Protein AF-0000000066314013 (afdb_homodimer)

Secondary structure (DSSP, 8-state):
---PPPEEEEE-GGGTT-HHHHHHHHHHHHTT--EEEEE--STTHHHHHHHHHHHHT-SEEEEEESHHHHHHHHHHHHT--SS-PPEEEEEE-SSS-HHHHHTT--SSHHHHHHHHHHSPEEEEEEEEETTTEEESSEEEEEE-----TTS-HHHHHHHTSHHHHHHHHH-GGG---EEEEEEETTEEEEEEESEEEEESSSEETTTEESSTT--TTSS-EEEEEE--S-HHHHHHHTTS--TT-TTEEEEEESEEEEEEEEEEEEEETTEEEEEEEEEEEEEEEEEEEE--TT-TT--/---PPPEEEEE-GGGTT-HHHHHHHHHHHHTT--EEEEE--STTHHHHHHHHHHHHT-SEEEEEESHHHHHHHHHHHHT--SS-PPEEEEEE-SSS-HHHHHTT--SSHHHHHHHHHHSPEEEEEEEEETTTEEESSEEEEEE-----TTS-HHHHHHHTSHHHHHHHHH-GGG---EEEEEEETTEEEEEEESEEEEESSS-BTTTB-SSTT--TTSS-EEEEEE--S-HHHHHHHTTS--TT-TTEEEEEESEEEEEEEEEEEEEETTEEEEEEEEEEEEEEEEEEEE--TT-TT--

Solvent-accessible surface area (backbone atoms only — not comparable to full-atom values): 30445 Å² total; per-residue (Å²): 122,89,79,52,64,35,30,34,35,46,30,38,34,91,52,56,84,43,62,71,58,54,52,42,52,53,54,42,38,74,73,63,38,46,72,45,80,46,44,35,85,54,93,63,40,48,45,52,50,51,54,49,35,48,74,72,62,29,54,20,39,24,27,31,19,25,43,48,42,41,30,45,38,53,47,39,54,57,70,59,83,78,90,73,69,47,27,38,12,56,35,78,66,41,87,56,26,24,56,47,54,60,36,54,56,54,82,51,65,61,58,15,49,48,34,28,66,67,37,55,67,41,62,23,36,33,37,33,38,66,88,74,48,55,28,58,30,33,36,37,28,40,32,31,73,56,62,54,91,75,56,53,72,62,55,57,63,35,47,65,44,62,66,17,47,50,46,48,57,63,44,44,89,52,59,43,63,25,62,36,37,40,37,38,59,96,41,78,49,72,47,46,26,42,37,34,33,40,11,34,27,32,38,45,66,58,64,43,47,65,23,76,82,26,30,35,55,74,51,42,33,25,37,29,34,33,49,55,92,61,49,65,61,42,62,61,37,50,70,47,82,58,90,77,42,89,46,52,48,75,50,62,21,45,36,39,39,37,40,33,92,54,66,28,39,31,32,36,34,71,44,78,48,73,42,37,70,43,43,37,34,51,37,63,57,50,39,41,32,30,46,51,95,78,29,74,30,55,130,121,90,79,52,65,35,31,32,35,45,29,39,33,92,54,57,82,42,59,72,58,53,52,43,52,52,54,43,40,74,72,62,37,46,72,45,80,45,44,36,85,55,94,63,39,49,43,52,51,50,53,49,36,50,75,72,62,28,52,20,40,25,26,30,18,26,44,48,43,42,31,47,39,53,47,37,55,58,68,57,80,78,89,74,68,49,26,38,11,54,34,77,67,41,84,55,25,25,56,48,54,59,35,54,55,56,83,51,65,60,58,15,47,48,34,26,66,68,38,56,67,40,62,23,35,32,36,32,39,66,88,75,49,57,29,58,28,33,36,38,29,42,32,32,72,55,62,53,90,76,58,54,71,61,55,57,63,38,46,64,44,61,66,16,47,51,46,49,56,63,43,45,89,52,60,44,64,24,61,34,37,41,37,39,59,96,40,76,49,71,46,45,26,44,37,33,33,39,12,33,27,32,38,44,66,58,64,43,48,64,24,75,81,26,31,34,54,72,51,42,32,24,37,28,34,34,48,56,94,61,50,65,60,42,62,62,37,50,70,47,83,59,90,77,43,89,47,52,48,74,50,62,21,46,34,39,39,38,40,32,93,54,66,27,39,32,32,36,34,71,43,78,48,73,42,37,69,43,43,38,33,50,36,62,57,50,40,40,33,29,47,51,94,80,29,72,30,54,130

Radius of gyration: 29.59 Å; Cα contacts (8 Å, |Δi|>4): 1430; chains: 2; bounding box: 57×92×62 Å

pLDDT: mean 85.07, std 19.83, range [36.19, 98.88]

InterPro domains:
  IPR001206 Diacylglycerol kinase, catalytic domain [PF00781] (8-129)
  IPR001206 Diacylglycerol kinase, catalytic domain [PS50146] (2-133)
  IPR001206 Diacylglycerol kinase, catalytic domain [SM00046] (6-132)
  IPR005218 Diacylglycerol/lipid kinase [TIGR00147] (1-293)
  IPR016064 NAD kinase/diacylglycerol kinase-like domain superfamily [SSF111331] (8-297)
  IPR017438 Inorganic polyphosphate/ATP-NAD kinase, N-terminal [G3DSA:3.40.50.10330] (5-128)
  IPR022433 Lipid kinase YegS [MF_01377] (6-299)
  IPR022433 Lipid kinase YegS [NF009602] (4-299)
  IPR022433 Lipid kinase YegS [TIGR03702] (7-298)
  IPR045540 YegS/DAGK, C-terminal domain [PF19279] (150-288)
  IPR050187 Lipid Phosphate Formation and Regulation [PTHR12358] (26-229)

Structure (mmCIF, N/CA/C/O backbone):
data_AF-0000000066314013-model_v1
#
loop_
_entity.id
_entity.type
_entity.pdbx_description
1 polymer 'Probable lipid kinase YegS'
#
loop_
_atom_site.group_PDB
_atom_site.id
_atom_site.type_symbol
_atom_site.label_atom_id
_atom_site.label_alt_id
_atom_site.label_comp_id
_atom_site.label_asym_id
_atom_site.label_entity_id
_atom_site.label_seq_id
_atom_site.pdbx_PDB_ins_code
_atom_site.Cartn_x
_atom_site.Cartn_y
_atom_site.Cartn_z
_atom_site.occupancy
_atom_site.B_iso_or_equiv
_atom_site.auth_seq_id
_atom_site.auth_comp_id
_atom_site.auth_asym_id
_atom_site.auth_atom_id
_atom_site.pdbx_PDB_model_num
ATOM 1 N N . MET A 1 1 ? -29.188 -11.508 8.43 1 39.12 1 MET A N 1
ATOM 2 C CA . MET A 1 1 ? -28.375 -11.031 7.312 1 39.12 1 MET A CA 1
ATOM 3 C C . MET A 1 1 ? -27.203 -11.969 7.047 1 39.12 1 MET A C 1
ATOM 5 O O . MET A 1 1 ? -26.641 -12.547 7.977 1 39.12 1 MET A O 1
ATOM 9 N N . ALA A 1 2 ? -27.234 -12.5 5.875 1 49.59 2 ALA A N 1
ATOM 10 C CA . ALA A 1 2 ? -26.234 -13.531 5.609 1 49.59 2 ALA A CA 1
ATOM 11 C C . ALA A 1 2 ? -24.844 -13.086 6.059 1 49.59 2 ALA A C 1
ATOM 13 O O . ALA A 1 2 ? -24.406 -11.984 5.727 1 49.59 2 ALA A O 1
ATOM 14 N N . GLU A 1 3 ? -24.391 -13.445 7.211 1 69 3 GLU A N 1
ATOM 15 C CA . GLU A 1 3 ? -23.094 -13.078 7.789 1 69 3 GLU A CA 1
ATOM 16 C C . GLU A 1 3 ? -21.938 -13.555 6.91 1 69 3 GLU A C 1
ATOM 18 O O . GLU A 1 3 ? -21.797 -14.75 6.656 1 69 3 GLU A O 1
ATOM 23 N N . PHE A 1 4 ? -21.438 -12.688 6.012 1 83.06 4 PHE A N 1
ATOM 24 C CA . PHE A 1 4 ? -20.297 -13.047 5.176 1 83.06 4 PHE A CA 1
ATOM 25 C C . PHE A 1 4 ? -19 -13.016 5.984 1 83.06 4 PHE A C 1
ATOM 27 O O . PHE A 1 4 ? -18.781 -12.102 6.773 1 83.06 4 PHE A O 1
ATOM 34 N N . PRO A 1 5 ? -18.328 -14.094 5.816 1 89.06 5 PRO A N 1
ATOM 35 C CA . PRO A 1 5 ? -17.047 -14.102 6.516 1 89.06 5 PRO A CA 1
ATOM 36 C C . PRO A 1 5 ? -16.109 -12.984 6.055 1 89.06 5 PRO A C 1
ATOM 38 O O . PRO A 1 5 ? -16.203 -12.531 4.91 1 89.06 5 PRO A O 1
ATOM 41 N N . ALA A 1 6 ? -15.273 -12.57 6.91 1 97 6 ALA A N 1
ATOM 42 C CA . ALA A 1 6 ? -14.352 -11.469 6.625 1 97 6 ALA A CA 1
ATOM 43 C C . ALA A 1 6 ? -13.258 -11.914 5.656 1 97 6 ALA A C 1
ATOM 45 O O . ALA A 1 6 ? -12.898 -13.094 5.613 1 97 6 ALA A O 1
ATOM 46 N N . SER A 1 7 ? -12.812 -11.023 4.84 1 98.56 7 SER A N 1
ATOM 47 C CA . SER A 1 7 ? -11.727 -11.273 3.895 1 98.56 7 SER A CA 1
ATOM 48 C C . SER A 1 7 ? -10.656 -10.195 3.982 1 98.56 7 SER A C 1
ATOM 50 O O . SER A 1 7 ? -10.922 -9.086 4.457 1 98.56 7 SER A O 1
ATOM 52 N N . LEU A 1 8 ? -9.469 -10.5 3.646 1 98.81 8 LEU A N 1
ATOM 53 C CA . LEU A 1 8 ? -8.375 -9.539 3.51 1 98.81 8 LEU A CA 1
ATOM 54 C C . LEU A 1 8 ? -7.805 -9.562 2.096 1 98.81 8 LEU A C 1
ATOM 56 O O . LEU A 1 8 ? -7.301 -10.594 1.643 1 98.81 8 LEU A O 1
ATOM 60 N N . LEU A 1 9 ? -7.973 -8.477 1.41 1 98.88 9 LEU A N 1
ATOM 61 C CA . LEU A 1 9 ? -7.422 -8.305 0.07 1 98.88 9 LEU A CA 1
ATOM 62 C C . LEU A 1 9 ? -5.984 -7.809 0.132 1 98.88 9 LEU A C 1
ATOM 64 O O . LEU A 1 9 ? -5.715 -6.734 0.67 1 98.88 9 LEU A O 1
ATOM 68 N N . ILE A 1 10 ? -5.039 -8.648 -0.315 1 98.88 10 ILE A N 1
ATOM 69 C CA . ILE A 1 10 ? -3.67 -8.203 -0.552 1 98.88 10 ILE A CA 1
ATOM 70 C C . ILE A 1 10 ? -3.543 -7.656 -1.972 1 98.88 10 ILE A C 1
ATOM 72 O O . ILE A 1 10 ? -3.51 -8.422 -2.938 1 98.88 10 ILE A O 1
ATOM 76 N N . LEU A 1 11 ? -3.469 -6.332 -2.09 1 98.69 11 LEU A N 1
ATOM 77 C CA . LEU A 1 11 ? -3.512 -5.609 -3.355 1 98.69 11 LEU A CA 1
ATOM 78 C C . LEU A 1 11 ? -2.107 -5.234 -3.814 1 98.69 11 LEU A C 1
ATOM 80 O O . LEU A 1 11 ? -1.339 -4.637 -3.057 1 98.69 11 LEU A O 1
ATOM 84 N N . ASN A 1 12 ? -1.789 -5.648 -5.109 1 97.5 12 ASN A N 1
ATOM 85 C CA . ASN A 1 12 ? -0.518 -5.223 -5.684 1 97.5 12 ASN A CA 1
ATOM 86 C C . ASN A 1 12 ? -0.409 -3.703 -5.746 1 97.5 12 ASN A C 1
ATOM 88 O O . ASN A 1 12 ? -1.358 -3.023 -6.141 1 97.5 12 ASN A O 1
ATOM 92 N N . GLY A 1 13 ? 0.74 -3.184 -5.344 1 96.44 13 GLY A N 1
ATOM 93 C CA . GLY A 1 13 ? 0.958 -1.748 -5.258 1 96.44 13 GLY A CA 1
ATOM 94 C C . GLY A 1 13 ? 0.66 -1.021 -6.559 1 96.44 13 GLY A C 1
ATOM 95 O O . GLY A 1 13 ? 0.284 0.152 -6.543 1 96.44 13 GLY A O 1
ATOM 96 N N . LYS A 1 14 ? 0.772 -1.67 -7.707 1 92.38 14 LYS A N 1
ATOM 97 C CA . LYS A 1 14 ? 0.541 -1.063 -9.016 1 92.38 14 LYS A CA 1
ATOM 98 C C . LYS A 1 14 ? -0.944 -0.791 -9.234 1 92.38 14 LYS A C 1
ATOM 100 O O . LYS A 1 14 ? -1.313 -0.04 -10.141 1 92.38 14 LYS A O 1
ATOM 105 N N . SER A 1 15 ? -1.725 -1.373 -8.352 1 94.12 15 SER A N 1
ATOM 106 C CA . SER A 1 15 ? -3.164 -1.257 -8.555 1 94.12 15 SER A CA 1
ATOM 107 C C . SER A 1 15 ? -3.803 -0.375 -7.488 1 94.12 15 SER A C 1
ATOM 109 O O . SER A 1 15 ? -5.023 -0.39 -7.312 1 94.12 15 SER A O 1
ATOM 111 N N . THR A 1 16 ? -3.041 0.392 -6.816 1 93.5 16 THR A N 1
ATOM 112 C CA . THR A 1 16 ? -3.51 1.156 -5.664 1 93.5 16 THR A CA 1
ATOM 113 C C . THR A 1 16 ? -4.539 2.197 -6.094 1 93.5 16 THR A C 1
ATOM 115 O O . THR A 1 16 ? -5.473 2.498 -5.344 1 93.5 16 THR A O 1
ATOM 118 N N . ASP A 1 17 ? -4.43 2.791 -7.273 1 90.31 17 ASP A N 1
ATOM 119 C CA . ASP A 1 17 ? -5.305 3.867 -7.727 1 90.31 17 ASP A CA 1
ATOM 120 C C . ASP A 1 17 ? -6.387 3.336 -8.664 1 90.31 17 ASP A C 1
ATOM 122 O O . ASP A 1 17 ? -6.891 4.07 -9.516 1 90.31 17 ASP A O 1
ATOM 126 N N . ASN A 1 18 ? -6.742 2.111 -8.531 1 94.5 18 ASN A N 1
ATOM 127 C CA . ASN A 1 18 ? -7.777 1.491 -9.352 1 94.5 18 ASN A CA 1
ATOM 128 C C . ASN A 1 18 ? -9.172 1.881 -8.875 1 94.5 18 ASN A C 1
ATOM 130 O O . ASN A 1 18 ? -9.727 1.249 -7.969 1 94.5 18 ASN A O 1
ATOM 134 N N . LEU A 1 19 ? -9.812 2.896 -9.539 1 94.69 19 LEU A N 1
ATOM 135 C CA . LEU A 1 19 ? -11.07 3.482 -9.094 1 94.69 19 LEU A CA 1
ATOM 136 C C . LEU A 1 19 ? -12.203 2.469 -9.18 1 94.69 19 LEU A C 1
ATOM 138 O O . LEU A 1 19 ? -12.977 2.307 -8.234 1 94.69 19 LEU A O 1
ATOM 142 N N . PRO A 1 20 ? -12.312 1.688 -10.289 1 96 20 PRO A N 1
ATOM 143 C CA . PRO A 1 20 ? -13.359 0.665 -10.344 1 96 20 PRO A CA 1
ATOM 144 C C . PRO A 1 20 ? -13.266 -0.343 -9.203 1 96 20 PRO A C 1
ATOM 146 O O . PRO A 1 20 ? -14.281 -0.765 -8.656 1 96 20 PRO A O 1
ATOM 149 N N . LEU A 1 21 ? -12.094 -0.715 -8.844 1 97.06 21 LEU A N 1
ATOM 150 C CA . LEU A 1 21 ? -11.914 -1.641 -7.727 1 97.06 21 LEU A CA 1
ATOM 151 C C . LEU A 1 21 ? -12.391 -1.021 -6.422 1 97.06 21 LEU A C 1
ATOM 153 O O . LEU A 1 21 ? -13.07 -1.679 -5.629 1 97.06 21 LEU A O 1
ATOM 157 N N . ARG A 1 22 ? -12 0.24 -6.176 1 96.81 22 ARG A N 1
ATOM 158 C CA . ARG A 1 22 ? -12.438 0.943 -4.973 1 96.81 22 ARG A CA 1
ATOM 159 C C . ARG A 1 22 ? -13.953 0.967 -4.867 1 96.81 22 ARG A C 1
ATOM 161 O O . ARG A 1 22 ? -14.516 0.707 -3.799 1 96.81 22 ARG A O 1
ATOM 168 N N . GLU A 1 23 ? -14.609 1.258 -5.988 1 96.12 23 GLU A N 1
ATOM 169 C CA . GLU A 1 23 ? -16.062 1.299 -6.027 1 96.12 23 GLU A CA 1
ATOM 170 C C . GLU A 1 23 ? -16.656 -0.075 -5.738 1 96.12 23 GLU A C 1
ATOM 172 O O . GLU A 1 23 ? -17.641 -0.188 -4.996 1 96.12 23 GLU A O 1
ATOM 177 N N . ALA A 1 24 ? -16.094 -1.091 -6.258 1 96.44 24 ALA A N 1
ATOM 178 C CA . ALA A 1 24 ? -16.578 -2.451 -6.047 1 96.44 24 ALA A CA 1
ATOM 179 C C . ALA A 1 24 ? -16.469 -2.855 -4.582 1 96.44 24 ALA A C 1
ATOM 181 O O . ALA A 1 24 ? -17.391 -3.457 -4.02 1 96.44 24 ALA A O 1
ATOM 182 N N . ILE A 1 25 ? -15.352 -2.529 -3.961 1 97.44 25 ILE A N 1
ATOM 183 C CA . ILE A 1 25 ? -15.125 -2.867 -2.559 1 97.44 25 ILE A CA 1
ATOM 184 C C . ILE A 1 25 ? -16.125 -2.115 -1.68 1 97.44 25 ILE A C 1
ATOM 186 O O . ILE A 1 25 ? -16.719 -2.699 -0.775 1 97.44 25 ILE A O 1
ATOM 190 N N . MET A 1 26 ? -16.297 -0.781 -1.98 1 96.5 26 MET A N 1
ATOM 191 C CA . MET A 1 26 ? -17.234 0.021 -1.188 1 96.5 26 MET A CA 1
ATOM 192 C C . MET A 1 26 ? -18.656 -0.514 -1.307 1 96.5 26 MET A C 1
ATOM 194 O O . MET A 1 26 ? -19.375 -0.576 -0.316 1 96.5 26 MET A O 1
ATOM 198 N N . LEU A 1 27 ? -19.047 -0.918 -2.494 1 94.44 27 LEU A N 1
ATOM 199 C CA . LEU A 1 27 ? -20.375 -1.477 -2.721 1 94.44 27 LEU A CA 1
ATOM 200 C C . LEU A 1 27 ? -20.578 -2.754 -1.912 1 94.44 27 LEU A C 1
ATOM 202 O O . LEU A 1 27 ? -21.609 -2.934 -1.272 1 94.44 27 LEU A O 1
ATOM 206 N N . LEU A 1 28 ? -19.609 -3.621 -1.859 1 95.19 28 LEU A N 1
ATOM 207 C CA . LEU A 1 28 ? -19.719 -4.875 -1.123 1 95.19 28 LEU A CA 1
ATOM 208 C C . LEU A 1 28 ? -19.719 -4.625 0.381 1 95.19 28 LEU A C 1
ATOM 210 O O . LEU A 1 28 ? -20.422 -5.312 1.126 1 95.19 28 LEU A O 1
ATOM 214 N N . ARG A 1 29 ? -18.922 -3.654 0.797 1 95.81 29 ARG A N 1
ATOM 215 C CA . ARG A 1 29 ? -18.938 -3.279 2.207 1 95.81 29 ARG A CA 1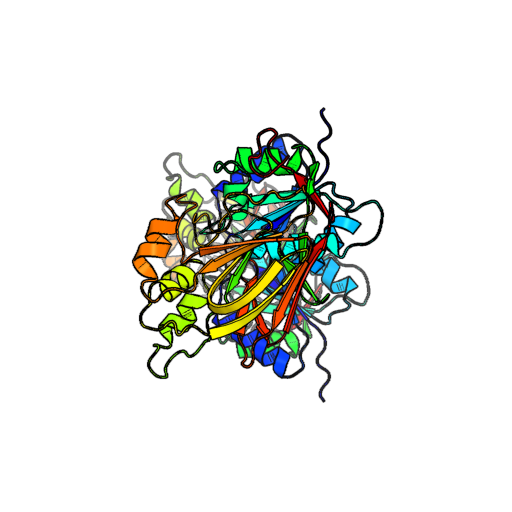
ATOM 216 C C . ARG A 1 29 ? -20.328 -2.764 2.609 1 95.81 29 ARG A C 1
ATOM 218 O O . ARG A 1 29 ? -20.812 -3.062 3.701 1 95.81 29 ARG A O 1
ATOM 225 N N . GLU A 1 30 ? -20.938 -2.002 1.727 1 94.62 30 GLU A N 1
ATOM 226 C CA . GLU A 1 30 ? -22.281 -1.506 1.982 1 94.62 30 GLU A CA 1
ATOM 227 C C . GLU A 1 30 ? -23.281 -2.656 2.098 1 94.62 30 GLU A C 1
ATOM 229 O O . GLU A 1 30 ? -24.281 -2.545 2.805 1 94.62 30 GLU A O 1
ATOM 234 N N . GLU A 1 31 ? -22.953 -3.768 1.45 1 92.06 31 GLU A N 1
ATOM 235 C CA . GLU A 1 31 ? -23.797 -4.953 1.502 1 92.06 31 GLU A CA 1
ATOM 236 C C . GLU A 1 31 ? -23.531 -5.777 2.756 1 92.06 31 GLU A C 1
ATOM 238 O O . GLU A 1 31 ? -24.125 -6.836 2.957 1 92.06 31 GLU A O 1
ATOM 243 N N . GLY A 1 32 ? -22.578 -5.301 3.59 1 92.56 32 GLY A N 1
ATOM 244 C CA . GLY A 1 32 ? -22.344 -5.93 4.883 1 92.56 32 GLY A CA 1
ATOM 245 C C . GLY A 1 32 ? -21.109 -6.801 4.914 1 92.56 32 GLY A C 1
ATOM 246 O O . GLY A 1 32 ? -20.828 -7.449 5.922 1 92.56 32 GLY A O 1
ATOM 247 N N . MET A 1 33 ? -20.312 -6.812 3.854 1 94.19 33 MET A N 1
ATOM 248 C CA . MET A 1 33 ? -19.109 -7.637 3.807 1 94.19 33 MET A CA 1
ATOM 249 C C . MET A 1 33 ? -17.922 -6.898 4.41 1 94.19 33 MET A C 1
ATOM 251 O O . MET A 1 33 ? -17.75 -5.699 4.195 1 94.19 33 MET A O 1
ATOM 255 N N . THR A 1 34 ? -17.203 -7.605 5.234 1 96.81 34 THR A N 1
ATOM 256 C CA . THR A 1 34 ? -15.969 -7.051 5.785 1 96.81 34 THR A CA 1
ATOM 257 C C . THR A 1 34 ? -14.773 -7.379 4.891 1 96.81 34 THR A C 1
ATOM 259 O O . THR A 1 34 ? -14.414 -8.547 4.734 1 96.81 34 THR A O 1
ATOM 262 N N . ILE A 1 35 ? -14.227 -6.371 4.316 1 97.94 35 ILE A N 1
ATOM 263 C CA . ILE A 1 35 ? -13.07 -6.527 3.439 1 97.94 35 ILE A CA 1
ATOM 264 C C . ILE A 1 35 ? -11.938 -5.613 3.912 1 97.94 35 ILE A C 1
ATOM 266 O O . ILE A 1 35 ? -12.023 -4.391 3.785 1 97.94 35 ILE A O 1
ATOM 270 N N . HIS A 1 36 ? -10.891 -6.18 4.457 1 98.5 36 HIS A N 1
ATOM 271 C CA . HIS A 1 36 ? -9.672 -5.438 4.75 1 98.5 36 HIS A CA 1
ATOM 272 C C . HIS A 1 36 ? -8.781 -5.336 3.516 1 98.5 36 HIS A C 1
ATOM 274 O O . HIS A 1 36 ? -8.711 -6.27 2.715 1 98.5 36 HIS A O 1
ATOM 280 N N . VAL A 1 37 ? -8.094 -4.207 3.35 1 98.69 37 VAL A N 1
ATOM 281 C CA . VAL A 1 37 ? -7.219 -4.039 2.195 1 98.69 37 VAL A CA 1
ATOM 282 C C . VAL A 1 37 ? -5.805 -3.705 2.664 1 98.69 37 VAL A C 1
ATOM 284 O O . VAL A 1 37 ? -5.613 -2.824 3.506 1 98.69 37 VAL A O 1
ATOM 287 N N . ARG A 1 38 ? -4.836 -4.469 2.227 1 98.75 38 ARG A N 1
ATOM 288 C CA . ARG A 1 38 ? -3.408 -4.227 2.41 1 98.75 38 ARG A CA 1
ATOM 289 C C . ARG A 1 38 ? -2.693 -4.121 1.068 1 98.75 38 ARG A C 1
ATOM 291 O O . ARG A 1 38 ? -2.957 -4.906 0.155 1 98.75 38 ARG A O 1
ATOM 298 N N . VAL A 1 39 ? -1.805 -3.154 0.931 1 98.62 39 VAL A N 1
ATOM 299 C CA . VAL A 1 39 ? -1.12 -2.893 -0.331 1 98.62 39 VAL A CA 1
ATOM 300 C C . VAL A 1 39 ? 0.344 -3.309 -0.221 1 98.62 39 VAL A C 1
ATOM 302 O O . VAL A 1 39 ? 1.028 -2.947 0.739 1 98.62 39 VAL A O 1
ATOM 305 N N . THR A 1 40 ? 0.797 -4.105 -1.192 1 98.25 40 THR A N 1
ATOM 306 C CA . THR A 1 40 ? 2.191 -4.531 -1.179 1 98.25 40 THR A CA 1
ATOM 307 C C . THR A 1 40 ? 3.092 -3.459 -1.781 1 98.25 40 THR A C 1
ATOM 309 O O . THR A 1 40 ? 2.652 -2.672 -2.623 1 98.25 40 THR A O 1
ATOM 312 N N . TRP A 1 41 ? 4.312 -3.395 -1.332 1 97.31 41 TRP A N 1
ATOM 313 C CA . TRP A 1 41 ? 5.316 -2.471 -1.854 1 97.31 41 TRP A CA 1
ATOM 314 C C . TRP A 1 41 ? 6.594 -3.213 -2.23 1 97.31 41 TRP A C 1
ATOM 316 O O . TRP A 1 41 ? 7.273 -2.846 -3.193 1 97.31 41 TRP A O 1
ATOM 326 N N . GLU A 1 42 ? 6.91 -4.32 -1.46 1 94.69 42 GLU A N 1
ATOM 327 C CA . GLU A 1 42 ? 8.148 -5.062 -1.679 1 94.69 42 GLU A CA 1
ATOM 328 C C . GLU A 1 42 ? 7.961 -6.547 -1.38 1 94.69 42 GLU A C 1
ATOM 330 O O . GLU A 1 42 ? 6.926 -6.953 -0.848 1 94.69 42 GLU A O 1
ATOM 335 N N . LYS A 1 43 ? 9.039 -7.328 -1.8 1 92.12 43 LYS A N 1
ATOM 336 C CA . LYS A 1 43 ? 9.031 -8.758 -1.502 1 92.12 43 LYS A CA 1
ATOM 337 C C . LYS A 1 43 ? 8.898 -9.008 -0.003 1 92.12 43 LYS A C 1
ATOM 339 O O . LYS A 1 43 ? 9.539 -8.328 0.803 1 92.12 43 LYS A O 1
ATOM 344 N N . GLY A 1 44 ? 8.07 -9.945 0.421 1 94.56 44 GLY A N 1
ATOM 345 C CA . GLY A 1 44 ? 7.863 -10.258 1.826 1 94.56 44 GLY A CA 1
ATOM 346 C C . GLY A 1 44 ? 6.555 -9.703 2.367 1 94.56 44 GLY A C 1
ATOM 347 O O . GLY A 1 44 ? 6.047 -10.188 3.381 1 94.56 44 GLY A O 1
ATOM 348 N N . ASP A 1 45 ? 6.016 -8.695 1.732 1 97.88 45 ASP A N 1
ATOM 349 C CA . ASP A 1 45 ? 4.773 -8.078 2.189 1 97.88 45 ASP A CA 1
ATOM 350 C C . ASP A 1 45 ? 3.629 -9.094 2.195 1 97.88 45 ASP A C 1
ATOM 352 O O . ASP A 1 45 ? 2.834 -9.125 3.137 1 97.88 45 ASP A O 1
ATOM 356 N N . ALA A 1 46 ? 3.58 -9.922 1.141 1 97.81 46 ALA A N 1
ATOM 357 C CA . ALA A 1 46 ? 2.496 -10.898 1.053 1 97.81 46 ALA A CA 1
ATOM 358 C C . ALA A 1 46 ? 2.49 -11.82 2.268 1 97.81 46 ALA A C 1
ATOM 360 O O . ALA A 1 46 ? 1.444 -12.039 2.885 1 97.81 46 ALA A O 1
ATOM 361 N N . ALA A 1 47 ? 3.65 -12.367 2.592 1 97.69 47 ALA A N 1
ATOM 362 C CA . ALA A 1 47 ? 3.756 -13.258 3.746 1 97.69 47 ALA A CA 1
ATOM 363 C C . ALA A 1 47 ? 3.338 -12.539 5.027 1 97.69 47 ALA A C 1
ATOM 365 O O . ALA A 1 47 ? 2.627 -13.109 5.859 1 97.69 47 ALA A O 1
ATOM 366 N N . ARG A 1 48 ? 3.762 -11.281 5.191 1 97.69 48 ARG A N 1
ATOM 367 C CA . ARG A 1 48 ? 3.414 -10.484 6.363 1 97.69 48 ARG A CA 1
ATOM 368 C C . ARG A 1 48 ? 1.905 -10.273 6.457 1 97.69 48 ARG A C 1
ATOM 370 O O . ARG A 1 48 ? 1.32 -10.414 7.535 1 97.69 48 ARG A O 1
ATOM 377 N N . TYR A 1 49 ? 1.267 -10.008 5.391 1 98.62 49 TYR A N 1
ATOM 378 C CA . TYR A 1 49 ? -0.165 -9.727 5.398 1 98.62 49 TYR A CA 1
ATOM 379 C C . TYR A 1 49 ? -0.974 -11.008 5.551 1 98.62 49 TYR A C 1
ATOM 381 O O . TYR A 1 49 ? -2.072 -10.992 6.109 1 98.62 49 TYR A O 1
ATOM 389 N N . VAL A 1 50 ? -0.45 -12.141 5.066 1 98.62 50 VAL A N 1
ATOM 390 C CA . VAL A 1 50 ? -1.095 -13.422 5.324 1 98.62 50 VAL A CA 1
ATOM 391 C C . VAL A 1 50 ? -1.087 -13.719 6.82 1 98.62 50 VAL A C 1
ATOM 393 O O . VAL A 1 50 ? -2.086 -14.18 7.375 1 98.62 50 VAL A O 1
ATOM 396 N N . GLU A 1 51 ? 0.054 -13.438 7.418 1 97.5 51 GLU A N 1
ATOM 397 C CA . GLU A 1 51 ? 0.117 -13.609 8.867 1 97.5 51 GLU A CA 1
ATOM 398 C C . GLU A 1 51 ? -0.886 -12.703 9.578 1 97.5 51 GLU A C 1
ATOM 400 O O . GLU A 1 51 ? -1.549 -13.133 10.523 1 97.5 51 GLU A O 1
ATOM 405 N N . GLU A 1 52 ? -0.993 -11.445 9.117 1 97.62 52 GLU A N 1
ATOM 406 C CA . GLU A 1 52 ? -1.997 -10.539 9.672 1 97.62 52 GLU A CA 1
ATOM 407 C C . GLU A 1 52 ? -3.406 -11.094 9.477 1 97.62 52 GLU A C 1
ATOM 409 O O . GLU A 1 52 ? -4.242 -11.008 10.375 1 97.62 52 GLU A O 1
ATOM 414 N N . ALA A 1 53 ? -3.654 -11.633 8.328 1 98.25 53 ALA A N 1
ATOM 415 C CA . ALA A 1 53 ? -4.957 -12.219 8.016 1 98.25 53 ALA A CA 1
ATOM 416 C C . ALA A 1 53 ? -5.301 -13.344 8.992 1 98.25 53 ALA A C 1
ATOM 418 O O . ALA A 1 53 ? -6.441 -13.445 9.453 1 98.25 53 ALA A O 1
ATOM 419 N N . ARG A 1 54 ? -4.359 -14.133 9.305 1 97.38 54 ARG A N 1
ATOM 420 C CA . ARG A 1 54 ? -4.562 -15.219 10.25 1 97.38 54 ARG A CA 1
ATOM 421 C C . ARG A 1 54 ? -4.914 -14.68 11.633 1 97.38 54 ARG A C 1
ATOM 423 O O . ARG A 1 54 ? -5.816 -15.203 12.297 1 97.38 54 ARG A O 1
ATOM 430 N N . LYS A 1 55 ? -4.191 -13.625 12.031 1 95.62 55 LYS A N 1
ATOM 431 C CA . LYS A 1 55 ? -4.449 -13.016 13.336 1 95.62 55 LYS A CA 1
ATOM 432 C C . LYS A 1 55 ? -5.844 -12.398 13.383 1 95.62 55 LYS A C 1
ATOM 434 O O . LYS A 1 55 ? -6.508 -12.43 14.422 1 95.62 55 LYS A O 1
ATOM 439 N N . LEU A 1 56 ? -6.289 -11.844 12.25 1 96.62 56 LEU A N 1
ATOM 440 C CA . LEU A 1 56 ? -7.609 -11.227 12.156 1 96.62 56 LEU A CA 1
ATOM 441 C C . LEU A 1 56 ? -8.703 -12.297 12.094 1 96.62 56 LEU A C 1
ATOM 443 O O . LEU A 1 56 ? -9.875 -12 12.305 1 96.62 56 LEU A O 1
ATOM 447 N N . GLY A 1 57 ? -8.289 -13.539 11.758 1 96.5 57 GLY A N 1
ATOM 448 C CA . GLY A 1 57 ? -9.242 -14.641 11.672 1 96.5 57 GLY A CA 1
ATOM 449 C C . GLY A 1 57 ? -10.125 -14.57 10.438 1 96.5 57 GLY A C 1
ATOM 450 O O . GLY A 1 57 ? -11.297 -14.93 10.492 1 96.5 57 GLY A O 1
ATOM 451 N N . VAL A 1 58 ? -9.602 -14.102 9.336 1 97.69 58 VAL A N 1
ATOM 452 C CA . VAL A 1 58 ? -10.43 -13.984 8.133 1 97.69 58 VAL A CA 1
ATOM 453 C C . VAL A 1 58 ? -10.594 -15.359 7.492 1 97.69 58 VAL A C 1
ATOM 455 O O . VAL A 1 58 ? -9.75 -16.234 7.66 1 97.69 58 VAL A O 1
ATOM 458 N N . ALA A 1 59 ? -11.641 -15.477 6.711 1 97.56 59 ALA A N 1
ATOM 459 C CA . ALA A 1 59 ? -11.93 -16.734 6.043 1 97.56 59 ALA A CA 1
ATOM 460 C C . ALA A 1 59 ? -11.164 -16.844 4.727 1 97.56 59 ALA A C 1
ATOM 462 O O . ALA A 1 59 ? -10.852 -17.953 4.273 1 97.56 59 ALA A O 1
ATOM 463 N N . THR A 1 60 ? -10.883 -15.664 4.172 1 98.44 60 THR A N 1
ATOM 464 C CA . THR A 1 60 ? -10.273 -15.672 2.844 1 98.44 60 THR A CA 1
ATOM 465 C C . THR A 1 60 ? -9.203 -14.586 2.732 1 98.44 60 THR A C 1
ATOM 467 O O . THR A 1 60 ? -9.398 -13.469 3.203 1 98.44 60 THR A O 1
ATOM 470 N N . VAL A 1 61 ? -8.055 -14.93 2.207 1 98.88 61 VAL A N 1
ATOM 471 C CA . VAL A 1 61 ? -7.078 -13.977 1.707 1 98.88 61 VAL A CA 1
ATOM 472 C C . VAL A 1 61 ? -7.188 -13.867 0.188 1 98.88 61 VAL A C 1
ATOM 474 O O . VAL A 1 61 ? -7.047 -14.867 -0.522 1 98.88 61 VAL A O 1
ATOM 477 N N . ILE A 1 62 ? -7.5 -12.672 -0.265 1 98.88 62 ILE A N 1
ATOM 478 C CA . ILE A 1 62 ? -7.695 -12.445 -1.693 1 98.88 62 ILE A CA 1
ATOM 479 C C . ILE A 1 62 ? -6.418 -11.875 -2.305 1 98.88 62 ILE A C 1
ATOM 481 O O . ILE A 1 62 ? -5.926 -10.836 -1.866 1 98.88 62 ILE A O 1
ATOM 485 N N . ALA A 1 63 ? -5.801 -12.609 -3.277 1 98.81 63 ALA A N 1
ATOM 486 C CA . ALA A 1 63 ? -4.68 -12.078 -4.043 1 98.81 63 ALA A CA 1
ATOM 487 C C . ALA A 1 63 ? -5.16 -11.148 -5.148 1 98.81 63 ALA A C 1
ATOM 489 O O . ALA A 1 63 ? -5.734 -11.594 -6.145 1 98.81 63 ALA A O 1
ATOM 490 N N . GLY A 1 64 ? -4.98 -9.891 -4.949 1 98.56 64 GLY A N 1
ATOM 491 C CA . GLY A 1 64 ? -5.348 -8.891 -5.945 1 98.56 64 GLY A CA 1
ATOM 492 C C . GLY A 1 64 ? -4.168 -8.422 -6.773 1 98.56 64 GLY A C 1
ATOM 493 O O . GLY A 1 64 ? -3.508 -7.438 -6.422 1 98.56 64 GLY A O 1
ATOM 494 N N . GLY A 1 65 ? -3.934 -8.969 -7.855 1 97.25 65 GLY A N 1
ATOM 495 C CA . GLY A 1 65 ? -2.801 -8.695 -8.727 1 97.25 65 GLY A CA 1
ATOM 496 C C . GLY A 1 65 ? -2.682 -9.68 -9.875 1 97.25 65 GLY A C 1
ATOM 497 O O . GLY A 1 65 ? -3.68 -10.258 -10.312 1 97.25 65 GLY A O 1
ATOM 498 N N . GLY A 1 66 ? -1.527 -9.75 -10.469 1 94.44 66 GLY A N 1
ATOM 499 C CA . GLY A 1 66 ? -1.271 -10.688 -11.555 1 94.44 66 GLY A CA 1
ATOM 500 C C . GLY A 1 66 ? -0.79 -12.039 -11.062 1 94.44 66 GLY A C 1
ATOM 501 O O . GLY A 1 66 ? -0.982 -12.391 -9.898 1 94.44 66 GLY A O 1
ATOM 502 N N . ASP A 1 67 ? -0.151 -12.766 -11.969 1 93.44 67 ASP A N 1
ATOM 503 C CA . ASP A 1 67 ? 0.307 -14.125 -11.688 1 93.44 67 ASP A CA 1
ATOM 504 C C . ASP A 1 67 ? 1.35 -14.133 -10.57 1 93.44 67 ASP A C 1
ATOM 506 O O . ASP A 1 67 ? 1.345 -15.023 -9.719 1 93.44 67 ASP A O 1
ATOM 510 N N . GLY A 1 68 ? 2.217 -13.164 -10.602 1 93.38 68 GLY A N 1
ATOM 511 C CA . GLY A 1 68 ? 3.221 -13.07 -9.555 1 93.38 68 GLY A CA 1
ATOM 512 C C . GLY A 1 68 ? 2.627 -12.875 -8.172 1 93.38 68 GLY A C 1
ATOM 513 O O . GLY A 1 68 ? 3.074 -13.484 -7.199 1 93.38 68 GLY A O 1
ATOM 514 N N . THR A 1 69 ? 1.609 -12.016 -8.078 1 96.25 69 THR A N 1
ATOM 515 C CA . THR A 1 69 ? 0.927 -11.766 -6.812 1 96.25 69 THR A CA 1
ATOM 516 C C . THR A 1 69 ? 0.223 -13.023 -6.312 1 96.25 69 THR A C 1
ATOM 518 O O . THR A 1 69 ? 0.331 -13.375 -5.141 1 96.25 69 THR A O 1
ATOM 521 N N . ILE A 1 70 ? -0.464 -13.688 -7.227 1 97.75 70 ILE A N 1
ATOM 522 C CA . ILE A 1 70 ? -1.159 -14.922 -6.875 1 97.75 70 ILE A CA 1
ATOM 523 C C . ILE A 1 70 ? -0.155 -15.945 -6.355 1 97.75 70 ILE A C 1
ATOM 525 O O . ILE A 1 70 ? -0.4 -16.609 -5.34 1 97.75 70 ILE A O 1
ATOM 529 N N . ASN A 1 71 ? 0.987 -16.016 -6.996 1 96 71 ASN A N 1
ATOM 530 C CA . ASN A 1 71 ? 2.027 -16.938 -6.57 1 96 71 ASN A CA 1
ATOM 531 C C . ASN A 1 71 ? 2.559 -16.594 -5.184 1 96 71 ASN A C 1
ATOM 533 O O . ASN A 1 71 ? 2.709 -17.469 -4.332 1 96 71 ASN A O 1
ATOM 537 N N . GLU A 1 72 ? 2.814 -15.336 -4.934 1 96.12 72 GLU A N 1
ATOM 538 C CA . GLU A 1 72 ? 3.357 -14.898 -3.648 1 96.12 72 GLU A CA 1
ATOM 539 C C . GLU A 1 72 ? 2.387 -15.203 -2.51 1 96.12 72 GLU A C 1
ATOM 541 O O . GLU A 1 72 ? 2.789 -15.719 -1.466 1 96.12 72 GLU A O 1
ATOM 546 N N . VAL A 1 73 ? 1.15 -14.938 -2.703 1 98.44 73 VAL A N 1
ATOM 547 C CA . VAL A 1 73 ? 0.144 -15.117 -1.662 1 98.44 73 VAL A CA 1
ATOM 548 C C . VAL A 1 73 ? -0.101 -16.609 -1.431 1 98.44 73 VAL A C 1
ATOM 550 O O . VAL A 1 73 ? -0.17 -17.062 -0.286 1 98.44 73 VAL A O 1
ATOM 553 N N . SER A 1 74 ? -0.226 -17.359 -2.51 1 98.06 74 SER A N 1
ATOM 554 C CA . SER A 1 74 ? -0.444 -18.797 -2.367 1 98.06 74 SER A CA 1
ATOM 555 C C . SER A 1 74 ? 0.729 -19.469 -1.659 1 98.06 74 SER A C 1
ATOM 557 O O . SER A 1 74 ? 0.532 -20.328 -0.798 1 98.06 74 SER A O 1
ATOM 559 N N . THR A 1 75 ? 1.952 -19.062 -2.021 1 96.56 75 THR A N 1
ATOM 560 C CA . THR A 1 75 ? 3.148 -19.625 -1.396 1 96.56 75 THR A CA 1
ATOM 561 C C . THR A 1 75 ? 3.174 -19.297 0.097 1 96.56 75 THR A C 1
ATOM 563 O O . THR A 1 75 ? 3.535 -20.156 0.913 1 96.56 75 THR A O 1
ATOM 566 N N . ALA A 1 76 ? 2.777 -18.109 0.445 1 97.44 76 ALA A N 1
ATOM 567 C CA . ALA A 1 76 ? 2.715 -17.734 1.855 1 97.44 76 ALA A CA 1
ATOM 568 C C . ALA A 1 76 ? 1.668 -18.562 2.598 1 97.44 76 ALA A C 1
ATOM 570 O O . ALA A 1 76 ? 1.895 -18.984 3.732 1 97.44 76 ALA A O 1
ATOM 571 N N . LEU A 1 77 ? 0.566 -18.828 2.004 1 98.12 77 LEU A N 1
ATOM 572 C CA . LEU A 1 77 ? -0.538 -19.547 2.639 1 98.12 77 LEU A CA 1
ATOM 573 C C . LEU A 1 77 ? -0.152 -20.984 2.938 1 98.12 77 LEU A C 1
ATOM 575 O O . LEU A 1 77 ? -0.474 -21.516 4.004 1 98.12 77 LEU A O 1
ATOM 579 N N . ILE A 1 78 ? 0.533 -21.625 2.049 1 96.19 78 ILE A N 1
ATOM 580 C CA . ILE A 1 78 ? 0.807 -23.047 2.23 1 96.19 78 ILE A CA 1
ATOM 581 C C . ILE A 1 78 ? 1.894 -23.234 3.287 1 96.19 78 ILE A C 1
ATOM 583 O O . ILE A 1 78 ? 2.123 -24.344 3.76 1 96.19 78 ILE A O 1
ATOM 587 N N . GLN A 1 79 ? 2.598 -22.141 3.6 1 95 79 GLN A N 1
ATOM 588 C CA . GLN A 1 79 ? 3.631 -22.219 4.629 1 95 79 GLN A CA 1
ATOM 589 C C . GLN A 1 79 ? 3.029 -22.078 6.023 1 95 79 GLN A C 1
ATOM 591 O O . GLN A 1 79 ? 3.707 -22.312 7.023 1 95 79 GLN A O 1
ATOM 596 N N . CYS A 1 80 ? 1.817 -21.688 6.051 1 94.81 80 CYS A N 1
ATOM 597 C CA . CYS A 1 80 ? 1.143 -21.547 7.336 1 94.81 80 CYS A CA 1
ATOM 598 C C . CYS A 1 80 ? 0.873 -22.906 7.973 1 94.81 80 CYS A C 1
ATOM 600 O O . CYS A 1 80 ? 0.643 -23.891 7.27 1 94.81 80 CYS A O 1
ATOM 602 N N . GLU A 1 81 ? 0.917 -22.859 9.273 1 92 81 GLU A N 1
ATOM 603 C CA . GLU A 1 81 ? 0.62 -24.078 10.039 1 92 81 GLU A CA 1
ATOM 604 C C . GLU A 1 81 ? -0.638 -23.891 10.883 1 92 81 GLU A C 1
ATOM 606 O O . GLU A 1 81 ? -1.002 -22.766 11.234 1 92 81 GLU A O 1
ATOM 611 N N . GLY A 1 82 ? -1.344 -24.984 11.07 1 90 82 GLY A N 1
ATOM 612 C CA . GLY A 1 82 ? -2.52 -24.953 11.922 1 90 82 GLY A CA 1
ATOM 613 C C . GLY A 1 82 ? -3.814 -25.188 11.172 1 90 82 GLY A C 1
ATOM 614 O O . GLY A 1 82 ? -3.797 -25.531 9.984 1 90 82 GLY A O 1
ATOM 615 N N . ASP A 1 83 ? -4.977 -25.078 11.867 1 86.06 83 ASP A N 1
ATOM 616 C CA . ASP A 1 83 ? -6.266 -25.469 11.305 1 86.06 83 ASP A CA 1
ATOM 617 C C . ASP A 1 83 ? -7.008 -24.25 10.742 1 86.06 83 ASP A C 1
ATOM 619 O O . ASP A 1 83 ? -7.922 -24.406 9.93 1 86.06 83 ASP A O 1
ATOM 623 N N . ASP A 1 84 ? -6.602 -23.109 11.031 1 90.25 84 ASP A N 1
ATOM 624 C CA . ASP A 1 84 ? -7.371 -21.922 10.648 1 90.25 84 ASP A CA 1
ATOM 625 C C . ASP A 1 84 ? -6.648 -21.125 9.562 1 90.25 84 ASP A C 1
ATOM 627 O O . ASP A 1 84 ? -6.504 -19.906 9.68 1 90.25 84 ASP A O 1
ATOM 631 N N . ILE A 1 85 ? -6.281 -21.906 8.477 1 96.12 85 ILE A N 1
ATOM 632 C CA . ILE A 1 85 ? -5.629 -21.234 7.359 1 96.12 85 ILE A CA 1
ATOM 633 C C . ILE A 1 85 ? -6.68 -20.703 6.395 1 96.12 85 ILE A C 1
ATOM 635 O O . ILE A 1 85 ? -7.543 -21.453 5.922 1 96.12 85 ILE A O 1
ATOM 639 N N . PRO A 1 86 ? -6.699 -19.438 6.121 1 98.19 86 PRO A N 1
ATOM 640 C CA . PRO A 1 86 ? -7.688 -18.875 5.203 1 98.19 86 PRO A CA 1
ATOM 641 C C . PRO A 1 86 ? -7.598 -19.469 3.797 1 98.19 86 PRO A C 1
ATOM 643 O O . PRO A 1 86 ? -6.523 -19.891 3.371 1 98.19 86 PRO A O 1
ATOM 646 N N . ALA A 1 87 ? -8.719 -19.484 3.141 1 98.44 87 ALA A N 1
ATOM 647 C CA . ALA A 1 87 ? -8.734 -19.859 1.732 1 98.44 87 ALA A CA 1
ATOM 648 C C . ALA A 1 87 ? -8.133 -18.766 0.86 1 98.44 87 ALA A C 1
ATOM 650 O O . ALA A 1 87 ? -8.047 -17.609 1.278 1 98.44 87 ALA A O 1
ATOM 651 N N . LEU A 1 88 ? -7.695 -19.203 -0.282 1 98.88 88 LEU A N 1
ATOM 652 C CA . LEU A 1 88 ? -7.223 -18.25 -1.287 1 98.88 88 LEU A CA 1
ATOM 653 C C . LEU A 1 88 ? -8.375 -17.781 -2.168 1 98.88 88 LEU A C 1
ATOM 655 O O . LEU A 1 88 ? -9.141 -18.594 -2.688 1 98.88 88 LEU A O 1
ATOM 659 N N . GLY A 1 89 ? -8.617 -16.484 -2.238 1 98.81 89 GLY A N 1
ATOM 660 C CA . GLY A 1 89 ? -9.391 -15.859 -3.295 1 98.81 89 GLY A CA 1
ATOM 661 C C . GLY A 1 89 ? -8.523 -15.156 -4.324 1 98.81 89 GLY A C 1
ATOM 662 O O . GLY A 1 89 ? -7.387 -14.773 -4.035 1 98.81 89 GLY A O 1
ATOM 663 N N . ILE A 1 90 ? -9.062 -15.031 -5.551 1 98.69 90 ILE A N 1
ATOM 664 C CA . ILE A 1 90 ? -8.273 -14.438 -6.625 1 98.69 90 ILE A CA 1
ATOM 665 C C . ILE A 1 90 ? -9.039 -13.266 -7.234 1 98.69 90 ILE A C 1
ATOM 667 O O . ILE A 1 90 ? -10.234 -13.367 -7.504 1 98.69 90 ILE A O 1
ATOM 671 N N . LEU A 1 91 ? -8.398 -12.172 -7.344 1 98.62 91 LEU A N 1
ATOM 672 C CA . LEU A 1 91 ? -8.852 -10.984 -8.062 1 98.62 91 LEU A CA 1
ATOM 673 C C . LEU A 1 91 ? -7.844 -10.586 -9.133 1 98.62 91 LEU A C 1
ATOM 675 O O . LEU A 1 91 ? -6.855 -9.906 -8.836 1 98.62 91 LEU A O 1
ATOM 679 N N . PRO A 1 92 ? -8.07 -11 -10.375 1 97.69 92 PRO A N 1
ATOM 680 C CA . PRO A 1 92 ? -7.086 -10.758 -11.438 1 97.69 92 PRO A CA 1
ATOM 681 C C . PRO A 1 92 ? -6.996 -9.289 -11.836 1 97.69 92 PRO A C 1
ATOM 683 O O . PRO A 1 92 ? -7.953 -8.734 -12.391 1 97.69 92 PRO A O 1
ATOM 686 N N . LEU A 1 93 ? -5.836 -8.711 -11.578 1 96.94 93 LEU A N 1
ATOM 687 C CA . LEU A 1 93 ? -5.609 -7.301 -11.883 1 96.94 93 LEU A CA 1
ATOM 688 C C . LEU A 1 93 ? -4.344 -7.121 -12.711 1 96.94 93 LEU A C 1
ATOM 690 O O . LEU A 1 93 ? -3.91 -5.988 -12.953 1 96.94 93 LEU A O 1
ATOM 694 N N . GLY A 1 94 ? -3.734 -8.281 -13.086 1 92.69 94 GLY A N 1
ATOM 695 C CA . GLY A 1 94 ? -2.484 -8.227 -13.828 1 92.69 94 GLY A CA 1
ATOM 696 C C . GLY A 1 94 ? -2.686 -8.164 -15.328 1 92.69 94 GLY A C 1
ATOM 697 O O . GLY A 1 94 ? -3.771 -7.824 -15.805 1 92.69 94 GLY A O 1
ATOM 698 N N . THR A 1 95 ? -1.632 -8.422 -16.016 1 86.75 95 THR A N 1
ATOM 699 C CA . THR A 1 95 ? -1.624 -8.32 -17.469 1 86.75 95 THR A CA 1
ATOM 700 C C . THR A 1 95 ? -2.027 -9.648 -18.109 1 86.75 95 THR A C 1
ATOM 702 O O . THR A 1 95 ? -3.008 -9.719 -18.844 1 86.75 95 THR A O 1
ATOM 705 N N . ALA A 1 96 ? -1.352 -10.719 -17.781 1 86.06 96 ALA A N 1
ATOM 706 C CA . ALA A 1 96 ? -1.61 -12.016 -18.391 1 86.06 96 ALA A CA 1
ATOM 707 C C . ALA A 1 96 ? -2.688 -12.781 -17.625 1 86.06 96 ALA A C 1
ATOM 709 O O . ALA A 1 96 ? -3.656 -13.258 -18.219 1 86.06 96 ALA A O 1
ATOM 710 N N . ASN A 1 97 ? -2.574 -12.828 -16.328 1 94.75 97 ASN A N 1
ATOM 711 C CA . ASN A 1 97 ? -3.539 -13.5 -15.461 1 94.75 97 ASN A CA 1
ATOM 712 C C . ASN A 1 97 ? -3.791 -14.938 -15.906 1 94.75 97 ASN A C 1
ATOM 714 O O . ASN A 1 97 ? -4.941 -15.367 -16 1 94.75 97 ASN A O 1
ATOM 718 N N . ASP A 1 98 ? -2.754 -15.648 -16.172 1 92.94 98 ASP A N 1
ATOM 719 C CA . ASP A 1 98 ? -2.838 -16.969 -16.781 1 92.94 98 ASP A CA 1
ATOM 720 C C . ASP A 1 98 ? -3.568 -17.953 -15.852 1 92.94 98 ASP A C 1
ATOM 722 O O . ASP A 1 98 ? -4.473 -18.672 -16.297 1 92.94 98 ASP A O 1
ATOM 726 N N . PHE A 1 99 ? -3.186 -18 -14.625 1 97.25 99 PHE A N 1
ATOM 727 C CA . PHE A 1 99 ? -3.83 -18.938 -13.711 1 97.25 99 PHE A CA 1
ATOM 728 C C . PHE A 1 99 ? -5.309 -18.609 -13.547 1 97.25 99 PHE A C 1
ATOM 730 O O . PHE A 1 99 ? -6.168 -19.484 -13.672 1 97.25 99 PHE A O 1
ATOM 737 N N . ALA A 1 100 ? -5.609 -17.328 -13.305 1 97.94 100 ALA A N 1
ATOM 738 C CA . ALA A 1 100 ? -6.98 -16.875 -13.086 1 97.94 100 ALA A CA 1
ATOM 739 C C . ALA A 1 100 ? -7.859 -17.203 -14.289 1 97.94 100 ALA A C 1
ATOM 741 O O . ALA A 1 100 ? -8.977 -17.719 -14.133 1 97.94 100 ALA A O 1
ATOM 742 N N . THR A 1 101 ? -7.297 -16.938 -15.461 1 96.31 101 THR A N 1
ATOM 743 C CA . THR A 1 101 ? -8.047 -17.203 -16.688 1 96.31 101 THR A CA 1
ATOM 744 C C . THR A 1 101 ? -8.281 -18.703 -16.859 1 96.31 101 THR A C 1
ATOM 746 O O . THR A 1 101 ? -9.398 -19.125 -17.188 1 96.31 101 THR A O 1
ATOM 749 N N . SER A 1 102 ? -7.312 -19.453 -16.609 1 96.75 102 SER A N 1
ATOM 750 C CA . SER A 1 102 ? -7.391 -20.891 -16.859 1 96.75 102 SER A CA 1
ATOM 751 C C . SER A 1 102 ? -8.383 -21.562 -15.906 1 96.75 102 SER A C 1
ATOM 753 O O . SER A 1 102 ? -9.023 -22.547 -16.266 1 96.75 102 SER A O 1
ATOM 755 N N . VAL A 1 103 ? -8.555 -21.016 -14.727 1 97.81 103 VAL A N 1
ATOM 756 C CA . VAL A 1 103 ? -9.453 -21.641 -13.766 1 97.81 103 VAL A CA 1
ATOM 757 C C . VAL A 1 103 ? -10.844 -21.016 -13.867 1 97.81 103 VAL A C 1
ATOM 759 O O . VAL A 1 103 ? -11.75 -21.391 -13.125 1 97.81 103 VAL A O 1
ATOM 762 N N . GLY A 1 104 ? -11.008 -20.016 -14.664 1 97.44 104 GLY A N 1
ATOM 763 C CA . GLY A 1 104 ? -12.328 -19.5 -15 1 97.44 104 GLY A CA 1
ATOM 764 C C . GLY A 1 104 ? -12.766 -18.359 -14.109 1 97.44 104 GLY A C 1
ATOM 765 O O . GLY A 1 104 ? -13.969 -18.125 -13.93 1 97.44 104 GLY A O 1
ATOM 766 N N . ILE A 1 105 ? -11.891 -17.609 -13.523 1 98.19 105 ILE A N 1
ATOM 767 C CA . ILE A 1 105 ? -12.258 -16.453 -12.727 1 98.19 105 ILE A CA 1
ATOM 768 C C . ILE A 1 105 ? -12.906 -15.398 -13.617 1 98.19 105 ILE A C 1
ATOM 770 O O . ILE A 1 105 ? -12.398 -15.094 -14.703 1 98.19 105 ILE A O 1
ATOM 774 N N . PRO A 1 106 ? -14 -14.828 -13.164 1 96.75 106 PRO A N 1
ATOM 775 C CA . PRO A 1 106 ? -14.656 -13.789 -13.961 1 96.75 106 PRO A CA 1
ATOM 776 C C . PRO A 1 106 ? -13.766 -12.57 -14.172 1 96.75 106 PRO A C 1
ATOM 778 O O . PRO A 1 106 ? -13.008 -12.188 -13.281 1 96.75 106 PRO A O 1
ATOM 781 N N . GLU A 1 107 ? -13.969 -11.914 -15.297 1 92.75 107 GLU A N 1
ATOM 782 C CA . GLU A 1 107 ? -13.219 -10.703 -15.609 1 92.75 107 GLU A CA 1
ATOM 783 C C . GLU A 1 107 ? -13.781 -9.492 -14.875 1 92.75 107 GLU A C 1
ATOM 785 O O . GLU A 1 107 ? -13.039 -8.586 -14.5 1 92.75 107 GLU A O 1
ATOM 790 N N . ALA A 1 108 ? -15.094 -9.539 -14.703 1 94.81 108 ALA A N 1
ATOM 791 C CA . ALA A 1 108 ? -15.734 -8.422 -14.016 1 94.81 108 ALA A CA 1
ATOM 792 C C . ALA A 1 108 ? -15.32 -8.375 -12.547 1 94.81 108 ALA A C 1
ATOM 794 O O . ALA A 1 108 ? -15.445 -9.367 -11.828 1 94.81 108 ALA A O 1
ATOM 795 N N . LEU A 1 109 ? -14.953 -7.242 -12.086 1 95.69 109 LEU A N 1
ATOM 796 C CA . LEU A 1 109 ? -14.359 -7.07 -10.766 1 95.69 109 LEU A CA 1
ATOM 797 C C . LEU A 1 109 ? -15.344 -7.461 -9.664 1 95.69 109 LEU A C 1
ATOM 799 O O . LEU A 1 109 ? -14.969 -8.141 -8.711 1 95.69 109 LEU A O 1
ATOM 803 N N . ASP A 1 110 ? -16.562 -7.012 -9.789 1 93.56 110 ASP A N 1
ATOM 804 C CA . ASP A 1 110 ? -17.547 -7.293 -8.75 1 93.56 110 ASP A CA 1
ATOM 805 C C . ASP A 1 110 ? -17.828 -8.789 -8.656 1 93.56 110 ASP A C 1
ATOM 807 O O . ASP A 1 110 ? -17.969 -9.336 -7.555 1 93.56 110 ASP A O 1
ATOM 811 N N . LYS A 1 111 ? -17.891 -9.484 -9.805 1 95.56 111 LYS A N 1
ATOM 812 C CA . LYS A 1 111 ? -18.141 -10.922 -9.828 1 95.56 111 LYS A CA 1
ATOM 813 C C . LYS A 1 111 ? -16.938 -11.695 -9.289 1 95.56 111 LYS A C 1
ATOM 815 O O . LYS A 1 111 ? -17.109 -12.656 -8.539 1 95.56 111 LYS A O 1
ATOM 820 N N . ALA A 1 112 ? -15.773 -11.258 -9.664 1 97.75 112 ALA A N 1
ATOM 821 C CA . ALA A 1 112 ? -14.555 -11.891 -9.172 1 97.75 112 ALA A CA 1
ATOM 822 C C . ALA A 1 112 ? -14.438 -11.75 -7.66 1 97.75 112 ALA A C 1
ATOM 824 O O . ALA A 1 112 ? -14.094 -12.711 -6.965 1 97.75 112 ALA A O 1
ATOM 825 N N . LEU A 1 113 ? -14.75 -10.555 -7.152 1 97.38 113 LEU A N 1
ATOM 826 C CA . LEU A 1 113 ? -14.68 -10.297 -5.715 1 97.38 113 LEU A CA 1
ATOM 827 C C . LEU A 1 113 ? -15.711 -11.141 -4.965 1 97.38 113 LEU A C 1
ATOM 829 O O . LEU A 1 113 ? -15.406 -11.719 -3.92 1 97.38 113 LEU A O 1
ATOM 833 N N . LYS A 1 114 ? -16.891 -11.211 -5.492 1 95.31 114 LYS A N 1
ATOM 834 C CA . LYS A 1 114 ? -17.922 -12.016 -4.844 1 95.31 114 LYS A CA 1
ATOM 835 C C . LYS A 1 114 ? -17.531 -13.484 -4.797 1 95.31 114 LYS A C 1
ATOM 837 O O . LYS A 1 114 ? -17.719 -14.148 -3.775 1 95.31 114 LYS A O 1
ATOM 842 N N . LEU A 1 115 ? -17.016 -13.977 -5.879 1 97 115 LEU A N 1
ATOM 843 C CA . LEU A 1 115 ? -16.531 -15.352 -5.91 1 97 115 LEU A CA 1
ATOM 844 C C . LEU A 1 115 ? -15.422 -15.562 -4.875 1 97 115 LEU A C 1
ATOM 846 O O . LEU A 1 115 ? -15.43 -16.562 -4.156 1 97 115 LEU A O 1
ATOM 850 N N . ALA A 1 116 ? -14.5 -14.625 -4.766 1 97.88 116 ALA A N 1
ATOM 851 C CA . ALA A 1 116 ? -13.383 -14.711 -3.832 1 97.88 116 ALA A CA 1
ATOM 852 C C . ALA A 1 116 ? -13.875 -14.742 -2.387 1 97.88 116 ALA A C 1
ATOM 854 O O . ALA A 1 116 ? -13.242 -15.359 -1.524 1 97.88 116 ALA A O 1
ATOM 855 N N . ILE A 1 117 ? -14.938 -14.102 -2.117 1 96.44 117 ILE A N 1
ATOM 856 C CA . ILE A 1 117 ? -15.43 -13.93 -0.752 1 96.44 117 ILE A CA 1
ATOM 857 C C . ILE A 1 117 ? -16.375 -15.078 -0.396 1 96.44 117 ILE A C 1
ATOM 859 O O . ILE A 1 117 ? -16.328 -15.609 0.716 1 96.44 117 ILE A O 1
ATOM 863 N N . ALA A 1 118 ? -17.141 -15.523 -1.388 1 93.38 118 ALA A N 1
ATOM 864 C CA . ALA A 1 118 ? -18.266 -16.375 -1.021 1 93.38 118 ALA A CA 1
ATOM 865 C C . ALA A 1 118 ? -18.234 -17.688 -1.801 1 93.38 118 ALA A C 1
ATOM 867 O O . ALA A 1 118 ? -19.031 -18.594 -1.532 1 93.38 118 ALA A O 1
ATOM 868 N N . GLY A 1 119 ? -17.391 -17.781 -2.762 1 94.56 119 GLY A N 1
ATOM 869 C CA . GLY A 1 119 ? -17.328 -19.016 -3.535 1 94.56 119 GLY A CA 1
ATOM 870 C C . GLY A 1 119 ? -16.906 -20.219 -2.713 1 94.56 119 GLY A C 1
ATOM 871 O O . GLY A 1 119 ? -16.406 -20.062 -1.593 1 94.56 119 GLY A O 1
ATOM 872 N N . ASN A 1 120 ? -17.094 -21.359 -3.283 1 95.5 120 ASN A N 1
ATOM 873 C CA . ASN A 1 120 ? -16.672 -22.594 -2.621 1 95.5 120 ASN A CA 1
ATOM 874 C C . ASN A 1 120 ? -15.156 -22.75 -2.619 1 95.5 120 ASN A C 1
ATOM 876 O O . ASN A 1 120 ? -14.508 -22.531 -3.641 1 95.5 120 ASN A O 1
ATOM 880 N N . ALA A 1 121 ? -14.656 -23.078 -1.398 1 97.56 121 ALA A N 1
ATOM 881 C CA . ALA A 1 121 ? -13.227 -23.359 -1.285 1 97.56 121 ALA A CA 1
ATOM 882 C C . ALA A 1 121 ? -12.914 -24.812 -1.616 1 97.56 121 ALA A C 1
ATOM 884 O O . ALA A 1 121 ? -13.461 -25.719 -0.997 1 97.56 121 ALA A O 1
ATOM 885 N N . ILE A 1 122 ? -12.094 -25 -2.57 1 97.88 122 ILE A N 1
ATOM 886 C CA . ILE A 1 122 ? -11.727 -26.328 -3.029 1 97.88 122 ILE A CA 1
ATOM 887 C C . ILE A 1 122 ? -10.234 -26.562 -2.805 1 97.88 122 ILE A C 1
ATOM 889 O O . ILE A 1 122 ? -9.414 -25.672 -3.057 1 97.88 122 ILE A O 1
ATOM 893 N N . ALA A 1 123 ? -9.891 -27.781 -2.271 1 98 123 ALA A N 1
ATOM 894 C CA . ALA A 1 123 ? -8.477 -28.125 -2.086 1 98 123 ALA A CA 1
ATOM 895 C C . ALA A 1 123 ? -7.777 -28.312 -3.43 1 98 123 ALA A C 1
ATOM 897 O O . ALA A 1 123 ? -8.258 -29.078 -4.277 1 98 123 ALA A O 1
ATOM 898 N N . ILE A 1 124 ? -6.688 -27.625 -3.619 1 98.56 124 ILE A N 1
ATOM 899 C CA . ILE A 1 124 ? -5.953 -27.75 -4.871 1 98.56 124 ILE A CA 1
ATOM 900 C C . ILE A 1 124 ? -4.484 -28.062 -4.582 1 98.56 124 ILE A C 1
ATOM 902 O O . ILE A 1 124 ? -4.023 -27.906 -3.451 1 98.56 124 ILE A O 1
ATOM 906 N N . ASP A 1 125 ? -3.838 -28.5 -5.629 1 98.75 125 ASP A N 1
ATOM 907 C CA . ASP A 1 125 ? -2.428 -28.875 -5.527 1 98.75 125 ASP A CA 1
ATOM 908 C C . ASP A 1 125 ? -1.532 -27.641 -5.723 1 98.75 125 ASP A C 1
ATOM 910 O O . ASP A 1 125 ? -1.931 -26.672 -6.363 1 98.75 125 ASP A O 1
ATOM 914 N N . MET A 1 126 ? -0.403 -27.703 -5.152 1 98.31 126 MET A N 1
ATOM 915 C CA . MET A 1 126 ? 0.705 -26.781 -5.391 1 98.31 126 MET A CA 1
ATOM 916 C C . MET A 1 126 ? 1.972 -27.531 -5.77 1 98.31 126 MET A C 1
ATOM 918 O O . MET A 1 126 ? 2.086 -28.734 -5.504 1 98.31 126 MET A O 1
ATOM 922 N N . ALA A 1 127 ? 2.836 -26.844 -6.469 1 98.56 127 ALA A N 1
ATOM 923 C CA . ALA A 1 127 ? 4.125 -27.453 -6.793 1 98.56 127 ALA A CA 1
ATOM 924 C C . ALA A 1 127 ? 5.246 -26.828 -5.969 1 98.56 127 ALA A C 1
ATOM 926 O O . ALA A 1 127 ? 5.285 -25.609 -5.781 1 98.56 127 ALA A O 1
ATOM 927 N N . GLN A 1 128 ? 6.133 -27.641 -5.453 1 98.19 128 GLN A N 1
ATOM 928 C CA . GLN A 1 128 ? 7.285 -27.188 -4.684 1 98.19 128 GLN A CA 1
ATOM 929 C C . GLN A 1 128 ? 8.594 -27.5 -5.41 1 98.19 128 GLN A C 1
ATOM 931 O O . GLN A 1 128 ? 8.742 -28.594 -5.973 1 98.19 128 GLN A O 1
ATOM 936 N N . VAL A 1 129 ? 9.531 -26.578 -5.41 1 97.5 129 VAL A N 1
ATOM 937 C CA . VAL A 1 129 ? 10.82 -26.75 -6.066 1 97.5 129 VAL A CA 1
ATOM 938 C C . VAL A 1 129 ? 11.938 -26.766 -5.023 1 97.5 129 VAL A C 1
ATOM 940 O O . VAL A 1 129 ? 12.078 -25.828 -4.238 1 97.5 129 VAL A O 1
ATOM 943 N N . ASN A 1 130 ? 12.68 -27.797 -4.93 1 97.12 130 ASN A N 1
ATOM 944 C CA . ASN A 1 130 ? 13.859 -27.969 -4.082 1 97.12 130 ASN A CA 1
ATOM 945 C C . ASN A 1 130 ? 13.531 -27.734 -2.611 1 97.12 130 ASN A C 1
ATOM 947 O O . ASN A 1 130 ? 14.352 -27.188 -1.873 1 97.12 130 ASN A O 1
ATOM 951 N N . LYS A 1 131 ? 12.32 -27.922 -2.236 1 93.69 131 LYS A N 1
ATOM 952 C CA . LYS A 1 131 ? 11.852 -27.719 -0.868 1 93.69 131 LYS A CA 1
ATOM 953 C C . LYS A 1 131 ? 12.078 -26.281 -0.42 1 93.69 131 LYS A C 1
ATOM 955 O O . LYS A 1 131 ? 12.344 -26.016 0.757 1 93.69 131 LYS A O 1
ATOM 960 N N . GLN A 1 132 ? 12.086 -25.375 -1.409 1 90.62 132 GLN A N 1
ATOM 961 C CA . GLN A 1 132 ? 12.445 -23.984 -1.082 1 90.62 132 GLN A CA 1
ATOM 962 C C . GLN A 1 132 ? 11.359 -23.016 -1.53 1 90.62 132 GLN A C 1
ATOM 964 O O . GLN A 1 132 ? 11.07 -22.047 -0.837 1 90.62 132 GLN A O 1
ATOM 969 N N . THR A 1 133 ? 10.828 -23.219 -2.717 1 93.94 133 THR A N 1
ATOM 970 C CA . THR A 1 133 ? 9.828 -22.297 -3.27 1 93.94 133 THR A CA 1
ATOM 971 C C . THR A 1 133 ? 8.711 -23.078 -3.957 1 93.94 133 THR A C 1
ATOM 973 O O . THR A 1 133 ? 8.773 -24.312 -4.055 1 93.94 133 THR A O 1
ATOM 976 N N . CYS A 1 134 ? 7.652 -22.406 -4.246 1 96.88 134 CYS A N 1
ATOM 977 C CA . CYS A 1 134 ? 6.477 -23.062 -4.812 1 96.88 134 CYS A CA 1
ATOM 978 C C . CYS A 1 134 ? 5.926 -22.266 -5.988 1 96.88 134 CYS A C 1
ATOM 980 O O . CYS A 1 134 ? 6.328 -21.125 -6.211 1 96.88 134 CYS A O 1
ATOM 982 N N . PHE A 1 135 ? 5.125 -22.906 -6.77 1 97.12 135 PHE A N 1
ATOM 983 C CA . PHE A 1 135 ? 4.297 -22.203 -7.75 1 97.12 135 PHE A CA 1
ATOM 984 C C . PHE A 1 135 ? 2.92 -22.859 -7.848 1 97.12 135 PHE A C 1
ATOM 986 O O . PHE A 1 135 ? 2.766 -24.047 -7.559 1 97.12 135 PHE A O 1
ATOM 993 N N . ILE A 1 136 ? 1.956 -22.078 -8.234 1 98.31 136 ILE A N 1
ATOM 994 C CA . ILE A 1 136 ? 0.57 -22.547 -8.266 1 98.31 136 ILE A CA 1
ATOM 995 C C . ILE A 1 136 ? 0.183 -22.922 -9.688 1 98.31 136 ILE A C 1
ATOM 997 O O . ILE A 1 136 ? -0.656 -23.797 -9.898 1 98.31 136 ILE A O 1
ATOM 1001 N N . ASN A 1 137 ? 0.851 -22.344 -10.688 1 97.44 137 ASN A N 1
ATOM 1002 C CA . ASN A 1 137 ? 0.442 -22.516 -12.078 1 97.44 137 ASN A CA 1
ATOM 1003 C C . ASN A 1 137 ? 1.474 -23.312 -12.867 1 97.44 137 ASN A C 1
ATOM 1005 O O . ASN A 1 137 ? 1.256 -24.484 -13.172 1 97.44 137 ASN A O 1
ATOM 1009 N N . MET A 1 138 ? 2.646 -22.688 -13.094 1 94.56 138 MET A N 1
ATOM 1010 C CA . MET A 1 138 ? 3.537 -23.375 -14.031 1 94.56 138 MET A CA 1
ATOM 1011 C C . MET A 1 138 ? 4.969 -22.875 -13.883 1 94.56 138 MET A C 1
ATOM 1013 O O . MET A 1 138 ? 5.191 -21.719 -13.484 1 94.56 138 MET A O 1
ATOM 1017 N N . ALA A 1 139 ? 5.871 -23.797 -14.07 1 92.62 139 ALA A N 1
ATOM 1018 C CA . ALA A 1 139 ? 7.273 -23.469 -14.312 1 92.62 139 ALA A CA 1
ATOM 1019 C C . ALA A 1 139 ? 7.613 -23.562 -15.797 1 92.62 139 ALA A C 1
ATOM 1021 O O . ALA A 1 139 ? 7.297 -24.562 -16.453 1 92.62 139 ALA A O 1
ATOM 1022 N N . THR A 1 140 ? 8.156 -22.5 -16.297 1 85.94 140 THR A N 1
ATOM 1023 C CA . THR A 1 140 ? 8.57 -22.484 -17.688 1 85.94 140 THR A CA 1
ATOM 1024 C C . THR A 1 140 ? 10.047 -22.141 -17.812 1 85.94 140 THR A C 1
ATOM 1026 O O . THR A 1 140 ? 10.562 -21.297 -17.062 1 85.94 140 THR A O 1
ATOM 1029 N N . GLY A 1 141 ? 10.664 -22.812 -18.516 1 78.88 141 GLY A N 1
ATOM 1030 C CA . GLY A 1 141 ? 12.07 -22.484 -18.719 1 78.88 141 GLY A CA 1
ATOM 1031 C C . GLY A 1 141 ? 12.812 -23.516 -19.547 1 78.88 141 GLY A C 1
ATOM 1032 O O . GLY A 1 141 ? 12.234 -24.125 -20.438 1 78.88 141 GLY A O 1
ATOM 1033 N N . GLY A 1 142 ? 14.109 -23.594 -19.25 1 59.41 142 GLY A N 1
ATOM 1034 C CA . GLY A 1 142 ? 15.016 -24.578 -19.844 1 59.41 142 GLY A CA 1
ATOM 1035 C C . GLY A 1 142 ? 15.914 -23.984 -20.906 1 59.41 142 GLY A C 1
ATOM 1036 O O . GLY A 1 142 ? 16.594 -24.719 -21.625 1 59.41 142 GLY A O 1
ATOM 1037 N N . PHE A 1 143 ? 15.703 -22.578 -21.078 1 53.72 143 PHE A N 1
ATOM 1038 C CA . PHE A 1 143 ? 16.578 -22.047 -22.125 1 53.72 143 PHE A CA 1
ATOM 1039 C C . PHE A 1 143 ? 17.891 -21.562 -21.531 1 53.72 143 PHE A C 1
ATOM 1041 O O . PHE A 1 143 ? 17.922 -21.078 -20.391 1 53.72 143 PHE A O 1
ATOM 1048 N N . GLY A 1 144 ? 18.953 -22.219 -21.875 1 45.12 144 GLY A N 1
ATOM 1049 C CA . GLY A 1 144 ? 20.25 -21.656 -21.578 1 45.12 144 GLY A CA 1
ATOM 1050 C C . GLY A 1 144 ? 20.344 -20.172 -21.859 1 45.12 144 GLY A C 1
ATOM 1051 O O . GLY A 1 144 ? 19.688 -19.672 -22.781 1 45.12 144 GLY A O 1
ATOM 1052 N N . THR A 1 145 ? 20.203 -19.344 -20.875 1 44.12 145 THR A N 1
ATOM 1053 C CA . THR A 1 145 ? 20.453 -17.922 -21.047 1 44.12 145 THR A CA 1
ATOM 1054 C C . THR A 1 145 ? 21.656 -17.688 -21.938 1 44.12 145 THR A C 1
ATOM 1056 O O . THR A 1 145 ? 22.734 -17.312 -21.453 1 44.12 145 THR A O 1
ATOM 1059 N N . ARG A 1 146 ? 22.078 -18.531 -22.797 1 41.66 146 ARG A N 1
ATOM 1060 C CA . ARG A 1 146 ? 23.188 -17.938 -23.516 1 41.66 146 ARG A CA 1
ATOM 1061 C C . ARG A 1 146 ? 22.75 -16.641 -24.203 1 41.66 146 ARG A C 1
ATOM 1063 O O . ARG A 1 146 ? 22.125 -16.656 -25.25 1 41.66 146 ARG A O 1
ATOM 1070 N N . ILE A 1 147 ? 22.156 -15.758 -23.375 1 40.03 147 ILE A N 1
ATOM 1071 C CA . ILE A 1 147 ? 22.016 -14.422 -23.938 1 40.03 147 ILE A CA 1
ATOM 1072 C C . ILE A 1 147 ? 23.281 -14.031 -24.688 1 40.03 147 ILE A C 1
ATOM 1074 O O . ILE A 1 147 ? 24.359 -13.969 -24.109 1 40.03 147 ILE A O 1
ATOM 1078 N N . THR A 1 148 ? 23.328 -14.305 -25.844 1 37.34 148 THR A N 1
ATOM 1079 C CA . THR A 1 148 ? 24.484 -13.773 -26.547 1 37.34 148 THR A CA 1
ATOM 1080 C C . THR A 1 148 ? 24.734 -12.32 -26.141 1 37.34 148 THR A C 1
ATOM 1082 O O . THR A 1 148 ? 23.828 -11.641 -25.656 1 37.34 148 THR A O 1
ATOM 1085 N N . THR A 1 149 ? 25.953 -12.016 -26 1 39.06 149 THR A N 1
ATOM 1086 C CA . THR A 1 149 ? 26.484 -10.68 -25.734 1 39.06 149 THR A CA 1
ATOM 1087 C C . THR A 1 149 ? 25.594 -9.609 -26.359 1 39.06 149 THR A C 1
ATOM 1089 O O . THR A 1 149 ? 25.609 -8.453 -25.938 1 39.06 149 THR A O 1
ATOM 1092 N N . GLU A 1 150 ? 24.984 -9.867 -27.422 1 39.59 150 GLU A N 1
ATOM 1093 C CA . GLU A 1 150 ? 24.25 -8.844 -28.172 1 39.59 150 GLU A CA 1
ATOM 1094 C C . GLU A 1 150 ? 22.797 -8.75 -27.719 1 39.59 150 GLU A C 1
ATOM 1096 O O . GLU A 1 150 ? 21.984 -8.086 -28.359 1 39.59 150 GLU A O 1
ATOM 1101 N N . THR A 1 151 ? 22.438 -9.484 -26.859 1 42.88 151 THR A N 1
ATOM 1102 C CA . THR A 1 151 ? 21.062 -9.383 -26.422 1 42.88 151 THR A CA 1
ATOM 1103 C C . THR A 1 151 ? 20.828 -8.07 -25.672 1 42.88 151 THR A C 1
ATOM 1105 O O . THR A 1 151 ? 21.469 -7.812 -24.656 1 42.88 151 THR A O 1
ATOM 1108 N N . PRO A 1 152 ? 20.203 -7.043 -26.312 1 42.91 152 PRO A N 1
ATOM 1109 C CA . PRO A 1 152 ? 20.062 -5.707 -25.734 1 42.91 152 PRO A CA 1
ATOM 1110 C C . PRO A 1 152 ? 19.516 -5.742 -24.297 1 42.91 152 PRO A C 1
ATOM 1112 O O . PRO A 1 152 ? 18.766 -6.66 -23.938 1 42.91 152 PRO A O 1
ATOM 1115 N N . GLU A 1 153 ? 20.094 -5.035 -23.5 1 41.44 153 GLU A N 1
ATOM 1116 C CA . GLU A 1 153 ? 19.703 -4.742 -22.125 1 41.44 153 GLU A CA 1
ATOM 1117 C C . GLU A 1 153 ? 18.188 -4.66 -21.984 1 41.44 153 GLU A C 1
ATOM 1119 O O . GLU A 1 153 ? 17.625 -5.043 -20.953 1 41.44 153 GLU A O 1
ATOM 1124 N N . LYS A 1 154 ? 17.594 -4.281 -23.094 1 39.53 154 LYS A N 1
ATOM 1125 C CA . LYS A 1 154 ? 16.141 -4.074 -23.141 1 39.53 154 LYS A CA 1
ATOM 1126 C C . LYS A 1 154 ? 15.398 -5.402 -23.047 1 39.53 154 LYS A C 1
ATOM 1128 O O . LYS A 1 154 ? 14.273 -5.449 -22.531 1 39.53 154 LYS A O 1
ATOM 1133 N N . LEU A 1 155 ? 15.961 -6.305 -23.703 1 39 155 LEU A N 1
ATOM 1134 C CA . LEU A 1 155 ? 15.312 -7.605 -23.578 1 39 155 LEU A CA 1
ATOM 1135 C C . LEU A 1 155 ? 15.367 -8.117 -22.141 1 39 155 LEU A C 1
ATOM 1137 O O . LEU A 1 155 ? 14.461 -8.812 -21.688 1 39 155 LEU A O 1
ATOM 1141 N N . LYS A 1 156 ? 16.359 -7.781 -21.469 1 40.59 156 LYS A N 1
ATOM 1142 C CA . LYS A 1 156 ? 16.422 -8.18 -20.062 1 40.59 156 LYS A CA 1
ATOM 1143 C C . LYS A 1 156 ? 15.25 -7.594 -19.281 1 40.59 156 LYS A C 1
ATOM 1145 O O . LYS A 1 156 ? 14.648 -8.273 -18.438 1 40.59 156 LYS A O 1
ATOM 1150 N N . ALA A 1 157 ? 15.219 -6.32 -19.547 1 41.47 157 ALA A N 1
ATOM 1151 C CA . ALA A 1 157 ? 14.133 -5.625 -18.844 1 41.47 157 ALA A CA 1
ATOM 1152 C C . ALA A 1 157 ? 12.781 -6.219 -19.219 1 41.47 157 ALA A C 1
ATOM 1154 O O . ALA A 1 157 ? 11.852 -6.234 -18.406 1 41.47 157 ALA A O 1
ATOM 1155 N N . ALA A 1 158 ? 12.734 -6.535 -20.422 1 38.34 158 ALA A N 1
ATOM 1156 C CA . ALA A 1 158 ? 11.492 -7.105 -20.922 1 38.34 158 ALA A CA 1
ATOM 1157 C C . ALA A 1 158 ? 11.234 -8.484 -20.328 1 38.34 158 ALA A C 1
ATOM 1159 O O . ALA A 1 158 ? 10.086 -8.891 -20.141 1 38.34 158 ALA A O 1
ATOM 1160 N N . LEU A 1 159 ? 12.281 -9.258 -20.109 1 39.44 159 LEU A N 1
ATOM 1161 C CA . LEU A 1 159 ? 12.086 -10.609 -19.609 1 39.44 159 LEU A CA 1
ATOM 1162 C C . LEU A 1 159 ? 11.445 -10.594 -18.234 1 39.44 159 LEU A C 1
ATOM 1164 O O . LEU A 1 159 ? 10.977 -11.625 -17.75 1 39.44 159 LEU A O 1
ATOM 1168 N N . GLY A 1 160 ? 11.625 -9.555 -17.578 1 37.31 160 GLY A N 1
ATOM 1169 C CA . GLY A 1 160 ? 10.938 -9.539 -16.297 1 37.31 160 GLY A CA 1
ATOM 1170 C C . GLY A 1 160 ? 9.43 -9.648 -16.422 1 37.31 160 GLY A C 1
ATOM 1171 O O . GLY A 1 160 ? 8.742 -9.984 -15.461 1 37.31 160 GLY A O 1
ATOM 1172 N N . GLY A 1 161 ? 8.812 -8.938 -17.375 1 36.41 161 GLY A N 1
ATOM 1173 C CA . GLY A 1 161 ? 7.367 -9.039 -17.531 1 36.41 161 GLY A CA 1
ATOM 1174 C C . GLY A 1 161 ? 6.945 -10.234 -18.375 1 36.41 161 GLY A C 1
ATOM 1175 O O . GLY A 1 161 ? 7.734 -10.758 -19.156 1 36.41 161 GLY A O 1
ATOM 1176 N N . VAL A 1 162 ? 5.953 -11.094 -18 1 39.28 162 VAL A N 1
ATOM 1177 C CA . VAL A 1 162 ? 5.359 -12.266 -18.625 1 39.28 162 VAL A CA 1
ATOM 1178 C C . VAL A 1 162 ? 5.395 -12.117 -20.156 1 39.28 162 VAL A C 1
ATOM 1180 O O . VAL A 1 162 ? 5.637 -13.086 -20.875 1 39.28 162 VAL A O 1
ATOM 1183 N N . SER A 1 163 ? 5.082 -11 -20.641 1 38.38 163 SER A N 1
ATOM 1184 C CA . SER A 1 163 ? 5.09 -10.836 -22.078 1 38.38 163 SER A CA 1
ATOM 1185 C C . SER A 1 163 ? 6.461 -11.141 -22.672 1 38.38 163 SER A C 1
ATOM 1187 O O . SER A 1 163 ? 6.566 -11.578 -23.828 1 38.38 163 SER A O 1
ATOM 1189 N N . TYR A 1 164 ? 7.348 -11.039 -21.812 1 37.47 164 TYR A N 1
ATOM 1190 C CA . TYR A 1 164 ? 8.711 -11.086 -22.328 1 37.47 164 TYR A CA 1
ATOM 1191 C C . TYR A 1 164 ? 9.172 -12.523 -22.547 1 37.47 164 TYR A C 1
ATOM 1193 O O . TYR A 1 164 ? 9.992 -12.797 -23.422 1 37.47 164 TYR A O 1
ATOM 1201 N N . ILE A 1 165 ? 8.82 -13.359 -21.656 1 42.16 165 ILE A N 1
ATOM 1202 C CA . ILE A 1 165 ? 9.273 -14.711 -21.969 1 42.16 165 ILE A CA 1
ATOM 1203 C C . ILE A 1 165 ? 8.812 -15.117 -23.359 1 42.16 165 ILE A C 1
ATOM 1205 O O . ILE A 1 165 ? 9.602 -15.625 -24.156 1 42.16 165 ILE A O 1
ATOM 1209 N N . ILE A 1 166 ? 7.469 -14.953 -23.516 1 42.12 166 ILE A N 1
ATOM 1210 C CA . ILE A 1 166 ? 7 -15.352 -24.844 1 42.12 166 ILE A CA 1
ATOM 1211 C C . ILE A 1 166 ? 7.691 -14.508 -25.906 1 42.12 166 ILE A C 1
ATOM 1213 O O . ILE A 1 166 ? 8.117 -15.031 -26.938 1 42.12 166 ILE A O 1
ATOM 1217 N N . HIS A 1 167 ? 7.797 -13.273 -25.516 1 41.41 167 HIS A N 1
ATOM 1218 C CA . HIS A 1 167 ? 8.523 -12.477 -26.5 1 41.41 167 HIS A CA 1
ATOM 1219 C C . HIS A 1 167 ? 9.977 -12.922 -26.594 1 41.41 167 HIS A C 1
ATOM 1221 O O . HIS A 1 167 ? 10.562 -12.883 -27.688 1 41.41 167 HIS A O 1
ATOM 1227 N N . GLY A 1 168 ? 10.508 -13.078 -25.484 1 42.97 168 GLY A N 1
ATOM 1228 C CA . GLY A 1 168 ? 11.867 -13.586 -25.594 1 42.97 168 GLY A CA 1
ATOM 1229 C C . GLY A 1 168 ? 11.945 -14.938 -26.266 1 42.97 168 GLY A C 1
ATOM 1230 O O . GLY A 1 168 ? 12.867 -15.203 -27.047 1 42.97 168 GLY A O 1
ATOM 1231 N N . LEU A 1 169 ? 10.984 -15.75 -25.828 1 43.84 169 LEU A N 1
ATOM 1232 C CA . LEU A 1 169 ? 10.898 -16.984 -26.594 1 43.84 169 LEU A CA 1
ATOM 1233 C C . LEU A 1 169 ? 10.727 -16.703 -28.078 1 43.84 169 LEU A C 1
ATOM 1235 O O . LEU A 1 169 ? 11.227 -17.453 -28.922 1 43.84 169 LEU A O 1
ATOM 1239 N N . MET A 1 170 ? 9.969 -15.648 -28.281 1 39.09 170 MET A N 1
ATOM 1240 C CA . MET A 1 170 ? 9.773 -15.352 -29.703 1 39.09 170 MET A CA 1
ATOM 1241 C C . MET A 1 170 ? 11.07 -14.844 -30.328 1 39.09 170 MET A C 1
ATOM 1243 O O . MET A 1 170 ? 11.156 -14.711 -31.547 1 39.09 170 MET A O 1
ATOM 1247 N N . ARG A 1 171 ? 11.812 -14.273 -29.469 1 40.53 171 ARG A N 1
ATOM 1248 C CA . ARG A 1 171 ? 13.062 -13.961 -30.141 1 40.53 171 ARG A CA 1
ATOM 1249 C C . ARG A 1 171 ? 13.953 -15.195 -30.25 1 40.53 171 ARG A C 1
ATOM 1251 O O . ARG A 1 171 ? 14.922 -15.344 -29.5 1 40.53 171 ARG A O 1
ATOM 1258 N N . MET A 1 172 ? 13.391 -16.141 -30.828 1 43.75 172 MET A N 1
ATOM 1259 C CA . MET A 1 172 ? 13.82 -17.5 -31.156 1 43.75 172 MET A CA 1
ATOM 1260 C C . MET A 1 172 ? 15.273 -17.516 -31.609 1 43.75 172 MET A C 1
ATOM 1262 O O . MET A 1 172 ? 15.992 -18.484 -31.375 1 43.75 172 MET A O 1
ATOM 1266 N N . ASP A 1 173 ? 15.586 -16.516 -32.25 1 43.97 173 ASP A N 1
ATOM 1267 C CA . ASP A 1 173 ? 16.938 -16.594 -32.812 1 43.97 173 ASP A CA 1
ATOM 1268 C C . ASP A 1 173 ? 17.984 -16.609 -31.703 1 43.97 173 ASP A C 1
ATOM 1270 O O . ASP A 1 173 ? 19.141 -16.953 -31.953 1 43.97 173 ASP A O 1
ATOM 1274 N N . THR A 1 174 ? 17.469 -16.328 -30.609 1 48.16 174 THR A N 1
ATOM 1275 C CA . THR A 1 174 ? 18.516 -16.203 -29.594 1 48.16 174 THR A CA 1
ATOM 1276 C C . THR A 1 174 ? 18.406 -17.328 -28.578 1 48.16 174 THR A C 1
ATOM 1278 O O . THR A 1 174 ? 19.25 -17.453 -27.672 1 48.16 174 THR A O 1
ATOM 1281 N N . LEU A 1 175 ? 17.422 -18.203 -28.812 1 54.78 175 LEU A N 1
ATOM 1282 C CA . LEU A 1 175 ? 17.328 -19.281 -27.844 1 54.78 175 LEU A CA 1
ATOM 1283 C C . LEU A 1 175 ? 18.188 -20.469 -28.281 1 54.78 175 LEU A C 1
ATOM 1285 O O . LEU A 1 175 ? 18.141 -20.875 -29.453 1 54.78 175 LEU A O 1
ATOM 1289 N N . GLN A 1 176 ? 19.234 -20.828 -27.516 1 63.16 176 GLN A N 1
ATOM 1290 C CA . GLN A 1 176 ? 19.984 -22.047 -27.766 1 63.16 176 GLN A CA 1
ATOM 1291 C C . GLN A 1 176 ? 19.484 -23.188 -26.875 1 63.16 176 GLN A C 1
ATOM 1293 O O . GLN A 1 176 ? 19.281 -23.016 -25.672 1 63.16 176 GLN A O 1
ATOM 1298 N N . PRO A 1 177 ? 19.109 -2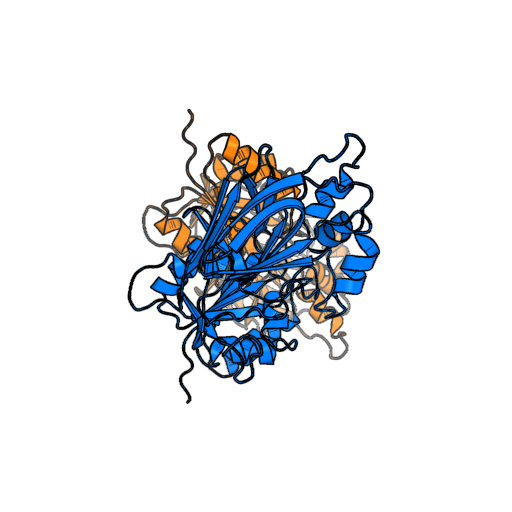4.312 -27.609 1 65.5 177 PRO A N 1
ATOM 1299 C CA . PRO A 1 177 ? 18.766 -25.484 -26.812 1 65.5 177 PRO A CA 1
ATOM 1300 C C . PRO A 1 177 ? 19.844 -25.844 -25.797 1 65.5 177 PRO A C 1
ATOM 1302 O O . PRO A 1 177 ? 21.031 -25.609 -26.031 1 65.5 177 PRO A O 1
ATOM 1305 N N . ASP A 1 178 ? 19.281 -26.219 -24.609 1 75.38 178 ASP A N 1
ATOM 1306 C CA . ASP A 1 178 ? 20.219 -26.672 -23.594 1 75.38 178 ASP A CA 1
ATOM 1307 C C . ASP A 1 178 ? 20.016 -28.141 -23.266 1 75.38 178 ASP A C 1
ATOM 1309 O O . ASP A 1 178 ? 18.891 -28.641 -23.266 1 75.38 178 ASP A O 1
ATOM 1313 N N . ARG A 1 179 ? 21.156 -28.859 -23.141 1 85.88 179 ARG A N 1
ATOM 1314 C CA . ARG A 1 179 ? 21.125 -30.266 -22.797 1 85.88 179 ARG A CA 1
ATOM 1315 C C . ARG A 1 179 ? 20.672 -30.469 -21.359 1 85.88 179 ARG A C 1
ATOM 1317 O O . ARG A 1 179 ? 21.125 -29.766 -20.453 1 85.88 179 ARG A O 1
ATOM 1324 N N . CYS A 1 180 ? 19.594 -31.359 -21.188 1 90.12 180 CYS A N 1
ATOM 1325 C CA . CYS A 1 180 ? 19.203 -31.688 -19.828 1 90.12 180 CYS A CA 1
ATOM 1326 C C . CYS A 1 180 ? 18.641 -33.094 -19.734 1 90.12 180 CYS A C 1
ATOM 1328 O O . CYS A 1 180 ? 18.453 -33.75 -20.766 1 90.12 180 CYS A O 1
ATOM 1330 N N . GLU A 1 181 ? 18.703 -33.531 -18.547 1 95.81 181 GLU A N 1
ATOM 1331 C CA . GLU A 1 181 ? 18.078 -34.812 -18.203 1 95.81 181 GLU A CA 1
ATOM 1332 C C . GLU A 1 181 ? 16.891 -34.625 -17.266 1 95.81 181 GLU A C 1
ATOM 1334 O O . GLU A 1 181 ? 16.984 -33.906 -16.281 1 95.81 181 GLU A O 1
ATOM 1339 N N . ILE A 1 182 ? 15.742 -35.219 -17.609 1 97 182 ILE A N 1
ATOM 1340 C CA . ILE A 1 182 ? 14.539 -35.125 -16.812 1 97 182 ILE A CA 1
ATOM 1341 C C . ILE A 1 182 ? 14.055 -36.531 -16.422 1 97 182 ILE A C 1
ATOM 1343 O O . ILE A 1 182 ? 13.945 -37.406 -17.281 1 97 182 ILE A O 1
ATOM 1347 N N . ARG A 1 183 ? 13.828 -36.719 -15.156 1 98.25 183 ARG A N 1
ATOM 1348 C CA . ARG A 1 183 ? 13.305 -37.969 -14.641 1 98.25 183 ARG A CA 1
ATOM 1349 C C . ARG A 1 183 ? 12.016 -37.75 -13.867 1 98.25 183 ARG A C 1
ATOM 1351 O O . ARG A 1 183 ? 11.828 -36.719 -13.242 1 98.25 183 ARG A O 1
ATOM 1358 N N . GLY A 1 184 ? 11.055 -38.656 -13.961 1 97.81 184 GLY A N 1
ATOM 1359 C CA . GLY A 1 184 ? 9.812 -38.719 -13.203 1 97.81 184 GLY A CA 1
ATOM 1360 C C . GLY A 1 184 ? 9.328 -40.156 -12.984 1 97.81 184 GLY A C 1
ATOM 1361 O O . GLY A 1 184 ? 10.055 -41.094 -13.242 1 97.81 184 GLY A O 1
ATOM 1362 N N . GLU A 1 185 ? 8.133 -40.219 -12.422 1 96.94 185 GLU A N 1
ATOM 1363 C CA . GLU A 1 185 ? 7.535 -41.531 -12.328 1 96.94 185 GLU A CA 1
ATOM 1364 C C . GLU A 1 185 ? 7.312 -42.156 -13.711 1 96.94 185 GLU A C 1
ATOM 1366 O O . GLU A 1 185 ? 6.578 -41.594 -14.523 1 96.94 185 GLU A O 1
ATOM 1371 N N . ASN A 1 186 ? 7.926 -43.188 -14.047 1 93.62 186 ASN A N 1
ATOM 1372 C CA . ASN A 1 186 ? 7.82 -43.875 -15.32 1 93.62 186 ASN A CA 1
ATOM 1373 C C . ASN A 1 186 ? 8.172 -42.938 -16.484 1 93.62 186 ASN A C 1
ATOM 1375 O O . ASN A 1 186 ? 7.52 -43 -17.531 1 93.62 186 ASN A O 1
ATOM 1379 N N . PHE A 1 187 ? 8.961 -42 -16.25 1 96.5 187 PHE A N 1
ATOM 1380 C CA . PHE A 1 187 ? 9.383 -41.062 -17.281 1 96.5 187 PHE A CA 1
ATOM 1381 C C . PHE A 1 187 ? 10.891 -40.812 -17.203 1 96.5 187 PHE A C 1
ATOM 1383 O O . PHE A 1 187 ? 11.445 -40.656 -16.125 1 96.5 187 PHE A O 1
ATOM 1390 N N . HIS A 1 188 ? 11.594 -40.875 -18.297 1 97.5 188 HIS A N 1
ATOM 1391 C CA . HIS A 1 188 ? 13.008 -40.531 -18.422 1 97.5 188 HIS A CA 1
ATOM 1392 C C . HIS A 1 188 ? 13.305 -39.938 -19.797 1 97.5 188 HIS A C 1
ATOM 1394 O O . HIS A 1 188 ? 12.93 -40.531 -20.828 1 97.5 188 HIS A O 1
ATOM 1400 N N . TRP A 1 189 ? 13.891 -38.781 -19.828 1 95 189 TRP A N 1
ATOM 1401 C CA . TRP A 1 189 ? 14.25 -38.125 -21.078 1 95 189 TRP A CA 1
ATOM 1402 C C . TRP A 1 189 ? 15.562 -37.344 -20.938 1 95 189 TRP A C 1
ATOM 1404 O O . TRP A 1 189 ? 15.805 -36.719 -19.906 1 95 189 TRP A O 1
ATOM 1414 N N . GLN A 1 190 ? 16.375 -37.5 -21.906 1 94.19 190 GLN A N 1
ATOM 1415 C CA . GLN A 1 190 ? 17.609 -36.719 -22 1 94.19 190 GLN A CA 1
ATOM 1416 C C . GLN A 1 190 ? 17.797 -36.156 -23.406 1 94.19 190 GLN A C 1
ATOM 1418 O O . GLN A 1 190 ? 17.562 -36.844 -24.406 1 94.19 190 GLN A O 1
ATOM 1423 N N . GLY A 1 191 ? 18.078 -34.938 -23.5 1 90 191 GLY A N 1
ATOM 1424 C CA . GLY A 1 191 ? 18.266 -34.312 -24.797 1 90 191 GLY A CA 1
ATOM 1425 C C . GLY A 1 191 ? 18.359 -32.781 -24.719 1 90 191 GLY A C 1
ATOM 1426 O O . GLY A 1 191 ? 18.625 -32.219 -23.656 1 90 191 GLY A O 1
ATOM 1427 N N . ASP A 1 192 ? 18.25 -32.156 -25.891 1 84.75 192 ASP A N 1
ATOM 1428 C CA . ASP A 1 192 ? 18.281 -30.703 -26 1 84.75 192 ASP A CA 1
ATOM 1429 C C . ASP A 1 192 ? 16.875 -30.125 -26 1 84.75 192 ASP A C 1
ATOM 1431 O O . ASP A 1 192 ? 16.078 -30.391 -26.906 1 84.75 192 ASP A O 1
ATOM 1435 N N . ALA A 1 193 ? 16.625 -29.5 -24.953 1 84 193 ALA A N 1
ATOM 1436 C CA . ALA A 1 193 ? 15.312 -28.859 -24.812 1 84 193 ALA A CA 1
ATOM 1437 C C . ALA A 1 193 ? 15.375 -27.391 -25.188 1 84 193 ALA A C 1
ATOM 1439 O O . ALA A 1 193 ? 16.297 -26.672 -24.797 1 84 193 ALA A O 1
ATOM 1440 N N . LEU A 1 194 ? 14.461 -26.984 -25.953 1 78.19 194 LEU A N 1
ATOM 1441 C CA . LEU A 1 194 ? 14.297 -25.562 -26.25 1 78.19 194 LEU A CA 1
ATOM 1442 C C . LEU A 1 194 ? 13.445 -24.859 -25.203 1 78.19 194 LEU A C 1
ATOM 1444 O O . LEU A 1 194 ? 13.82 -23.812 -24.688 1 78.19 194 LEU A O 1
ATOM 1448 N N . VAL A 1 195 ? 12.281 -25.516 -24.938 1 82 195 VAL A N 1
ATOM 1449 C CA . VAL A 1 195 ? 11.375 -25.031 -23.906 1 82 195 VAL A CA 1
ATOM 1450 C C . VAL A 1 195 ? 10.867 -26.203 -23.062 1 82 195 VAL A C 1
ATOM 1452 O O . VAL A 1 195 ? 10.523 -27.25 -23.609 1 82 195 VAL A O 1
ATOM 1455 N N . ILE A 1 196 ? 10.93 -25.984 -21.828 1 87.81 196 ILE A N 1
ATOM 1456 C CA . ILE A 1 196 ? 10.367 -26.953 -20.891 1 87.81 196 ILE A CA 1
ATOM 1457 C C . ILE A 1 196 ? 9.211 -26.328 -20.125 1 87.81 196 ILE A C 1
ATOM 1459 O O . ILE A 1 196 ? 9.344 -25.219 -19.578 1 87.81 196 ILE A O 1
ATOM 1463 N N . GLY A 1 197 ? 8.055 -26.922 -20.203 1 91.06 197 GLY A N 1
ATOM 1464 C CA . GLY A 1 197 ? 6.914 -26.531 -19.391 1 91.06 197 GLY A CA 1
ATOM 1465 C C . GLY A 1 197 ? 6.504 -27.594 -18.391 1 91.06 197 GLY A C 1
ATOM 1466 O O . GLY A 1 197 ? 6.32 -28.75 -18.75 1 91.06 197 GLY A O 1
ATOM 1467 N N . ILE A 1 198 ? 6.531 -27.219 -17.172 1 95.44 198 ILE A N 1
ATOM 1468 C CA . ILE A 1 198 ? 6.027 -28.062 -16.094 1 95.44 198 ILE A CA 1
ATOM 1469 C C . ILE A 1 198 ? 4.801 -27.422 -15.461 1 95.44 198 ILE A C 1
ATOM 1471 O O . ILE A 1 198 ? 4.906 -26.375 -14.805 1 95.44 198 ILE A O 1
ATOM 1475 N N . GLY A 1 199 ? 3.713 -28.109 -15.594 1 97.12 199 GLY A N 1
ATOM 1476 C CA . GLY A 1 199 ? 2.469 -27.422 -15.266 1 97.12 199 GLY A CA 1
ATOM 1477 C C . GLY A 1 199 ? 1.69 -28.109 -14.156 1 97.12 199 GLY A C 1
ATOM 1478 O O . GLY A 1 199 ? 1.389 -29.312 -14.258 1 97.12 199 GLY A O 1
ATOM 1479 N N . ASN A 1 200 ? 1.426 -27.391 -13.055 1 98.19 200 ASN A N 1
ATOM 1480 C CA . ASN A 1 200 ? 0.256 -27.641 -12.227 1 98.19 200 ASN A CA 1
ATOM 1481 C C . ASN A 1 200 ? -1.019 -27.109 -12.867 1 98.19 200 ASN A C 1
ATOM 1483 O O . ASN A 1 200 ? -2.066 -27.75 -12.82 1 98.19 200 ASN A O 1
ATOM 1487 N N . GLY A 1 201 ? -0.888 -25.984 -13.469 1 97.25 201 GLY A N 1
ATOM 1488 C CA . GLY A 1 201 ? -1.912 -25.391 -14.305 1 97.25 201 GLY A CA 1
ATOM 1489 C C . GLY A 1 201 ? -1.671 -25.594 -15.789 1 97.25 201 GLY A C 1
ATOM 1490 O O . GLY A 1 201 ? -0.778 -26.344 -16.172 1 97.25 201 GLY A O 1
ATOM 1491 N N . ARG A 1 202 ? -2.424 -24.875 -16.688 1 94.62 202 ARG A N 1
ATOM 1492 C CA . ARG A 1 202 ? -2.488 -25.234 -18.094 1 94.62 202 ARG A CA 1
ATOM 1493 C C . ARG A 1 202 ? -1.726 -24.234 -18.953 1 94.62 202 ARG A C 1
ATOM 1495 O O . ARG A 1 202 ? -1.128 -24.609 -19.969 1 94.62 202 ARG A O 1
ATOM 1502 N N . GLN A 1 203 ? -1.807 -23 -18.547 1 90.94 203 GLN A N 1
ATOM 1503 C CA . GLN A 1 203 ? -1.384 -22.031 -19.547 1 90.94 203 GLN A CA 1
ATOM 1504 C C . GLN A 1 203 ? -0.413 -21.016 -18.969 1 90.94 203 GLN A C 1
ATOM 1506 O O . GLN A 1 203 ? -0.389 -20.797 -17.75 1 90.94 203 GLN A O 1
ATOM 1511 N N . ALA A 1 204 ? 0.386 -20.406 -19.781 1 84.88 204 ALA A N 1
ATOM 1512 C CA . ALA A 1 204 ? 1.353 -19.359 -19.453 1 84.88 204 ALA A CA 1
ATOM 1513 C C . ALA A 1 204 ? 1.509 -18.375 -20.609 1 84.88 204 ALA A C 1
ATOM 1515 O O . ALA A 1 204 ? 0.984 -18.609 -21.703 1 84.88 204 ALA A O 1
ATOM 1516 N N . GLY A 1 205 ? 2.082 -17.234 -20.344 1 78 205 GLY A N 1
ATOM 1517 C CA . GLY A 1 205 ? 2.441 -16.281 -21.391 1 78 205 GLY A CA 1
ATOM 1518 C C . GLY A 1 205 ? 1.243 -15.57 -21.984 1 78 205 GLY A C 1
ATOM 1519 O O . GLY A 1 205 ? 1.251 -15.211 -23.156 1 78 205 GLY A O 1
ATOM 1520 N N . GLY A 1 206 ? 0.234 -15.539 -21.312 1 80.94 206 GLY A N 1
ATOM 1521 C CA . GLY A 1 206 ? -0.931 -14.828 -21.797 1 80.94 206 GLY A CA 1
ATOM 1522 C C . GLY A 1 206 ? -1.896 -15.711 -22.578 1 80.94 206 GLY A C 1
ATOM 1523 O O . GLY A 1 206 ? -2.473 -15.281 -23.578 1 80.94 206 GLY A O 1
ATOM 1524 N N . GLY A 1 207 ? -1.928 -16.984 -22.203 1 82.38 207 GLY A N 1
ATOM 1525 C CA . GLY A 1 207 ? -2.984 -17.812 -22.766 1 82.38 207 GLY A CA 1
ATOM 1526 C C . GLY A 1 207 ? -2.463 -19.016 -23.531 1 82.38 207 GLY A C 1
ATOM 1527 O O . GLY A 1 207 ? -3.246 -19.828 -24.031 1 82.38 207 GLY A O 1
ATOM 1528 N N . GLN A 1 208 ? -1.221 -19.203 -23.609 1 80.38 208 GLN A N 1
ATOM 1529 C CA . GLN A 1 208 ? -0.667 -20.375 -24.281 1 80.38 208 GLN A CA 1
ATOM 1530 C C . GLN A 1 208 ? -0.846 -21.641 -23.453 1 80.38 208 GLN A C 1
ATOM 1532 O O . GLN A 1 208 ? -0.37 -21.703 -22.312 1 80.38 208 GLN A O 1
ATOM 1537 N N . GLN A 1 209 ? -1.437 -22.656 -24.109 1 87.94 209 GLN A N 1
ATOM 1538 C CA . GLN A 1 209 ? -1.688 -23.906 -23.406 1 87.94 209 GLN A CA 1
ATOM 1539 C C . GLN A 1 209 ? -0.462 -24.828 -23.438 1 87.94 209 GLN A C 1
ATOM 1541 O O . GLN A 1 209 ? -0.424 -25.781 -24.203 1 87.94 209 GLN A O 1
ATOM 1546 N N . LEU A 1 210 ? 0.434 -24.625 -22.625 1 85.94 210 LEU A N 1
ATOM 1547 C CA . LEU A 1 210 ? 1.668 -25.406 -22.578 1 85.94 210 LEU A CA 1
ATOM 1548 C C . LEU A 1 210 ? 1.41 -26.812 -22.062 1 85.94 210 LEU A C 1
ATOM 1550 O O . LEU A 1 210 ? 2.016 -27.781 -22.531 1 85.94 210 LEU A O 1
ATOM 1554 N N . CYS A 1 211 ? 0.531 -26.922 -21.078 1 92.38 211 CYS A N 1
ATOM 1555 C CA . CYS A 1 211 ? 0.107 -28.203 -20.516 1 92.38 211 CYS A CA 1
ATOM 1556 C C . CYS A 1 211 ? -1.412 -28.312 -20.531 1 92.38 211 CYS A C 1
ATOM 1558 O O . CYS A 1 211 ? -2.047 -28.25 -19.469 1 92.38 211 CYS A O 1
ATOM 1560 N N . PRO A 1 212 ? -1.941 -28.609 -21.688 1 92.19 212 PRO A N 1
ATOM 1561 C CA . PRO A 1 212 ? -3.391 -28.516 -21.875 1 92.19 212 PRO A CA 1
ATOM 1562 C C . PRO A 1 212 ? -4.168 -29.516 -21.031 1 92.19 212 PRO A C 1
ATOM 1564 O O . PRO A 1 212 ? -5.352 -29.312 -20.75 1 92.19 212 PRO A O 1
ATOM 1567 N N . ASN A 1 213 ? -3.529 -30.562 -20.516 1 93.44 213 ASN A N 1
ATOM 1568 C CA . ASN A 1 213 ? -4.242 -31.609 -19.781 1 93.44 213 ASN A CA 1
ATOM 1569 C C . ASN A 1 213 ? -4.047 -31.469 -18.281 1 93.44 213 ASN A C 1
ATOM 1571 O O . ASN A 1 213 ? -4.52 -32.312 -17.516 1 93.44 213 ASN A O 1
ATOM 1575 N N . ALA A 1 214 ? -3.398 -30.438 -17.844 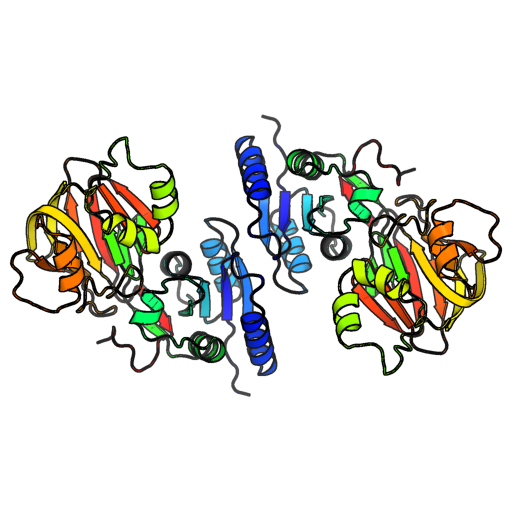1 97.31 214 ALA A N 1
ATOM 1576 C CA . ALA A 1 214 ? -3.076 -30.266 -16.422 1 97.31 214 ALA A CA 1
ATOM 1577 C C . ALA A 1 214 ? -4.34 -30.047 -15.602 1 97.31 214 ALA A C 1
ATOM 1579 O O . ALA A 1 214 ? -5.25 -29.328 -16.031 1 97.31 214 ALA A O 1
ATOM 1580 N N . LEU A 1 215 ? -4.449 -30.719 -14.492 1 98.31 215 LEU A N 1
ATOM 1581 C CA . LEU A 1 215 ? -5.461 -30.5 -13.461 1 98.31 215 LEU A CA 1
ATOM 1582 C C . LEU A 1 215 ? -4.812 -30.109 -12.141 1 98.31 215 LEU A C 1
ATOM 1584 O O . LEU A 1 215 ? -3.762 -30.625 -11.773 1 98.31 215 LEU A O 1
ATOM 1588 N N . ILE A 1 216 ? -5.504 -29.281 -11.383 1 98.69 216 ILE A N 1
ATOM 1589 C CA . ILE A 1 216 ? -4.867 -28.703 -10.203 1 98.69 216 ILE A CA 1
ATOM 1590 C C . ILE A 1 216 ? -5.293 -29.484 -8.961 1 98.69 216 ILE A C 1
ATOM 1592 O O . ILE A 1 216 ? -5.117 -29.016 -7.832 1 98.69 216 ILE A O 1
ATOM 1596 N N . ASN A 1 217 ? -5.902 -30.688 -9.125 1 98.44 217 ASN A N 1
ATOM 1597 C CA . ASN A 1 217 ? -6.324 -31.453 -7.965 1 98.44 217 ASN A CA 1
ATOM 1598 C C . ASN A 1 217 ? -6.188 -32.969 -8.203 1 98.44 217 ASN A C 1
ATOM 1600 O O . ASN A 1 217 ? -6.93 -33.75 -7.629 1 98.44 217 ASN A O 1
ATOM 1604 N N . ASP A 1 218 ? -5.266 -33.406 -9.086 1 98.25 218 ASP A N 1
ATOM 1605 C CA . ASP A 1 218 ? -5.156 -34.844 -9.391 1 98.25 218 ASP A CA 1
ATOM 1606 C C . ASP A 1 218 ? -3.83 -35.406 -8.891 1 98.25 218 ASP A C 1
ATOM 1608 O O . ASP A 1 218 ? -3.541 -36.594 -9.086 1 98.25 218 ASP A O 1
ATOM 1612 N N . GLY A 1 219 ? -3.002 -34.562 -8.297 1 98.25 219 GLY A N 1
ATOM 1613 C CA . GLY A 1 219 ? -1.748 -35 -7.711 1 98.25 219 GLY A CA 1
ATOM 1614 C C . GLY A 1 219 ? -0.657 -35.219 -8.742 1 98.25 219 GLY A C 1
ATOM 1615 O O . GLY A 1 219 ? 0.329 -35.906 -8.469 1 98.25 219 GLY A O 1
ATOM 1616 N N . LEU A 1 220 ? -0.866 -34.594 -9.969 1 98.25 220 LEU A N 1
ATOM 1617 C CA . LEU A 1 220 ? 0.11 -34.844 -11.023 1 98.25 220 LEU A CA 1
ATOM 1618 C C . LEU A 1 220 ? 0.612 -33.5 -11.594 1 98.25 220 LEU A C 1
ATOM 1620 O O . LEU A 1 220 ? -0.144 -32.531 -11.68 1 98.25 220 LEU A O 1
ATOM 1624 N N . LEU A 1 221 ? 1.9 -33.5 -11.93 1 98.38 221 LEU A N 1
ATOM 1625 C CA . LEU A 1 221 ? 2.5 -32.5 -12.781 1 98.38 221 LEU A CA 1
ATOM 1626 C C . LEU A 1 221 ? 2.492 -32.938 -14.242 1 98.38 221 LEU A C 1
ATOM 1628 O O . LEU A 1 221 ? 2.746 -34.094 -14.547 1 98.38 221 LEU A O 1
ATOM 1632 N N . GLN A 1 222 ? 2.195 -31.984 -15.117 1 97.56 222 GLN A N 1
ATOM 1633 C CA . GLN A 1 222 ? 2.32 -32.219 -16.547 1 97.56 222 GLN A CA 1
ATOM 1634 C C . GLN A 1 222 ? 3.623 -31.656 -17.094 1 97.56 222 GLN A C 1
ATOM 1636 O O . GLN A 1 222 ? 4.016 -30.547 -16.734 1 97.56 222 GLN A O 1
ATOM 1641 N N . LEU A 1 223 ? 4.328 -32.406 -17.875 1 95.88 223 LEU A N 1
ATOM 1642 C CA . LEU A 1 223 ? 5.582 -32.031 -18.5 1 95.88 223 LEU A CA 1
ATOM 1643 C C . LEU A 1 223 ? 5.445 -31.969 -20.016 1 95.88 223 LEU A C 1
ATOM 1645 O O . LEU A 1 223 ? 4.859 -32.875 -20.625 1 95.88 223 LEU A O 1
ATOM 1649 N N . ARG A 1 224 ? 5.918 -30.875 -20.594 1 91.12 224 ARG A N 1
ATOM 1650 C CA . ARG A 1 224 ? 6.062 -30.75 -22.031 1 91.12 224 ARG A CA 1
ATOM 1651 C C . ARG A 1 224 ? 7.426 -30.188 -22.406 1 91.12 224 ARG A C 1
ATOM 1653 O O . ARG A 1 224 ? 7.836 -29.141 -21.891 1 91.12 224 ARG A O 1
ATOM 1660 N N . ILE A 1 225 ? 8.117 -30.922 -23.203 1 89.06 225 ILE A N 1
ATOM 1661 C CA . ILE A 1 225 ? 9.43 -30.5 -23.688 1 89.06 225 ILE A CA 1
ATOM 1662 C C . ILE A 1 225 ? 9.375 -30.219 -25.188 1 89.06 225 ILE A C 1
ATOM 1664 O O . ILE A 1 225 ? 8.945 -31.078 -25.969 1 89.06 225 ILE A O 1
ATOM 1668 N N . PHE A 1 226 ? 9.859 -29.078 -25.5 1 82.19 226 PHE A N 1
ATOM 1669 C CA . PHE A 1 226 ? 10.016 -28.734 -26.906 1 82.19 226 PHE A CA 1
ATOM 1670 C C . PHE A 1 226 ? 11.469 -28.859 -27.344 1 82.19 226 PHE A C 1
ATOM 1672 O O . PHE A 1 226 ? 12.344 -28.156 -26.812 1 82.19 226 PHE A O 1
ATOM 1679 N N . THR A 1 227 ? 11.922 -29.859 -28.188 1 78.19 227 THR A N 1
ATOM 1680 C CA . THR A 1 227 ? 13.305 -30.172 -28.531 1 78.19 227 THR A CA 1
ATOM 1681 C C . THR A 1 227 ? 13.695 -29.531 -29.859 1 78.19 227 THR A C 1
ATOM 1683 O O . THR A 1 227 ? 14.883 -29.375 -30.156 1 78.19 227 THR A O 1
ATOM 1686 N N . GLY A 1 228 ? 12.828 -29.203 -30.984 1 62.12 228 GLY A N 1
ATOM 1687 C CA . GLY A 1 228 ? 13.164 -29 -32.375 1 62.12 228 GLY A CA 1
ATOM 1688 C C . GLY A 1 228 ? 13.508 -27.562 -32.719 1 62.12 228 GLY A C 1
ATOM 1689 O O . GLY A 1 228 ? 13.289 -26.672 -31.906 1 62.12 228 GLY A O 1
ATOM 1690 N N . ASP A 1 229 ? 14.461 -27.344 -33.812 1 54.09 229 ASP A N 1
ATOM 1691 C CA . ASP A 1 229 ? 14.992 -26.125 -34.438 1 54.09 229 ASP A CA 1
ATOM 1692 C C . ASP A 1 229 ? 13.875 -25.156 -34.781 1 54.09 229 ASP A C 1
ATOM 1694 O O . ASP A 1 229 ? 14.133 -24 -35.156 1 54.09 229 ASP A O 1
ATOM 1698 N N . GLU A 1 230 ? 12.719 -25.625 -35.156 1 46.66 230 GLU A N 1
ATOM 1699 C CA . GLU A 1 230 ? 11.742 -24.672 -35.688 1 46.66 230 GLU A CA 1
ATOM 1700 C C . GLU A 1 230 ? 10.766 -24.234 -34.594 1 46.66 230 GLU A C 1
ATOM 1702 O O . GLU A 1 230 ? 9.68 -24.812 -34.469 1 46.66 230 GLU A O 1
ATOM 1707 N N . ILE A 1 231 ? 11.211 -23.578 -33.719 1 47.16 231 ILE A N 1
ATOM 1708 C CA . ILE A 1 231 ? 10.555 -23.25 -32.469 1 47.16 231 ILE A CA 1
ATOM 1709 C C . ILE A 1 231 ? 9.242 -22.516 -32.75 1 47.16 231 ILE A C 1
ATOM 1711 O O . ILE A 1 231 ? 8.219 -22.828 -32.125 1 47.16 231 ILE A O 1
ATOM 1715 N N . ILE A 1 232 ? 9.336 -21.562 -33.75 1 48.31 232 ILE A N 1
ATOM 1716 C CA . ILE A 1 232 ? 8.266 -20.594 -33.906 1 48.31 232 ILE A CA 1
ATOM 1717 C C . ILE A 1 232 ? 6.98 -21.297 -34.344 1 48.31 232 ILE A C 1
ATOM 1719 O O . ILE A 1 232 ? 5.922 -21.078 -33.75 1 48.31 232 ILE A O 1
ATOM 1723 N N . PRO A 1 233 ? 7.184 -22.047 -35.344 1 43 233 PRO A N 1
ATOM 1724 C CA . PRO A 1 233 ? 5.945 -22.688 -35.781 1 43 233 PRO A CA 1
ATOM 1725 C C . PRO A 1 233 ? 5.367 -23.641 -34.719 1 43 233 PRO A C 1
ATOM 1727 O O . PRO A 1 233 ? 4.145 -23.781 -34.625 1 43 233 PRO A O 1
ATOM 1730 N N . THR A 1 234 ? 6.211 -24.281 -34.094 1 44.09 234 THR A N 1
ATOM 1731 C CA . THR A 1 234 ? 5.754 -25.266 -33.125 1 44.09 234 THR A CA 1
ATOM 1732 C C . THR A 1 234 ? 5.051 -24.594 -31.953 1 44.09 234 THR A C 1
ATOM 1734 O O . THR A 1 234 ? 4.02 -25.062 -31.484 1 44.09 234 THR A O 1
ATOM 1737 N N . LEU A 1 235 ? 5.758 -23.562 -31.484 1 48.69 235 LEU A N 1
ATOM 1738 C CA . LEU A 1 235 ? 5.078 -22.875 -30.391 1 48.69 235 LEU A CA 1
ATOM 1739 C C . LEU A 1 235 ? 3.727 -22.344 -30.844 1 48.69 235 LEU A C 1
ATOM 1741 O O . LEU A 1 235 ? 2.75 -22.391 -30.094 1 48.69 235 LEU A O 1
ATOM 1745 N N . VAL A 1 236 ? 3.83 -21.875 -32.094 1 47.38 236 VAL A N 1
ATOM 1746 C CA . VAL A 1 236 ? 2.574 -21.438 -32.688 1 47.38 236 VAL A CA 1
ATOM 1747 C C . VAL A 1 236 ? 1.656 -22.641 -32.938 1 47.38 236 VAL A C 1
ATOM 1749 O O . VAL A 1 236 ? 0.44 -22.531 -32.75 1 47.38 236 VAL A O 1
ATOM 1752 N N . SER A 1 237 ? 2.301 -23.719 -33.375 1 44.56 237 SER A N 1
ATOM 1753 C CA . SER A 1 237 ? 1.479 -24.906 -33.625 1 44.56 237 SER A CA 1
ATOM 1754 C C . SER A 1 237 ? 1.062 -25.578 -32.312 1 44.56 237 SER A C 1
ATOM 1756 O O . SER A 1 237 ? 0.19 -26.438 -32.312 1 44.56 237 SER A O 1
ATOM 1758 N N . THR A 1 238 ? 1.94 -25.609 -31.391 1 46.81 238 THR A N 1
ATOM 1759 C CA . THR A 1 238 ? 1.602 -26.219 -30.109 1 46.81 238 THR A CA 1
ATOM 1760 C C . THR A 1 238 ? 0.247 -25.734 -29.609 1 46.81 238 THR A C 1
ATOM 1762 O O . THR A 1 238 ? -0.34 -26.312 -28.703 1 46.81 238 THR A O 1
ATOM 1765 N N . LEU A 1 239 ? -0.068 -24.516 -29.984 1 46.66 239 LEU A N 1
ATOM 1766 C CA . LEU A 1 239 ? -1.469 -24.156 -29.797 1 46.66 239 LEU A CA 1
ATOM 1767 C C . LEU A 1 239 ? -2.389 -25.203 -30.406 1 46.66 239 LEU A C 1
ATOM 1769 O O . LEU A 1 239 ? -3.572 -25.281 -30.062 1 46.66 239 LEU A O 1
ATOM 1773 N N . LYS A 1 240 ? -1.817 -25.938 -31.516 1 47 240 LYS A N 1
ATOM 1774 C CA . LYS A 1 240 ? -2.654 -26.969 -32.125 1 47 240 LYS A CA 1
ATOM 1775 C C . LYS A 1 240 ? -2.375 -28.344 -31.531 1 47 240 LYS A C 1
ATOM 1777 O O . LYS A 1 240 ? -1.221 -28.688 -31.266 1 47 240 LYS A O 1
ATOM 1782 N N . SER A 1 241 ? -3.184 -28.953 -30.672 1 47.62 241 SER A N 1
ATOM 1783 C CA . SER A 1 241 ? -3.289 -30.266 -30.031 1 47.62 241 SER A CA 1
ATOM 1784 C C . SER A 1 241 ? -2.635 -31.344 -30.875 1 47.62 241 SER A C 1
ATOM 1786 O O . SER A 1 241 ? -3.281 -32.344 -31.234 1 47.62 241 SER A O 1
ATOM 1788 N N . ASP A 1 242 ? -1.715 -31.031 -31.719 1 47.41 242 ASP A N 1
ATOM 1789 C CA . ASP A 1 242 ? -1.475 -32.25 -32.469 1 47.41 242 ASP A CA 1
ATOM 1790 C C . ASP A 1 242 ? -0.586 -33.219 -31.703 1 47.41 242 ASP A C 1
ATOM 1792 O O . ASP A 1 242 ? 0.6 -32.969 -31.5 1 47.41 242 ASP A O 1
ATOM 1796 N N . GLU A 1 243 ? -1.118 -34.156 -30.859 1 54.22 243 GLU A N 1
ATOM 1797 C CA . GLU A 1 243 ? -0.603 -35.312 -30.141 1 54.22 243 GLU A CA 1
ATOM 1798 C C . GLU A 1 243 ? 0.52 -36 -30.938 1 54.22 243 GLU A C 1
ATOM 1800 O O . GLU A 1 243 ? 1.34 -36.719 -30.359 1 54.22 243 GLU A O 1
ATOM 1805 N N . ASP A 1 244 ? 0.704 -35.594 -32.156 1 63.22 244 ASP A N 1
ATOM 1806 C CA . ASP A 1 244 ? 1.583 -36.469 -32.906 1 63.22 244 ASP A CA 1
ATOM 1807 C C . ASP A 1 244 ? 2.828 -35.719 -33.375 1 63.22 244 ASP A C 1
ATOM 1809 O O . ASP A 1 244 ? 3.52 -36.156 -34.312 1 63.22 244 ASP A O 1
ATOM 1813 N N . ASN A 1 245 ? 3.119 -34.656 -32.562 1 72.81 245 ASN A N 1
ATOM 1814 C CA . ASN A 1 245 ? 4.316 -33.969 -33 1 72.81 245 ASN A CA 1
ATOM 1815 C C . ASN A 1 245 ? 5.578 -34.531 -32.375 1 72.81 245 ASN A C 1
ATOM 1817 O O . ASN A 1 245 ? 5.734 -34.531 -31.156 1 72.81 245 ASN A O 1
ATOM 1821 N N . PRO A 1 246 ? 6.457 -35.156 -33.125 1 76.06 246 PRO A N 1
ATOM 1822 C CA . PRO A 1 246 ? 7.656 -35.812 -32.594 1 76.06 246 PRO A CA 1
ATOM 1823 C C . PRO A 1 246 ? 8.578 -34.844 -31.859 1 76.06 246 PRO A C 1
ATOM 1825 O O . PRO A 1 246 ? 9.477 -35.25 -31.109 1 76.06 246 PRO A O 1
ATOM 1828 N N . ASN A 1 247 ? 8.336 -33.562 -32.031 1 80.06 247 ASN A N 1
ATOM 1829 C CA . ASN A 1 247 ? 9.188 -32.562 -31.406 1 80.06 247 ASN A CA 1
ATOM 1830 C C . ASN A 1 247 ? 8.664 -32.156 -30.031 1 80.06 247 ASN A C 1
ATOM 1832 O O . ASN A 1 247 ? 9.273 -31.344 -29.344 1 80.06 247 ASN A O 1
ATOM 1836 N N . ILE A 1 248 ? 7.637 -32.781 -29.656 1 85.19 248 ILE A N 1
ATOM 1837 C CA . ILE A 1 248 ? 7.051 -32.5 -28.344 1 85.19 248 ILE A CA 1
ATOM 1838 C C . ILE A 1 248 ? 7.055 -33.781 -27.5 1 85.19 248 ILE A C 1
ATOM 1840 O O . ILE A 1 248 ? 6.523 -34.812 -27.922 1 85.19 248 ILE A O 1
ATOM 1844 N N . ILE A 1 249 ? 7.762 -33.719 -26.438 1 90.06 249 ILE A N 1
ATOM 1845 C CA . ILE A 1 249 ? 7.777 -34.812 -25.469 1 90.06 249 ILE A CA 1
ATOM 1846 C C . ILE A 1 249 ? 6.867 -34.469 -24.297 1 90.06 249 ILE A C 1
ATOM 1848 O O . ILE A 1 249 ? 6.926 -33.375 -23.75 1 90.06 249 ILE A O 1
ATOM 1852 N N . GLU A 1 250 ? 5.996 -35.406 -23.969 1 93.5 250 GLU A N 1
ATOM 1853 C CA . GLU A 1 250 ? 5.047 -35.188 -22.875 1 93.5 250 GLU A CA 1
ATOM 1854 C C . GLU A 1 250 ? 5.234 -36.219 -21.766 1 93.5 250 GLU A C 1
ATOM 1856 O O . GLU A 1 250 ? 5.707 -37.312 -22 1 93.5 250 GLU A O 1
ATOM 1861 N N . GLY A 1 251 ? 4.945 -35.812 -20.578 1 95.19 251 GLY A N 1
ATOM 1862 C CA . GLY A 1 251 ? 4.965 -36.688 -19.406 1 95.19 251 GLY A CA 1
ATOM 1863 C C . GLY A 1 251 ? 4.082 -36.188 -18.281 1 95.19 251 GLY A C 1
ATOM 1864 O O . GLY A 1 251 ? 3.676 -35.031 -18.266 1 95.19 251 GLY A O 1
ATOM 1865 N N . ALA A 1 252 ? 3.674 -37.125 -17.391 1 97.62 252 ALA A N 1
ATOM 1866 C CA . ALA A 1 252 ? 2.926 -36.812 -16.172 1 97.62 252 ALA A CA 1
ATOM 1867 C C . ALA A 1 252 ? 3.5 -37.562 -14.977 1 97.62 252 ALA A C 1
ATOM 1869 O O . ALA A 1 252 ? 3.838 -38.75 -15.078 1 97.62 252 ALA A O 1
ATOM 1870 N N . SER A 1 253 ? 3.756 -36.875 -13.914 1 98.31 253 SER A N 1
ATOM 1871 C CA . SER A 1 253 ? 4.352 -37.469 -12.711 1 98.31 253 SER A CA 1
ATOM 1872 C C . SER A 1 253 ? 4.082 -36.594 -11.492 1 98.31 253 SER A C 1
ATOM 1874 O O . SER A 1 253 ? 3.787 -35.406 -11.625 1 98.31 253 SER A O 1
ATOM 1876 N N . SER A 1 254 ? 4.125 -37.219 -10.297 1 98.62 254 SER A N 1
ATOM 1877 C CA . SER A 1 254 ? 3.988 -36.438 -9.07 1 98.62 254 SER A CA 1
ATOM 1878 C C . SER A 1 254 ? 5.262 -35.656 -8.773 1 98.62 254 SER A C 1
ATOM 1880 O O . SER A 1 254 ? 5.25 -34.75 -7.938 1 98.62 254 SER A O 1
ATOM 1882 N N . TRP A 1 255 ? 6.312 -35.969 -9.461 1 98.62 255 TRP A N 1
ATOM 1883 C CA . TRP A 1 255 ? 7.559 -35.219 -9.297 1 98.62 255 TRP A CA 1
ATOM 1884 C C . TRP A 1 255 ? 8.406 -35.312 -10.562 1 98.62 255 TRP A C 1
ATOM 1886 O O . TRP A 1 255 ? 8.234 -36.219 -11.375 1 98.62 255 TRP A O 1
ATOM 1896 N N . PHE A 1 256 ? 9.281 -34.344 -10.836 1 98.38 256 PHE A N 1
ATOM 1897 C CA . PHE A 1 256 ? 10.305 -34.375 -11.875 1 98.38 256 PHE A CA 1
ATOM 1898 C C . PHE A 1 256 ? 11.648 -33.906 -11.312 1 98.38 256 PHE A C 1
ATOM 1900 O O . PHE A 1 256 ? 11.711 -32.969 -10.523 1 98.38 256 PHE A O 1
ATOM 1907 N N . ASP A 1 257 ? 12.68 -34.656 -11.609 1 98.31 257 ASP A N 1
ATOM 1908 C CA . ASP A 1 257 ? 14.062 -34.219 -11.406 1 98.31 257 ASP A CA 1
ATOM 1909 C C . ASP A 1 257 ? 14.68 -33.719 -12.711 1 98.31 257 ASP A C 1
ATOM 1911 O O . ASP A 1 257 ? 14.617 -34.406 -13.727 1 98.31 257 ASP A O 1
ATOM 1915 N N . ILE A 1 258 ? 15.227 -32.562 -12.695 1 96.5 258 ILE A N 1
ATOM 1916 C CA . ILE A 1 258 ? 15.875 -31.969 -13.867 1 96.5 258 ILE A CA 1
ATOM 1917 C C . ILE A 1 258 ? 17.344 -31.688 -13.555 1 96.5 258 ILE A C 1
ATOM 1919 O O . ILE A 1 258 ? 17.656 -31.031 -12.555 1 96.5 258 ILE A O 1
ATOM 1923 N N . GLN A 1 259 ? 18.141 -32.188 -14.359 1 96.06 259 GLN A N 1
ATOM 1924 C CA . GLN A 1 259 ? 19.578 -31.953 -14.242 1 96.06 259 GLN A CA 1
ATOM 1925 C C . GLN A 1 259 ? 20.156 -31.422 -15.539 1 96.06 259 GLN A C 1
ATOM 1927 O O . GLN A 1 259 ? 19.812 -31.891 -16.625 1 96.06 259 GLN A O 1
ATOM 1932 N N . ALA A 1 260 ? 20.906 -30.391 -15.414 1 91.25 260 ALA A N 1
ATOM 1933 C CA . ALA A 1 260 ? 21.594 -29.812 -16.562 1 91.25 260 ALA A CA 1
ATOM 1934 C C . ALA A 1 260 ? 23.078 -29.578 -16.25 1 91.25 260 ALA A C 1
ATOM 1936 O O . ALA A 1 260 ? 23.438 -29.312 -15.109 1 91.25 260 ALA A O 1
ATOM 1937 N N . PRO A 1 261 ? 23.922 -29.734 -17.25 1 88.5 261 PRO A N 1
ATOM 1938 C CA . PRO A 1 261 ? 25.344 -29.516 -17.031 1 88.5 261 PRO A CA 1
ATOM 1939 C C . PRO A 1 261 ? 25.688 -28.047 -16.766 1 88.5 261 PRO A C 1
ATOM 1941 O O . PRO A 1 261 ? 26.688 -27.75 -16.125 1 88.5 261 PRO A O 1
ATOM 1944 N N . HIS A 1 262 ? 24.891 -27.156 -17.297 1 86.44 262 HIS A N 1
ATOM 1945 C CA . HIS A 1 262 ? 25.047 -25.719 -17.078 1 86.44 262 HIS A CA 1
ATOM 1946 C C . HIS A 1 262 ? 23.812 -25.125 -16.391 1 86.44 262 HIS A C 1
ATOM 1948 O O . HIS A 1 262 ? 22.75 -25.75 -16.391 1 86.44 262 HIS A O 1
ATOM 1954 N N . GLU A 1 263 ? 24 -23.953 -15.93 1 87 263 GLU A N 1
ATOM 1955 C CA . GLU A 1 263 ? 22.906 -23.281 -15.234 1 87 263 GLU A CA 1
ATOM 1956 C C . GLU A 1 263 ? 21.75 -22.969 -16.188 1 87 263 GLU A C 1
ATOM 1958 O O . GLU A 1 263 ? 21.969 -22.422 -17.266 1 87 263 GLU A O 1
ATOM 1963 N N . ILE A 1 264 ? 20.578 -23.422 -15.797 1 83.69 264 ILE A N 1
ATOM 1964 C CA . ILE A 1 264 ? 19.375 -23.078 -16.547 1 83.69 264 ILE A CA 1
ATOM 1965 C C . ILE A 1 264 ? 18.406 -22.328 -15.625 1 83.69 264 ILE A C 1
ATOM 1967 O O . ILE A 1 264 ? 18.547 -22.375 -14.398 1 83.69 264 ILE A O 1
ATOM 1971 N N . THR A 1 265 ? 17.469 -21.547 -16.219 1 85 265 THR A N 1
ATOM 1972 C CA . THR A 1 265 ? 16.547 -20.734 -15.461 1 85 265 THR A CA 1
ATOM 1973 C C . THR A 1 265 ? 15.102 -21.156 -15.75 1 85 265 THR A C 1
ATOM 1975 O O . THR A 1 265 ? 14.734 -21.375 -16.906 1 85 265 THR A O 1
ATOM 1978 N N . PHE A 1 266 ? 14.391 -21.359 -14.664 1 87.44 266 PHE A N 1
ATOM 1979 C CA . PHE A 1 266 ? 12.945 -21.531 -14.758 1 87.44 266 PHE A CA 1
ATOM 1980 C C . PHE A 1 266 ? 12.219 -20.281 -14.234 1 87.44 266 PHE A C 1
ATOM 1982 O O . PHE A 1 266 ? 12.641 -19.688 -13.25 1 87.44 266 PHE A O 1
ATOM 1989 N N . ASN A 1 267 ? 11.164 -19.969 -14.922 1 86.12 267 ASN A N 1
ATOM 1990 C CA . ASN A 1 267 ? 10.219 -18.984 -14.422 1 86.12 267 ASN A CA 1
ATOM 1991 C C . ASN A 1 267 ? 9.055 -19.641 -13.68 1 86.12 267 ASN A C 1
ATOM 1993 O O . ASN A 1 267 ? 8.242 -20.344 -14.289 1 86.12 267 ASN A O 1
ATOM 1997 N N . LEU A 1 268 ? 9.039 -19.438 -12.398 1 89.69 268 LEU A N 1
ATOM 1998 C CA . LEU A 1 268 ? 7.957 -19.953 -11.57 1 89.69 268 LEU A CA 1
ATOM 1999 C C . LEU A 1 268 ? 6.863 -18.906 -11.391 1 89.69 268 LEU A C 1
ATOM 2001 O O . LEU A 1 268 ? 6.938 -18.062 -10.484 1 89.69 268 LEU A O 1
ATOM 2005 N N . ASP A 1 269 ? 5.828 -19.016 -12.164 1 88.75 269 ASP A N 1
ATOM 2006 C CA . ASP A 1 269 ? 4.734 -18.047 -12.141 1 88.75 269 ASP A CA 1
ATOM 2007 C C . ASP A 1 269 ? 5.27 -16.609 -12.078 1 88.75 269 ASP A C 1
ATOM 2009 O O . ASP A 1 269 ? 4.816 -15.812 -11.266 1 88.75 269 ASP A O 1
ATOM 2013 N N . GLY A 1 270 ? 6.27 -16.359 -12.766 1 76.38 270 GLY A N 1
ATOM 2014 C CA . GLY A 1 270 ? 6.801 -15.008 -12.867 1 76.38 270 GLY A CA 1
ATOM 2015 C C . GLY A 1 270 ? 8.07 -14.797 -12.062 1 76.38 270 GLY A C 1
ATOM 2016 O O . GLY A 1 270 ? 8.734 -13.773 -12.203 1 76.38 270 GLY A O 1
ATOM 2017 N N . GLU A 1 271 ? 8.438 -15.695 -11.227 1 80.56 271 GLU A N 1
ATOM 2018 C CA . GLU A 1 271 ? 9.641 -15.586 -10.414 1 80.56 271 GLU A CA 1
ATOM 2019 C C . GLU A 1 271 ? 10.758 -16.469 -10.945 1 80.56 271 GLU A C 1
ATOM 2021 O O . GLU A 1 271 ? 10.633 -17.703 -10.969 1 80.56 271 GLU A O 1
ATOM 2026 N N . PRO A 1 272 ? 11.906 -15.875 -11.297 1 82.94 272 PRO A N 1
ATOM 2027 C CA . PRO A 1 272 ? 13 -16.688 -11.859 1 82.94 272 PRO A CA 1
ATOM 2028 C C . PRO A 1 272 ? 13.727 -17.5 -10.797 1 82.94 272 PRO A C 1
ATOM 2030 O O . PRO A 1 272 ? 13.898 -17.047 -9.664 1 82.94 272 PRO A O 1
ATOM 2033 N N . LEU A 1 273 ? 14.109 -18.672 -11.148 1 87.25 273 LEU A N 1
ATOM 2034 C CA . LEU A 1 273 ? 14.961 -19.562 -10.359 1 87.25 273 LEU A CA 1
ATOM 2035 C C . LEU A 1 273 ? 16 -20.25 -11.242 1 87.25 273 LEU A C 1
ATOM 2037 O O . LEU A 1 273 ? 15.656 -20.922 -12.211 1 87.25 273 LEU A O 1
ATOM 2041 N N . SER A 1 274 ? 17.266 -20.031 -10.906 1 87.44 274 SER A N 1
ATOM 2042 C CA . SER A 1 274 ? 18.359 -20.609 -11.688 1 87.44 274 SER A CA 1
ATOM 2043 C C . SER A 1 274 ? 19.062 -21.719 -10.906 1 87.44 274 SER A C 1
ATOM 2045 O O . SER A 1 274 ? 19.078 -21.703 -9.672 1 87.44 274 SER A O 1
ATOM 2047 N N . GLY A 1 275 ? 19.531 -22.656 -11.664 1 89.56 275 GLY A N 1
ATOM 2048 C CA . GLY A 1 275 ? 20.281 -23.781 -11.086 1 89.56 275 GLY A CA 1
ATOM 2049 C C . GLY A 1 275 ? 20.594 -24.875 -12.086 1 89.56 275 GLY A C 1
ATOM 2050 O O . GLY A 1 275 ? 20.281 -24.734 -13.273 1 89.56 275 GLY A O 1
ATOM 2051 N N . GLN A 1 276 ? 21.266 -25.906 -11.562 1 93.62 276 GLN A N 1
ATOM 2052 C CA . GLN A 1 276 ? 21.609 -27.047 -12.398 1 93.62 276 GLN A CA 1
ATOM 2053 C C . GLN A 1 276 ? 20.812 -28.281 -12.016 1 93.62 276 GLN A C 1
ATOM 2055 O O . GLN A 1 276 ? 20.766 -29.266 -12.75 1 93.62 276 GLN A O 1
ATOM 2060 N N . ASN A 1 277 ? 20.266 -28.203 -10.852 1 96.12 277 ASN A N 1
ATOM 2061 C CA . ASN A 1 277 ? 19.453 -29.297 -10.32 1 96.12 277 ASN A CA 1
ATOM 2062 C C . ASN A 1 277 ? 18.125 -28.781 -9.758 1 96.12 277 ASN A C 1
ATOM 2064 O O . ASN A 1 277 ? 18.109 -27.875 -8.922 1 96.12 277 ASN A O 1
ATOM 2068 N N . PHE A 1 278 ? 17.047 -29.359 -10.234 1 97.06 278 PHE A N 1
ATOM 2069 C CA . PHE A 1 278 ? 15.719 -29.016 -9.758 1 97.06 278 PHE A CA 1
ATOM 2070 C C . PHE A 1 278 ? 14.93 -30.266 -9.383 1 97.06 278 PHE A C 1
ATOM 2072 O O . PHE A 1 278 ? 14.844 -31.203 -10.172 1 97.06 278 PHE A O 1
ATOM 2079 N N . HIS A 1 279 ? 14.484 -30.297 -8.195 1 98.5 279 HIS A N 1
ATOM 2080 C CA . HIS A 1 279 ? 13.461 -31.266 -7.797 1 98.5 279 HIS A CA 1
ATOM 2081 C C . HIS A 1 279 ? 12.109 -30.594 -7.633 1 98.5 279 HIS A C 1
ATOM 2083 O O . HIS A 1 279 ? 11.93 -29.766 -6.734 1 98.5 279 HIS A O 1
ATOM 2089 N N . ILE A 1 280 ? 11.18 -30.922 -8.555 1 98.38 280 ILE A N 1
ATOM 2090 C CA . ILE A 1 280 ? 9.844 -30.344 -8.523 1 98.38 280 ILE A CA 1
ATOM 2091 C C . ILE A 1 280 ? 8.82 -31.406 -8.133 1 98.38 280 ILE A C 1
ATOM 2093 O O . ILE A 1 280 ? 8.734 -32.469 -8.773 1 98.38 280 ILE A O 1
ATOM 2097 N N . GLU A 1 281 ? 8.07 -31.188 -7.137 1 98.62 281 GLU A N 1
ATOM 2098 C CA . GLU A 1 281 ? 7.098 -32.188 -6.688 1 98.62 281 GLU A CA 1
ATOM 2099 C C . GLU A 1 281 ? 5.75 -31.531 -6.371 1 98.62 281 GLU A C 1
ATOM 2101 O O . GLU A 1 281 ? 5.695 -30.375 -5.961 1 98.62 281 GLU A O 1
ATOM 2106 N N . ILE A 1 282 ? 4.742 -32.312 -6.547 1 98.38 282 ILE A N 1
ATOM 2107 C CA . ILE A 1 282 ? 3.387 -31.859 -6.25 1 98.38 282 ILE A CA 1
ATOM 2108 C C . ILE A 1 282 ? 3.125 -31.953 -4.75 1 98.38 282 ILE A C 1
ATOM 2110 O O . ILE A 1 282 ? 3.549 -32.906 -4.102 1 98.38 282 ILE A O 1
ATOM 2114 N N . LEU A 1 283 ? 2.564 -30.969 -4.176 1 98.25 283 LEU A N 1
ATOM 2115 C CA . LEU A 1 283 ? 1.93 -31 -2.863 1 98.25 283 LEU A CA 1
ATOM 2116 C C . LEU A 1 283 ? 0.418 -31.141 -2.992 1 98.25 283 LEU A C 1
ATOM 2118 O O . LEU A 1 283 ? -0.28 -30.172 -3.303 1 98.25 283 LEU A O 1
ATOM 2122 N N . PRO A 1 284 ? -0.075 -32.406 -2.82 1 98.06 284 PRO A N 1
ATOM 2123 C CA . PRO A 1 284 ? -1.497 -32.625 -3.08 1 98.06 284 PRO A CA 1
ATOM 2124 C C . PRO A 1 284 ? -2.406 -31.891 -2.105 1 98.06 284 PRO A C 1
ATOM 2126 O O . PRO A 1 284 ? -2.107 -31.812 -0.911 1 98.06 284 PRO A O 1
ATOM 2129 N N . ALA A 1 285 ? -3.457 -31.281 -2.588 1 97.69 285 ALA A N 1
ATOM 2130 C CA . ALA A 1 285 ? -4.473 -30.609 -1.782 1 97.69 285 ALA A CA 1
ATOM 2131 C C . ALA A 1 285 ? -3.834 -29.656 -0.771 1 97.69 285 ALA A C 1
ATOM 2133 O O . ALA A 1 285 ? -4.207 -29.656 0.405 1 97.69 285 ALA A O 1
ATOM 2134 N N . ALA A 1 286 ? -2.877 -28.891 -1.223 1 97.25 286 ALA A N 1
ATOM 2135 C CA . ALA A 1 286 ? -2.027 -28.109 -0.333 1 97.25 286 ALA A CA 1
ATOM 2136 C C . ALA A 1 286 ? -2.701 -26.781 0.042 1 97.25 286 ALA A C 1
ATOM 2138 O O . ALA A 1 286 ? -2.348 -26.172 1.047 1 97.25 286 ALA A O 1
ATOM 2139 N N . LEU A 1 287 ? -3.654 -26.359 -0.733 1 97.31 287 LEU A N 1
ATOM 2140 C CA . LEU A 1 287 ? -4.23 -25.031 -0.599 1 97.31 287 LEU A CA 1
ATOM 2141 C C . LEU A 1 287 ? -5.73 -25.062 -0.876 1 97.31 287 LEU A C 1
ATOM 2143 O O . LEU A 1 287 ? -6.18 -25.719 -1.818 1 97.31 287 LEU A O 1
ATOM 2147 N N . ARG A 1 288 ? -6.516 -24.453 -0.036 1 98.06 288 ARG A N 1
ATOM 2148 C CA . ARG A 1 288 ? -7.922 -24.234 -0.361 1 98.06 288 ARG A CA 1
ATOM 2149 C C . ARG A 1 288 ? -8.102 -22.953 -1.168 1 98.06 288 ARG A C 1
ATOM 2151 O O . ARG A 1 288 ? -7.645 -21.875 -0.76 1 98.06 288 ARG A O 1
ATOM 2158 N N . CYS A 1 289 ? -8.75 -23.078 -2.334 1 98.69 289 CYS A N 1
ATOM 2159 C CA . CYS A 1 289 ? -8.93 -21.938 -3.24 1 98.69 289 CYS A CA 1
ATOM 2160 C C . CYS A 1 289 ? -10.391 -21.797 -3.639 1 98.69 289 CYS A C 1
ATOM 2162 O O . CYS A 1 289 ? -11.062 -22.781 -3.941 1 98.69 289 CYS A O 1
ATOM 2164 N N . ARG A 1 290 ? -10.914 -20.578 -3.604 1 98.44 290 ARG A N 1
ATOM 2165 C CA . ARG A 1 290 ? -12.281 -20.328 -4.035 1 98.44 290 ARG A CA 1
ATOM 2166 C C . ARG A 1 290 ? -12.375 -20.25 -5.559 1 98.44 290 ARG A C 1
ATOM 2168 O O . ARG A 1 290 ? -11.867 -19.312 -6.168 1 98.44 290 ARG A O 1
ATOM 2175 N N . LEU A 1 291 ? -13.031 -21.234 -6.145 1 98.38 291 LEU A N 1
ATOM 2176 C CA . LEU A 1 291 ? -13.094 -21.406 -7.59 1 98.38 291 LEU A CA 1
ATOM 2177 C C . LEU A 1 291 ? -14.539 -21.516 -8.07 1 98.38 291 LEU A C 1
ATOM 2179 O O . LEU A 1 291 ? -15.43 -21.844 -7.285 1 98.38 291 LEU A O 1
ATOM 2183 N N . PRO A 1 292 ? -14.68 -21.156 -9.328 1 97.62 292 PRO A N 1
ATOM 2184 C CA . PRO A 1 292 ? -16.031 -21.375 -9.867 1 97.62 292 PRO A CA 1
ATOM 2185 C C . PRO A 1 292 ? -16.422 -22.859 -9.891 1 97.62 292 PRO A C 1
ATOM 2187 O O . PRO A 1 292 ? -15.547 -23.734 -10.016 1 97.62 292 PRO A O 1
ATOM 2190 N N . PRO A 1 293 ? -17.719 -23.125 -9.773 1 94 293 PRO A N 1
ATOM 2191 C CA . PRO A 1 293 ? -18.172 -24.516 -9.789 1 94 293 PRO A CA 1
ATOM 2192 C C . PRO A 1 293 ? -17.781 -25.25 -11.07 1 94 293 PRO A C 1
ATOM 2194 O O . PRO A 1 293 ? -17.578 -26.453 -11.062 1 94 293 PRO A O 1
ATOM 2197 N N . ASP A 1 294 ? -17.594 -24.578 -12.188 1 95.06 294 ASP A N 1
ATOM 2198 C CA . ASP A 1 294 ? -17.281 -25.203 -13.469 1 95.06 294 ASP A CA 1
ATOM 2199 C C . ASP A 1 294 ? -15.812 -25 -13.828 1 95.06 294 ASP A C 1
ATOM 2201 O O . ASP A 1 294 ? -15.461 -24.969 -15.008 1 95.06 294 ASP A O 1
ATOM 2205 N N . CYS A 1 295 ? -14.992 -24.859 -12.844 1 97.25 295 CYS A N 1
ATOM 2206 C CA . CYS A 1 295 ? -13.562 -24.703 -13.109 1 97.25 295 CYS A CA 1
ATOM 2207 C C . CYS A 1 295 ? -13.039 -25.828 -13.977 1 97.25 295 CYS A C 1
ATOM 2209 O O . CYS A 1 295 ? -13.133 -27 -13.602 1 97.25 295 CYS A O 1
ATOM 2211 N N . PRO A 1 296 ? -12.422 -25.516 -15.102 1 96.69 296 PRO A N 1
ATOM 2212 C CA . PRO A 1 296 ? -12 -26.531 -16.062 1 96.69 296 PRO A CA 1
ATOM 2213 C C . PRO A 1 296 ? -10.781 -27.328 -15.594 1 96.69 296 PRO A C 1
ATOM 2215 O O . PRO A 1 296 ? -10.438 -28.344 -16.188 1 96.69 296 PRO A O 1
ATOM 2218 N N . LEU A 1 297 ? -10.109 -26.891 -14.523 1 98.06 297 LEU A N 1
ATOM 2219 C CA . LEU A 1 297 ? -8.859 -27.531 -14.117 1 98.06 297 LEU A CA 1
ATOM 2220 C C . LEU A 1 297 ? -9.094 -28.484 -12.961 1 98.06 297 LEU A C 1
ATOM 2222 O O . LEU A 1 297 ? -8.133 -29 -12.367 1 98.06 297 LEU A O 1
ATOM 2226 N N . LEU A 1 298 ? -10.336 -28.719 -12.617 1 97.38 298 LEU A N 1
ATOM 2227 C CA . LEU A 1 298 ? -10.672 -29.672 -11.555 1 97.38 298 LEU A CA 1
ATOM 2228 C C . LEU A 1 298 ? -11.148 -31 -12.148 1 97.38 298 LEU A C 1
ATOM 2230 O O . LEU A 1 298 ? -11.727 -31.016 -13.234 1 97.38 298 LEU A O 1
ATOM 2234 N N . ARG A 1 299 ? -10.977 -32.094 -11.352 1 92.12 299 ARG A N 1
ATOM 2235 C CA . ARG A 1 299 ? -11.461 -33.406 -11.75 1 92.12 299 ARG A CA 1
ATOM 2236 C C . ARG A 1 299 ? -12.977 -33.531 -11.586 1 92.12 299 ARG A C 1
ATOM 2238 O O . ARG A 1 299 ? -13.547 -32.875 -10.703 1 92.12 299 ARG A O 1
ATOM 2245 N N . MET B 1 1 ? 29.219 0.216 14.328 1 39.06 1 MET B N 1
ATOM 2246 C CA . MET B 1 1 ? 28.438 0.795 13.242 1 39.06 1 MET B CA 1
ATOM 2247 C C . MET B 1 1 ? 27.266 1.596 13.781 1 39.06 1 MET B C 1
ATOM 2249 O O . MET B 1 1 ? 26.672 1.237 14.805 1 39.06 1 MET B O 1
ATOM 2253 N N . ALA B 1 2 ? 27.297 2.852 13.453 1 49.44 2 ALA B N 1
ATOM 2254 C CA . ALA B 1 2 ? 26.297 3.713 14.078 1 49.44 2 ALA B CA 1
ATOM 2255 C C . ALA B 1 2 ? 24.906 3.084 14 1 49.44 2 ALA B C 1
ATOM 2257 O O . ALA B 1 2 ? 24.469 2.656 12.93 1 49.44 2 ALA B O 1
ATOM 2258 N N . GLU B 1 3 ? 24.406 2.42 15 1 68.62 3 GLU B N 1
ATOM 2259 C CA . GLU B 1 3 ? 23.125 1.746 15.062 1 68.62 3 GLU B CA 1
ATOM 2260 C C . GLU B 1 3 ? 21.969 2.732 14.859 1 68.62 3 GLU B C 1
ATOM 2262 O O . GLU B 1 3 ? 21.828 3.684 15.625 1 68.62 3 GLU B O 1
ATOM 2267 N N . PHE B 1 4 ? 21.484 2.885 13.609 1 83.06 4 PHE B N 1
ATOM 2268 C CA . PHE B 1 4 ? 20.359 3.768 13.352 1 83.06 4 PHE B CA 1
ATOM 2269 C C . PHE B 1 4 ? 19.047 3.131 13.82 1 83.06 4 PHE B C 1
ATOM 2271 O O . PHE B 1 4 ? 18.812 1.941 13.602 1 83.06 4 PHE B O 1
ATOM 2278 N N . PRO B 1 5 ? 18.375 3.949 14.547 1 89.12 5 PRO B N 1
ATOM 2279 C CA . PRO B 1 5 ? 17.094 3.42 14.992 1 89.12 5 PRO B CA 1
ATOM 2280 C C . PRO B 1 5 ? 16.156 3.076 13.82 1 89.12 5 PRO B C 1
ATOM 2282 O O . PRO B 1 5 ? 16.266 3.682 12.75 1 89.12 5 PRO B O 1
ATOM 2285 N N . ALA B 1 6 ? 15.32 2.143 14.031 1 97 6 ALA B N 1
ATOM 2286 C CA . ALA B 1 6 ? 14.398 1.676 13 1 97 6 ALA B CA 1
ATOM 2287 C C . ALA B 1 6 ? 13.312 2.713 12.719 1 97 6 ALA B C 1
ATOM 2289 O O . ALA B 1 6 ? 12.953 3.49 13.602 1 97 6 ALA B O 1
ATOM 2290 N N . SER B 1 7 ? 12.883 2.793 11.508 1 98.56 7 SER B N 1
ATOM 2291 C CA . SER B 1 7 ? 11.805 3.688 11.094 1 98.56 7 SER B CA 1
ATOM 2292 C C . SER B 1 7 ? 10.734 2.938 10.305 1 98.56 7 SER B C 1
ATOM 2294 O O . SER B 1 7 ? 11 1.871 9.75 1 98.56 7 SER B O 1
ATOM 2296 N N . LEU B 1 8 ? 9.555 3.396 10.32 1 98.81 8 LEU B N 1
ATOM 2297 C CA . LEU B 1 8 ? 8.469 2.898 9.484 1 98.81 8 LEU B CA 1
ATOM 2298 C C . LEU B 1 8 ? 7.91 4.008 8.602 1 98.81 8 LEU B C 1
ATOM 2300 O O . LEU B 1 8 ? 7.41 5.016 9.109 1 98.81 8 LEU B O 1
ATOM 2304 N N . LEU B 1 9 ? 8.078 3.844 7.328 1 98.88 9 LEU B N 1
ATOM 2305 C CA . LEU B 1 9 ? 7.543 4.777 6.344 1 98.88 9 LEU B CA 1
ATOM 2306 C C . LEU B 1 9 ? 6.102 4.422 5.984 1 98.88 9 LEU B C 1
ATOM 2308 O O . LEU B 1 9 ? 5.836 3.326 5.484 1 98.88 9 LEU B O 1
ATOM 2312 N N . ILE B 1 10 ? 5.152 5.301 6.352 1 98.88 10 ILE B N 1
ATOM 2313 C CA . ILE B 1 10 ? 3.789 5.207 5.844 1 98.88 10 ILE B CA 1
ATOM 2314 C C . ILE B 1 10 ? 3.68 5.965 4.523 1 98.88 10 ILE B C 1
ATOM 2316 O O . ILE B 1 10 ? 3.654 7.195 4.504 1 98.88 10 ILE B O 1
ATOM 2320 N N . LEU B 1 11 ? 3.617 5.215 3.42 1 98.69 11 LEU B N 1
ATOM 2321 C CA . LEU B 1 11 ? 3.672 5.738 2.059 1 98.69 11 LEU B CA 1
ATOM 2322 C C . LEU B 1 11 ? 2.271 5.863 1.467 1 98.69 11 LEU B C 1
ATOM 2324 O O . LEU B 1 11 ? 1.503 4.898 1.475 1 98.69 11 LEU B O 1
ATOM 2328 N N . ASN B 1 12 ? 1.962 7.133 0.972 1 97.56 12 ASN B N 1
ATOM 2329 C CA . ASN B 1 12 ? 0.696 7.316 0.268 1 97.56 12 ASN B CA 1
ATOM 2330 C C . ASN B 1 12 ? 0.597 6.398 -0.949 1 97.56 12 ASN B C 1
ATOM 2332 O O . ASN B 1 12 ? 1.553 6.273 -1.717 1 97.56 12 ASN B O 1
ATOM 2336 N N . GLY B 1 13 ? -0.551 5.766 -1.114 1 96.44 13 GLY B N 1
ATOM 2337 C CA . GLY B 1 13 ? -0.764 4.793 -2.176 1 96.44 13 GLY B CA 1
ATOM 2338 C C . GLY B 1 13 ? -0.455 5.34 -3.557 1 96.44 13 GLY B C 1
ATOM 2339 O O . GLY B 1 13 ? -0.082 4.586 -4.457 1 96.44 13 GLY B O 1
ATOM 2340 N N . LYS B 1 14 ? -0.566 6.637 -3.787 1 92.38 14 LYS B N 1
ATOM 2341 C CA . LYS B 1 14 ? -0.323 7.266 -5.082 1 92.38 14 LYS B CA 1
ATOM 2342 C C . LYS B 1 14 ? 1.164 7.258 -5.426 1 92.38 14 LYS B C 1
ATOM 2344 O O . LYS B 1 14 ? 1.541 7.484 -6.578 1 92.38 14 LYS B O 1
ATOM 2349 N N . SER B 1 15 ? 1.939 6.934 -4.414 1 94.19 15 SER B N 1
ATOM 2350 C CA . SER B 1 15 ? 3.383 7.008 -4.621 1 94.19 15 SER B CA 1
ATOM 2351 C C . SER B 1 15 ? 4.012 5.621 -4.629 1 94.19 15 SER B C 1
ATOM 2353 O O . SER B 1 15 ? 5.23 5.484 -4.5 1 94.19 15 SER B O 1
ATOM 2355 N N . THR B 1 16 ? 3.248 4.617 -4.801 1 93.5 16 THR B N 1
ATOM 2356 C CA . THR B 1 16 ? 3.709 3.238 -4.664 1 93.5 16 THR B CA 1
ATOM 2357 C C . THR B 1 16 ? 4.746 2.908 -5.734 1 93.5 16 THR B C 1
ATOM 2359 O O . THR B 1 16 ? 5.672 2.129 -5.492 1 93.5 16 THR B O 1
ATOM 2362 N N . ASP B 1 17 ? 4.656 3.457 -6.938 1 90.38 17 ASP B N 1
ATOM 2363 C CA . ASP B 1 17 ? 5.535 3.129 -8.055 1 90.38 17 ASP B CA 1
ATOM 2364 C C . ASP B 1 17 ? 6.625 4.188 -8.227 1 90.38 17 ASP B C 1
ATOM 2366 O O . ASP B 1 17 ? 7.141 4.379 -9.328 1 90.38 17 ASP B O 1
ATOM 2370 N N . ASN B 1 18 ? 6.969 4.844 -7.188 1 94.56 18 ASN B N 1
ATOM 2371 C CA . ASN B 1 18 ? 8.016 5.863 -7.211 1 94.56 18 ASN B CA 1
ATOM 2372 C C . ASN B 1 18 ? 9.406 5.238 -7.199 1 94.56 18 ASN B C 1
ATOM 2374 O O . ASN B 1 18 ? 9.945 4.941 -6.133 1 94.56 18 ASN B O 1
ATOM 2378 N N . LEU B 1 19 ? 10.047 5.105 -8.398 1 94.81 19 LEU B N 1
ATOM 2379 C CA . LEU B 1 19 ? 11.305 4.387 -8.555 1 94.81 19 LEU B CA 1
ATOM 2380 C C . LEU B 1 19 ? 12.438 5.098 -7.82 1 94.81 19 LEU B C 1
ATOM 2382 O O . LEU B 1 19 ? 13.203 4.465 -7.09 1 94.81 19 LEU B O 1
ATOM 2386 N N . PRO B 1 20 ? 12.562 6.449 -7.922 1 96 20 PRO B N 1
ATOM 2387 C CA . PRO B 1 20 ? 13.602 7.137 -7.156 1 96 20 PRO B CA 1
ATOM 2388 C C . PRO B 1 20 ? 13.492 6.895 -5.652 1 96 20 PRO B C 1
ATOM 2390 O O . PRO B 1 20 ? 14.508 6.738 -4.973 1 96 20 PRO B O 1
ATOM 2393 N N . LEU B 1 21 ? 12.312 6.852 -5.141 1 97.19 21 LEU B N 1
ATOM 2394 C CA . LEU B 1 21 ? 12.117 6.578 -3.721 1 97.19 21 LEU B CA 1
ATOM 2395 C C . LEU B 1 21 ? 12.594 5.172 -3.369 1 97.19 21 LEU B C 1
ATOM 2397 O O . LEU B 1 21 ? 13.258 4.977 -2.352 1 97.19 21 LEU B O 1
ATOM 2401 N N . ARG B 1 22 ? 12.211 4.188 -4.191 1 96.94 22 ARG B N 1
ATOM 2402 C CA . ARG B 1 22 ? 12.633 2.811 -3.969 1 96.94 22 ARG B CA 1
ATOM 2403 C C . ARG B 1 22 ? 14.156 2.711 -3.908 1 96.94 22 ARG B C 1
ATOM 2405 O O . ARG B 1 22 ? 14.703 2.049 -3.027 1 96.94 22 ARG B O 1
ATOM 2412 N N . GLU B 1 23 ? 14.82 3.387 -4.844 1 96.19 23 GLU B N 1
ATOM 2413 C CA . GLU B 1 23 ? 16.281 3.387 -4.887 1 96.19 23 GLU B CA 1
ATOM 2414 C C . GLU B 1 23 ? 16.859 4.031 -3.635 1 96.19 23 GLU B C 1
ATOM 2416 O O . GLU B 1 23 ? 17.844 3.525 -3.072 1 96.19 23 GLU B O 1
ATOM 2421 N N . ALA B 1 24 ? 16.297 5.078 -3.176 1 96.5 24 ALA B N 1
ATOM 2422 C CA . ALA B 1 24 ? 16.781 5.777 -1.986 1 96.5 24 ALA B CA 1
ATOM 2423 C C . ALA B 1 24 ? 16.641 4.895 -0.746 1 96.5 24 ALA B C 1
ATOM 2425 O O . ALA B 1 24 ? 17.562 4.84 0.081 1 96.5 24 ALA B O 1
ATOM 2426 N N . ILE B 1 25 ? 15.531 4.211 -0.614 1 97.44 25 ILE B N 1
ATOM 2427 C CA . ILE B 1 25 ? 15.297 3.34 0.533 1 97.44 25 ILE B CA 1
ATOM 2428 C C . ILE B 1 25 ? 16.281 2.18 0.516 1 97.44 25 ILE B C 1
ATOM 2430 O O . ILE B 1 25 ? 16.875 1.847 1.545 1 97.44 25 ILE B O 1
ATOM 2434 N N . MET B 1 26 ? 16.469 1.568 -0.708 1 96.5 26 MET B N 1
ATOM 2435 C CA . MET B 1 26 ? 17.391 0.443 -0.82 1 96.5 26 MET B CA 1
ATOM 2436 C C . MET B 1 26 ? 18.812 0.869 -0.47 1 96.5 26 MET B C 1
ATOM 2438 O O . MET B 1 26 ? 19.531 0.138 0.211 1 96.5 26 MET B O 1
ATOM 2442 N N . LEU B 1 27 ? 19.219 2.039 -0.903 1 94.5 27 LEU B N 1
ATOM 2443 C CA . LEU B 1 27 ? 20.547 2.564 -0.604 1 94.5 27 LEU B CA 1
ATOM 2444 C C . LEU B 1 27 ? 20.734 2.746 0.898 1 94.5 27 LEU B C 1
ATOM 2446 O O . LEU B 1 27 ? 21.766 2.361 1.451 1 94.5 27 LEU B O 1
ATOM 2450 N N . LEU B 1 28 ? 19.766 3.26 1.592 1 95.19 28 LEU B N 1
ATOM 2451 C CA . LEU B 1 28 ? 19.859 3.484 3.031 1 95.19 28 LEU B CA 1
ATOM 2452 C C . LEU B 1 28 ? 19.859 2.16 3.787 1 95.19 28 LEU B C 1
ATOM 2454 O O . LEU B 1 28 ? 20.547 2.016 4.797 1 95.19 28 LEU B O 1
ATOM 2458 N N . ARG B 1 29 ? 19.047 1.224 3.297 1 95.81 29 ARG B N 1
ATOM 2459 C CA . ARG B 1 29 ? 19.062 -0.104 3.9 1 95.81 29 ARG B CA 1
ATOM 2460 C C . ARG B 1 29 ? 20.438 -0.75 3.766 1 95.81 29 ARG B C 1
ATOM 2462 O O . ARG B 1 29 ? 20.922 -1.41 4.691 1 95.81 29 ARG B O 1
ATOM 2469 N N . GLU B 1 30 ? 21.078 -0.546 2.627 1 94.56 30 GLU B N 1
ATOM 2470 C CA . GLU B 1 30 ? 22.422 -1.063 2.414 1 94.56 30 GLU B CA 1
ATOM 2471 C C . GLU B 1 30 ? 23.422 -0.43 3.385 1 94.56 30 GLU B C 1
ATOM 2473 O O . GLU B 1 30 ? 24.406 -1.053 3.756 1 94.56 30 GLU B O 1
ATOM 2478 N N . GLU B 1 31 ? 23.078 0.775 3.832 1 92 31 GLU B N 1
ATOM 2479 C CA . GLU B 1 31 ? 23.922 1.482 4.789 1 92 31 GLU B CA 1
ATOM 2480 C C . GLU B 1 31 ? 23.625 1.032 6.219 1 92 31 GLU B C 1
ATOM 2482 O O . GLU B 1 31 ? 24.234 1.537 7.168 1 92 31 GLU B O 1
ATOM 2487 N N . GLY B 1 32 ? 22.672 0.095 6.359 1 92.44 32 GLY B N 1
ATOM 2488 C CA . GLY B 1 32 ? 22.438 -0.508 7.664 1 92.44 32 GLY B CA 1
ATOM 2489 C C . GLY B 1 32 ? 21.188 0.025 8.352 1 92.44 32 GLY B C 1
ATOM 2490 O O . GLY B 1 32 ? 20.906 -0.344 9.484 1 92.44 32 GLY B O 1
ATOM 2491 N N . MET B 1 33 ? 20.406 0.85 7.676 1 94.19 33 MET B N 1
ATOM 2492 C CA . MET B 1 33 ? 19.203 1.416 8.281 1 94.19 33 MET B CA 1
ATOM 2493 C C . MET B 1 33 ? 18 0.488 8.078 1 94.19 33 MET B C 1
ATOM 2495 O O . MET B 1 33 ? 17.844 -0.103 7.012 1 94.19 33 MET B O 1
ATOM 2499 N N . THR B 1 34 ? 17.281 0.3 9.148 1 96.81 34 THR B N 1
ATOM 2500 C CA . THR B 1 34 ? 16.047 -0.473 9.062 1 96.81 34 THR B CA 1
ATOM 2501 C C . THR B 1 34 ? 14.867 0.434 8.734 1 96.81 34 THR B C 1
ATOM 2503 O O . THR B 1 34 ? 14.508 1.3 9.539 1 96.81 34 THR B O 1
ATOM 2506 N N . ILE B 1 35 ? 14.32 0.24 7.59 1 97.94 35 ILE B N 1
ATOM 2507 C CA . ILE B 1 35 ? 13.172 1.021 7.148 1 97.94 35 ILE B CA 1
ATOM 2508 C C . ILE B 1 35 ? 12.039 0.084 6.73 1 97.94 35 ILE B C 1
ATOM 2510 O O . ILE B 1 35 ? 12.133 -0.59 5.703 1 97.94 35 ILE B O 1
ATOM 2514 N N . HIS B 1 36 ? 10.984 0.025 7.504 1 98.5 36 HIS B N 1
ATOM 2515 C CA . HIS B 1 36 ? 9.766 -0.668 7.105 1 98.5 36 HIS B CA 1
ATOM 2516 C C . HIS B 1 36 ? 8.883 0.223 6.238 1 98.5 36 HIS B C 1
ATOM 2518 O O . HIS B 1 36 ? 8.82 1.436 6.457 1 98.5 36 HIS B O 1
ATOM 2524 N N . VAL B 1 37 ? 8.211 -0.364 5.254 1 98.69 37 VAL B N 1
ATOM 2525 C CA . VAL B 1 37 ? 7.344 0.427 4.383 1 98.69 37 VAL B CA 1
ATOM 2526 C C . VAL B 1 37 ? 5.926 -0.141 4.41 1 98.69 37 VAL B C 1
ATOM 2528 O O . VAL B 1 37 ? 5.73 -1.35 4.262 1 98.69 37 VAL B O 1
ATOM 2531 N N . ARG B 1 38 ? 4.961 0.681 4.723 1 98.75 38 ARG B N 1
ATOM 2532 C CA . ARG B 1 38 ? 3.533 0.39 4.641 1 98.75 38 ARG B CA 1
ATOM 2533 C C . ARG B 1 38 ? 2.826 1.366 3.705 1 98.75 38 ARG B C 1
ATOM 2535 O O . ARG B 1 38 ? 3.092 2.568 3.742 1 98.75 38 ARG B O 1
ATOM 2542 N N . VAL B 1 39 ? 1.938 0.87 2.867 1 98.62 39 VAL B N 1
ATOM 2543 C CA . VAL B 1 39 ? 1.264 1.683 1.86 1 98.62 39 VAL B CA 1
ATOM 2544 C C . VAL B 1 39 ? -0.205 1.863 2.238 1 98.62 39 VAL B C 1
ATOM 2546 O O . VAL B 1 39 ? -0.892 0.892 2.562 1 98.62 39 VAL B O 1
ATOM 2549 N N . THR B 1 40 ? -0.645 3.121 2.23 1 98.25 40 THR B N 1
ATOM 2550 C CA . THR B 1 40 ? -2.041 3.383 2.559 1 98.25 40 THR B CA 1
ATOM 2551 C C . THR B 1 40 ? -2.934 3.172 1.339 1 98.25 40 THR B C 1
ATOM 2553 O O . THR B 1 40 ? -2.48 3.314 0.201 1 98.25 40 THR B O 1
ATOM 2556 N N . TRP B 1 41 ? -4.164 2.787 1.56 1 97.31 41 TRP B N 1
ATOM 2557 C CA . TRP B 1 41 ? -5.16 2.611 0.508 1 97.31 41 TRP B CA 1
ATOM 2558 C C . TRP B 1 41 ? -6.438 3.379 0.834 1 97.31 41 TRP B C 1
ATOM 2560 O O . TRP B 1 41 ? -7.105 3.895 -0.065 1 97.31 41 TRP B O 1
ATOM 2570 N N . GLU B 1 42 ? -6.766 3.496 2.178 1 94.62 42 GLU B N 1
ATOM 2571 C CA . GLU B 1 42 ? -8 4.141 2.605 1 94.62 42 GLU B CA 1
ATOM 2572 C C . GLU B 1 42 ? -7.824 4.848 3.945 1 94.62 42 GLU B C 1
ATOM 2574 O O . GLU B 1 42 ? -6.793 4.691 4.602 1 94.62 42 GLU B O 1
ATOM 2579 N N . LYS B 1 43 ? -8.891 5.672 4.277 1 92.06 43 LYS B N 1
ATOM 2580 C CA . LYS B 1 43 ? -8.898 6.344 5.57 1 92.06 43 LYS B CA 1
ATOM 2581 C C . LYS B 1 43 ? -8.773 5.34 6.715 1 92.06 43 LYS B C 1
ATOM 2583 O O . LYS B 1 43 ? -9.422 4.293 6.695 1 92.06 43 LYS B O 1
ATOM 2588 N N . GLY B 1 44 ? -7.957 5.605 7.719 1 94.5 44 GLY B N 1
ATOM 2589 C CA . GLY B 1 44 ? -7.758 4.711 8.844 1 94.5 44 GLY B CA 1
ATOM 2590 C C . GLY B 1 44 ? -6.457 3.938 8.773 1 94.5 44 GLY B C 1
ATOM 2591 O O . GLY B 1 44 ? -5.957 3.453 9.789 1 94.5 44 GLY B O 1
ATOM 2592 N N . ASP B 1 45 ? -5.906 3.789 7.594 1 97.88 45 ASP B N 1
ATOM 2593 C CA . ASP B 1 45 ? -4.668 3.039 7.414 1 97.88 45 ASP B CA 1
ATOM 2594 C C . ASP B 1 45 ? -3.527 3.666 8.211 1 97.88 45 ASP B C 1
ATOM 2596 O O . ASP B 1 45 ? -2.74 2.959 8.844 1 97.88 45 ASP B O 1
ATOM 2600 N N . ALA B 1 46 ? -3.475 5.016 8.188 1 97.81 46 ALA B N 1
ATOM 2601 C CA . ALA B 1 46 ? -2.393 5.695 8.898 1 97.81 46 ALA B CA 1
ATOM 2602 C C . ALA B 1 46 ? -2.4 5.336 10.375 1 97.81 46 ALA B C 1
ATOM 2604 O O . ALA B 1 46 ? -1.36 4.992 10.945 1 97.81 46 ALA B O 1
ATOM 2605 N N . ALA B 1 47 ? -3.562 5.434 11 1 97.69 47 ALA B N 1
ATOM 2606 C CA . ALA B 1 47 ? -3.684 5.102 12.414 1 97.69 47 ALA B CA 1
ATOM 2607 C C . ALA B 1 47 ? -3.273 3.654 12.68 1 97.69 47 ALA B C 1
ATOM 2609 O O . ALA B 1 47 ? -2.57 3.367 13.648 1 97.69 47 ALA B O 1
ATOM 2610 N N . ARG B 1 48 ? -3.695 2.736 11.805 1 97.69 48 ARG B N 1
ATOM 2611 C CA . ARG B 1 48 ? -3.352 1.324 11.93 1 97.69 48 ARG B CA 1
ATOM 2612 C C . ARG B 1 48 ? -1.844 1.116 11.844 1 97.69 48 ARG B C 1
ATOM 2614 O O . ARG B 1 48 ? -1.269 0.366 12.633 1 97.69 48 ARG B O 1
ATOM 2621 N N . TYR B 1 49 ? -1.194 1.767 10.961 1 98.62 49 TYR B N 1
ATOM 2622 C CA . TYR B 1 49 ? 0.238 1.574 10.758 1 98.62 49 TYR B CA 1
ATOM 2623 C C . TYR B 1 49 ? 1.04 2.268 11.859 1 98.62 49 TYR B C 1
ATOM 2625 O O . TYR B 1 49 ? 2.133 1.82 12.211 1 98.62 49 TYR B O 1
ATOM 2633 N N . VAL B 1 50 ? 0.518 3.354 12.43 1 98.62 50 VAL B N 1
ATOM 2634 C CA . VAL B 1 50 ? 1.154 3.965 13.594 1 98.62 50 VAL B CA 1
ATOM 2635 C C . VAL B 1 50 ? 1.134 2.988 14.766 1 98.62 50 VAL B C 1
ATOM 2637 O O . VAL B 1 50 ? 2.129 2.846 15.477 1 98.62 50 VAL B O 1
ATOM 2640 N N . GLU B 1 51 ? -0.01 2.355 14.914 1 97.5 51 GLU B N 1
ATOM 2641 C CA . GLU B 1 51 ? -0.084 1.346 15.969 1 97.5 51 GLU B CA 1
ATOM 2642 C C . GLU B 1 51 ? 0.917 0.22 15.727 1 97.5 51 GLU B C 1
ATOM 2644 O O . GLU B 1 51 ? 1.572 -0.247 16.656 1 97.5 51 GLU B O 1
ATOM 2649 N N . GLU B 1 52 ? 1.034 -0.223 14.461 1 97.62 52 GLU B N 1
ATOM 2650 C CA . GLU B 1 52 ? 2.037 -1.226 14.117 1 97.62 52 GLU B CA 1
ATOM 2651 C C . GLU B 1 52 ? 3.445 -0.729 14.43 1 97.62 52 GLU B C 1
ATOM 2653 O O . GLU B 1 52 ? 4.277 -1.485 14.938 1 97.62 52 GLU B O 1
ATOM 2658 N N . ALA B 1 53 ? 3.701 0.501 14.125 1 98.25 53 ALA B N 1
ATOM 2659 C CA . ALA B 1 53 ? 5.004 1.108 14.383 1 98.25 53 ALA B CA 1
ATOM 2660 C C . ALA B 1 53 ? 5.34 1.065 15.875 1 98.25 53 ALA B C 1
ATOM 2662 O O . ALA B 1 53 ? 6.473 0.768 16.25 1 98.25 53 ALA B O 1
ATOM 2663 N N . ARG B 1 54 ? 4.379 1.33 16.672 1 97.31 54 ARG B N 1
ATOM 2664 C CA . ARG B 1 54 ? 4.574 1.285 18.109 1 97.31 54 ARG B CA 1
ATOM 2665 C C . ARG B 1 54 ? 4.918 -0.127 18.578 1 97.31 54 ARG B C 1
ATOM 2667 O O . ARG B 1 54 ? 5.812 -0.315 19.406 1 97.31 54 ARG B O 1
ATOM 2674 N N . LYS B 1 55 ? 4.199 -1.102 18.016 1 95.62 55 LYS B N 1
ATOM 2675 C CA . LYS B 1 55 ? 4.449 -2.496 18.359 1 95.62 55 LYS B CA 1
ATOM 2676 C C . LYS B 1 55 ? 5.848 -2.932 17.922 1 95.62 55 LYS B C 1
ATOM 2678 O O . LYS B 1 55 ? 6.5 -3.715 18.609 1 95.62 55 LYS B O 1
ATOM 2683 N N . LEU B 1 56 ? 6.309 -2.418 16.781 1 96.62 56 LEU B N 1
ATOM 2684 C CA . LEU B 1 56 ? 7.633 -2.738 16.25 1 96.62 56 LEU B CA 1
ATOM 2685 C C . LEU B 1 56 ? 8.719 -2.018 17.047 1 96.62 56 LEU B C 1
ATOM 2687 O O . LEU B 1 56 ? 9.898 -2.373 16.953 1 96.62 56 LEU B O 1
ATOM 2691 N N . GLY B 1 57 ? 8.312 -0.964 17.797 1 96.5 57 GLY B N 1
ATOM 2692 C CA . GLY B 1 57 ? 9.258 -0.205 18.594 1 96.5 57 GLY B CA 1
ATOM 2693 C C . GLY B 1 57 ? 10.148 0.704 17.766 1 96.5 57 GLY B C 1
ATOM 2694 O O . GLY B 1 57 ? 11.32 0.892 18.094 1 96.5 57 GLY B O 1
ATOM 2695 N N . VAL B 1 58 ? 9.641 1.263 16.703 1 97.69 58 VAL B N 1
ATOM 2696 C CA . VAL B 1 58 ? 10.477 2.117 15.867 1 97.69 58 VAL B CA 1
ATOM 2697 C C . VAL B 1 58 ? 10.641 3.484 16.531 1 97.69 58 VAL B C 1
ATOM 2699 O O . VAL B 1 58 ? 9.797 3.912 17.312 1 97.69 58 VAL B O 1
ATOM 2702 N N . ALA B 1 59 ? 11.688 4.16 16.125 1 97.56 59 ALA B N 1
ATOM 2703 C CA . ALA B 1 59 ? 11.977 5.477 16.688 1 97.56 59 ALA B CA 1
ATOM 2704 C C . ALA B 1 59 ? 11.219 6.57 15.938 1 97.56 59 ALA B C 1
ATOM 2706 O O . ALA B 1 59 ? 10.914 7.621 16.5 1 97.56 59 ALA B O 1
ATOM 2707 N N . THR B 1 60 ? 10.945 6.258 14.664 1 98.44 60 THR B N 1
ATOM 2708 C CA . THR B 1 60 ? 10.352 7.289 13.828 1 98.44 60 THR B CA 1
ATOM 2709 C C . THR B 1 60 ? 9.289 6.695 12.914 1 98.44 60 THR B C 1
ATOM 2711 O O . THR B 1 60 ? 9.484 5.617 12.344 1 98.44 60 THR B O 1
ATOM 2714 N N . VAL B 1 61 ? 8.141 7.316 12.836 1 98.88 61 VAL B N 1
ATOM 2715 C CA . VAL B 1 61 ? 7.164 7.102 11.766 1 98.88 61 VAL B CA 1
ATOM 2716 C C . VAL B 1 61 ? 7.285 8.211 10.727 1 98.88 61 VAL B C 1
ATOM 2718 O O . VAL B 1 61 ? 7.148 9.391 11.047 1 98.88 61 VAL B O 1
ATOM 2721 N N . ILE B 1 62 ? 7.609 7.809 9.516 1 98.88 62 ILE B N 1
ATOM 2722 C CA . ILE B 1 62 ? 7.816 8.773 8.438 1 98.88 62 ILE B CA 1
ATOM 2723 C C . ILE B 1 62 ? 6.543 8.891 7.602 1 98.88 62 ILE B C 1
ATOM 2725 O O . ILE B 1 62 ? 6.051 7.891 7.07 1 98.88 62 ILE B O 1
ATOM 2729 N N . ALA B 1 63 ? 5.938 10.102 7.551 1 98.81 63 ALA B N 1
ATOM 2730 C CA . ALA B 1 63 ? 4.82 10.359 6.648 1 98.81 63 ALA B CA 1
ATOM 2731 C C . ALA B 1 63 ? 5.312 10.625 5.227 1 98.81 63 ALA B C 1
ATOM 2733 O O . ALA B 1 63 ? 5.887 11.68 4.949 1 98.81 63 ALA B O 1
ATOM 2734 N N . GLY B 1 64 ? 5.137 9.68 4.375 1 98.56 64 GLY B N 1
ATOM 2735 C CA . GLY B 1 64 ? 5.512 9.812 2.977 1 98.56 64 GLY B CA 1
ATOM 2736 C C . GLY B 1 64 ? 4.34 10.164 2.078 1 98.56 64 GLY B C 1
ATOM 2737 O O . GLY B 1 64 ? 3.682 9.273 1.538 1 98.56 64 GLY B O 1
ATOM 2738 N N . GLY B 1 65 ? 4.109 11.344 1.808 1 97.25 65 GLY B N 1
ATOM 2739 C CA . GLY B 1 65 ? 2.986 11.852 1.038 1 97.25 65 GLY B CA 1
ATOM 2740 C C . GLY B 1 65 ? 2.869 13.367 1.074 1 97.25 65 GLY B C 1
ATOM 2741 O O . GLY B 1 65 ? 3.867 14.062 1.253 1 97.25 65 GLY B O 1
ATOM 2742 N N . GLY B 1 66 ? 1.715 13.875 0.737 1 94.5 66 GLY B N 1
ATOM 2743 C CA . GLY B 1 66 ? 1.462 15.305 0.776 1 94.5 66 GLY B CA 1
ATOM 2744 C C . GLY B 1 66 ? 0.978 15.789 2.129 1 94.5 66 GLY B C 1
ATOM 2745 O O . GLY B 1 66 ? 1.165 15.109 3.141 1 94.5 66 GLY B O 1
ATOM 2746 N N . ASP B 1 67 ? 0.345 16.953 2.121 1 93.5 67 ASP B N 1
ATOM 2747 C CA . ASP B 1 67 ? -0.119 17.594 3.346 1 93.5 67 ASP B CA 1
ATOM 2748 C C . ASP B 1 67 ? -1.169 16.75 4.055 1 93.5 67 ASP B C 1
ATOM 2750 O O . ASP B 1 67 ? -1.172 16.641 5.281 1 93.5 67 ASP B O 1
ATOM 2754 N N . GLY B 1 68 ? -2.033 16.156 3.277 1 93.44 68 GLY B N 1
ATOM 2755 C CA . GLY B 1 68 ? -3.047 15.281 3.861 1 93.44 68 GLY B CA 1
ATOM 2756 C C . GLY B 1 68 ? -2.463 14.086 4.582 1 93.44 68 GLY B C 1
ATOM 2757 O O . GLY B 1 68 ? -2.922 13.727 5.668 1 93.44 68 GLY B O 1
ATOM 2758 N N . THR B 1 69 ? -1.447 13.469 3.992 1 96.25 69 THR B N 1
ATOM 2759 C CA . THR B 1 69 ? -0.774 12.328 4.602 1 96.25 69 THR B CA 1
ATOM 2760 C C . THR B 1 69 ? -0.078 12.734 5.895 1 96.25 69 THR B C 1
ATOM 2762 O O . THR B 1 69 ? -0.197 12.055 6.914 1 96.25 69 THR B O 1
ATOM 2765 N N . ILE B 1 70 ? 0.621 13.859 5.836 1 97.81 70 ILE B N 1
ATOM 2766 C CA . ILE B 1 70 ? 1.308 14.367 7.02 1 97.81 70 ILE B CA 1
ATOM 2767 C C . ILE B 1 70 ? 0.297 14.617 8.133 1 97.81 70 ILE B C 1
ATOM 2769 O O . ILE B 1 70 ? 0.531 14.25 9.289 1 97.81 70 ILE B O 1
ATOM 2773 N N . ASN B 1 71 ? -0.838 15.164 7.773 1 96 71 ASN B N 1
ATOM 2774 C CA . ASN B 1 71 ? -1.886 15.422 8.758 1 96 71 ASN B CA 1
ATOM 2775 C C . ASN B 1 71 ? -2.428 14.133 9.359 1 96 71 ASN B C 1
ATOM 2777 O O . ASN B 1 71 ? -2.588 14.031 10.578 1 96 71 ASN B O 1
ATOM 2781 N N . GLU B 1 72 ? -2.689 13.141 8.539 1 96.12 72 GLU B N 1
ATOM 2782 C CA . GLU B 1 72 ? -3.238 11.875 9.008 1 96.12 72 GLU B CA 1
ATOM 2783 C C . GLU B 1 72 ? -2.279 11.18 9.969 1 96.12 72 GLU B C 1
ATOM 2785 O O . GLU B 1 72 ? -2.691 10.703 11.023 1 96.12 72 GLU B O 1
ATOM 2790 N N . VAL B 1 73 ? -1.04 11.156 9.648 1 98.44 73 VAL B N 1
ATOM 2791 C CA . VAL B 1 73 ? -0.042 10.461 10.461 1 98.44 73 VAL B CA 1
ATOM 2792 C C . VAL B 1 73 ? 0.194 11.227 11.758 1 98.44 73 VAL B C 1
ATOM 2794 O O . VAL B 1 73 ? 0.25 10.625 12.836 1 98.44 73 VAL B O 1
ATOM 2797 N N . SER B 1 74 ? 0.323 12.539 11.664 1 98.06 74 SER B N 1
ATOM 2798 C CA . SER B 1 74 ? 0.534 13.336 12.867 1 98.06 74 SER B CA 1
ATOM 2799 C C . SER B 1 74 ? -0.646 13.211 13.828 1 98.06 74 SER B C 1
ATOM 2801 O O . SER B 1 74 ? -0.459 13.094 15.039 1 98.06 74 SER B O 1
ATOM 2803 N N . THR B 1 75 ? -1.861 13.242 13.281 1 96.56 75 THR B N 1
ATOM 2804 C CA . THR B 1 75 ? -3.064 13.117 14.094 1 96.56 75 THR B CA 1
ATOM 2805 C C . THR B 1 75 ? -3.102 11.758 14.789 1 96.56 75 THR B C 1
ATOM 2807 O O . THR B 1 75 ? -3.477 11.664 15.961 1 96.56 75 THR B O 1
ATOM 2810 N N . ALA B 1 76 ? -2.707 10.734 14.086 1 97.44 76 ALA B N 1
ATOM 2811 C CA . ALA B 1 76 ? -2.652 9.398 14.688 1 97.44 76 ALA B CA 1
ATOM 2812 C C . ALA B 1 76 ? -1.616 9.344 15.805 1 97.44 76 ALA B C 1
ATOM 2814 O O . ALA B 1 76 ? -1.854 8.734 16.844 1 97.44 76 ALA B O 1
ATOM 2815 N N . LEU B 1 77 ? -0.503 9.977 15.656 1 98.12 77 LEU B N 1
ATOM 2816 C CA . LEU B 1 77 ? 0.592 9.93 16.609 1 98.12 77 LEU B CA 1
ATOM 2817 C C . LEU B 1 77 ? 0.195 10.617 17.922 1 98.12 77 LEU B C 1
ATOM 2819 O O . LEU B 1 77 ? 0.506 10.117 19 1 98.12 77 LEU B O 1
ATOM 2823 N N . ILE B 1 78 ? -0.49 11.703 17.859 1 96.12 78 ILE B N 1
ATOM 2824 C CA . ILE B 1 78 ? -0.772 12.461 19.062 1 96.12 78 ILE B CA 1
ATOM 2825 C C . ILE B 1 78 ? -1.869 11.766 19.875 1 96.12 78 ILE B C 1
ATOM 2827 O O . ILE B 1 78 ? -2.107 12.102 21.031 1 96.12 78 ILE B O 1
ATOM 2831 N N . GLN B 1 79 ? -2.564 10.836 19.219 1 95 79 GLN B N 1
ATOM 2832 C CA . GLN B 1 79 ? -3.605 10.086 19.922 1 95 79 GLN B CA 1
ATOM 2833 C C . GLN B 1 79 ? -3.014 8.914 20.688 1 95 79 GLN B C 1
ATOM 2835 O O . GLN B 1 79 ? -3.701 8.289 21.5 1 95 79 GLN B O 1
ATOM 2840 N N . CYS B 1 80 ? -1.804 8.648 20.422 1 94.81 80 CYS B N 1
ATOM 2841 C CA . CYS B 1 80 ? -1.137 7.559 21.125 1 94.81 80 CYS B CA 1
ATOM 2842 C C . CYS B 1 80 ? -0.879 7.926 22.578 1 94.81 80 CYS B C 1
ATOM 2844 O O . CYS B 1 80 ? -0.637 9.086 22.891 1 94.81 80 CYS B O 1
ATOM 2846 N N . GLU B 1 81 ? -0.934 6.898 23.375 1 92 81 GLU B N 1
ATOM 2847 C CA . GLU B 1 81 ? -0.651 7.07 24.797 1 92 81 GLU B CA 1
ATOM 2848 C C . GLU B 1 81 ? 0.603 6.305 25.203 1 92 81 GLU B C 1
ATOM 2850 O O . GLU B 1 81 ? 0.978 5.324 24.547 1 92 81 GLU B O 1
ATOM 2855 N N . GLY B 1 82 ? 1.299 6.848 26.172 1 89.94 82 GLY B N 1
ATOM 2856 C CA . GLY B 1 82 ? 2.469 6.16 26.703 1 89.94 82 GLY B CA 1
ATOM 2857 C C . GLY B 1 82 ? 3.768 6.887 26.406 1 89.94 82 GLY B C 1
ATOM 2858 O O . GLY B 1 82 ? 3.758 8.016 25.922 1 89.94 82 GLY B O 1
ATOM 2859 N N . ASP B 1 83 ? 4.922 6.266 26.781 1 86.06 83 ASP B N 1
ATOM 2860 C CA . ASP B 1 83 ? 6.211 6.945 26.719 1 86.06 83 ASP B CA 1
ATOM 2861 C C . ASP B 1 83 ? 6.957 6.613 25.438 1 86.06 83 ASP B C 1
ATOM 2863 O O . ASP B 1 83 ? 7.875 7.332 25.031 1 86.06 83 ASP B O 1
ATOM 2867 N N . ASP B 1 84 ? 6.566 5.66 24.734 1 90.12 84 ASP B N 1
ATOM 2868 C CA . ASP B 1 84 ? 7.34 5.207 23.578 1 90.12 84 ASP B CA 1
ATOM 2869 C C . ASP B 1 84 ? 6.633 5.543 22.266 1 90.12 84 ASP B C 1
ATOM 2871 O O . ASP B 1 84 ? 6.488 4.688 21.391 1 90.12 84 ASP B O 1
ATOM 2875 N N . ILE B 1 85 ? 6.285 6.875 22.188 1 96 85 ILE B N 1
ATOM 2876 C CA . ILE B 1 85 ? 5.641 7.328 20.953 1 96 85 ILE B CA 1
ATOM 2877 C C . ILE B 1 85 ? 6.703 7.734 19.938 1 96 85 ILE B C 1
ATOM 2879 O O . ILE B 1 85 ? 7.566 8.562 20.219 1 96 85 ILE B O 1
ATOM 2883 N N . PRO B 1 86 ? 6.73 7.148 18.781 1 98.19 86 PRO B N 1
ATOM 2884 C CA . PRO B 1 86 ? 7.73 7.496 17.781 1 98.19 86 PRO B CA 1
ATOM 2885 C C . PRO B 1 86 ? 7.648 8.961 17.344 1 98.19 86 PRO B C 1
ATOM 2887 O O . PRO B 1 86 ? 6.574 9.562 17.391 1 98.19 86 PRO B O 1
ATOM 2890 N N . ALA B 1 87 ? 8.773 9.477 16.953 1 98.44 87 ALA B N 1
ATOM 2891 C CA . ALA B 1 87 ? 8.797 10.812 16.359 1 98.44 87 ALA B CA 1
ATOM 2892 C C . ALA B 1 87 ? 8.203 10.797 14.953 1 98.44 87 ALA B C 1
ATOM 2894 O O . ALA B 1 87 ? 8.117 9.734 14.32 1 98.44 87 ALA B O 1
ATOM 2895 N N . LEU B 1 88 ? 7.785 11.953 14.555 1 98.88 88 LEU B N 1
ATOM 2896 C CA . LEU B 1 88 ? 7.32 12.133 13.18 1 98.88 88 LEU B CA 1
ATOM 2897 C C . LEU B 1 88 ? 8.477 12.508 12.266 1 98.88 88 LEU B C 1
ATOM 2899 O O . LEU B 1 88 ? 9.242 13.422 12.57 1 98.88 88 LEU B O 1
ATOM 2903 N N . GLY B 1 89 ? 8.727 11.742 11.227 1 98.81 89 GLY B N 1
ATOM 2904 C CA . GLY B 1 89 ? 9.508 12.156 10.078 1 98.81 89 GLY B CA 1
ATOM 2905 C C . GLY B 1 89 ? 8.656 12.516 8.875 1 98.81 89 GLY B C 1
ATOM 2906 O O . GLY B 1 89 ? 7.516 12.055 8.758 1 98.81 89 GLY B O 1
ATOM 2907 N N . ILE B 1 90 ? 9.203 13.383 8.008 1 98.69 90 ILE B N 1
ATOM 2908 C CA . ILE B 1 90 ? 8.422 13.844 6.867 1 98.69 90 ILE B CA 1
ATOM 2909 C C . ILE B 1 90 ? 9.195 13.57 5.574 1 98.69 90 ILE B C 1
ATOM 2911 O O . ILE B 1 90 ? 10.398 13.828 5.496 1 98.69 90 ILE B O 1
ATOM 2915 N N . LEU B 1 91 ? 8.555 12.969 4.652 1 98.62 91 LEU B N 1
ATOM 2916 C CA . LEU B 1 91 ? 9.016 12.781 3.283 1 98.62 91 LEU B CA 1
ATOM 2917 C C . LEU B 1 91 ? 8.016 13.352 2.287 1 98.62 91 LEU B C 1
ATOM 2919 O O . LEU B 1 91 ? 7.027 12.695 1.947 1 98.62 91 LEU B O 1
ATOM 2923 N N . PRO B 1 92 ? 8.25 14.578 1.826 1 97.69 92 PRO B N 1
ATOM 2924 C CA . PRO B 1 92 ? 7.281 15.25 0.963 1 97.69 92 PRO B CA 1
ATOM 2925 C C . PRO B 1 92 ? 7.199 14.625 -0.43 1 97.69 92 PRO B C 1
ATOM 2927 O O . PRO B 1 92 ? 8.164 14.695 -1.197 1 97.69 92 PRO B O 1
ATOM 2930 N N . LEU B 1 93 ? 6.039 14.07 -0.723 1 97 93 LEU B N 1
ATOM 2931 C CA . LEU B 1 93 ? 5.824 13.414 -2.008 1 97 93 LEU B CA 1
ATOM 2932 C C . LEU B 1 93 ? 4.562 13.938 -2.682 1 97 93 LEU B C 1
ATOM 2934 O O . LEU B 1 93 ? 4.133 13.406 -3.705 1 97 93 LEU B O 1
ATOM 2938 N N . GLY B 1 94 ? 3.949 14.969 -2.039 1 92.81 94 GLY B N 1
ATOM 2939 C CA . GLY B 1 94 ? 2.705 15.508 -2.561 1 92.81 94 GLY B CA 1
ATOM 2940 C C . GLY B 1 94 ? 2.916 16.641 -3.557 1 92.81 94 GLY B C 1
ATOM 2941 O O . GLY B 1 94 ? 4.004 16.781 -4.113 1 92.81 94 GLY B O 1
ATOM 2942 N N . THR B 1 95 ? 1.854 17.328 -3.789 1 86.75 95 THR B N 1
ATOM 2943 C CA . THR B 1 95 ? 1.854 18.391 -4.785 1 86.75 95 THR B CA 1
ATOM 2944 C C . THR B 1 95 ? 2.258 19.719 -4.152 1 86.75 95 THR B C 1
ATOM 2946 O O . THR B 1 95 ? 3.246 20.344 -4.559 1 86.75 95 THR B O 1
ATOM 2949 N N . ALA B 1 96 ? 1.579 20.156 -3.141 1 86.25 96 ALA B N 1
ATOM 2950 C CA . ALA B 1 96 ? 1.841 21.453 -2.514 1 86.25 96 ALA B CA 1
ATOM 2951 C C . ALA B 1 96 ? 2.912 21.328 -1.433 1 86.25 96 ALA B C 1
ATOM 2953 O O . ALA B 1 96 ? 3.889 22.094 -1.431 1 86.25 96 ALA B O 1
ATOM 2954 N N . ASN B 1 97 ? 2.787 20.359 -0.569 1 94.81 97 ASN B N 1
ATOM 2955 C CA . ASN B 1 97 ? 3.744 20.109 0.502 1 94.81 97 ASN B CA 1
ATOM 2956 C C . ASN B 1 97 ? 3.996 21.359 1.336 1 94.81 97 ASN B C 1
ATOM 2958 O O . ASN B 1 97 ? 5.145 21.703 1.621 1 94.81 97 ASN B O 1
ATOM 2962 N N . ASP B 1 98 ? 2.967 22.031 1.707 1 93.06 98 ASP B N 1
ATOM 2963 C CA . ASP B 1 98 ? 3.053 23.328 2.354 1 93.06 98 ASP B CA 1
ATOM 2964 C C . ASP B 1 98 ? 3.771 23.234 3.697 1 93.06 98 ASP B C 1
ATOM 2966 O O . ASP B 1 98 ? 4.676 24.016 3.982 1 93.06 98 ASP B O 1
ATOM 2970 N N . PHE B 1 99 ? 3.375 22.312 4.508 1 97.31 99 PHE B N 1
ATOM 2971 C CA . PHE B 1 99 ? 4.012 22.203 5.816 1 97.31 99 PHE B CA 1
ATOM 2972 C C . PHE B 1 99 ? 5.488 21.844 5.672 1 97.31 99 PHE B C 1
ATOM 2974 O O . PHE B 1 99 ? 6.344 22.484 6.285 1 97.31 99 PHE B O 1
ATOM 2981 N N . ALA B 1 100 ? 5.785 20.859 4.848 1 97.94 100 ALA B N 1
ATOM 2982 C CA . ALA B 1 100 ? 7.16 20.391 4.648 1 97.94 100 ALA B CA 1
ATOM 2983 C C . ALA B 1 100 ? 8.047 21.531 4.148 1 97.94 100 ALA B C 1
ATOM 2985 O O . ALA B 1 100 ? 9.156 21.719 4.645 1 97.94 100 ALA B O 1
ATOM 2986 N N . THR B 1 101 ? 7.5 22.266 3.193 1 96.44 101 THR B N 1
ATOM 2987 C CA . THR B 1 101 ? 8.258 23.375 2.631 1 96.44 101 THR B CA 1
ATOM 2988 C C . THR B 1 101 ? 8.492 24.469 3.682 1 96.44 101 THR B C 1
ATOM 2990 O O . THR B 1 101 ? 9.602 24.984 3.816 1 96.44 101 THR B O 1
ATOM 2993 N N . SER B 1 102 ? 7.512 24.766 4.414 1 96.88 102 SER B N 1
ATOM 2994 C CA . SER B 1 102 ? 7.582 25.859 5.375 1 96.88 102 SER B CA 1
ATOM 2995 C C . SER B 1 102 ? 8.562 25.547 6.5 1 96.88 102 SER B C 1
ATOM 2997 O O . SER B 1 102 ? 9.203 26.453 7.039 1 96.88 102 SER B O 1
ATOM 2999 N N . VAL B 1 103 ? 8.734 24.281 6.812 1 97.81 103 VAL B N 1
ATOM 3000 C CA . VAL B 1 103 ? 9.617 23.938 7.922 1 97.81 103 VAL B CA 1
ATOM 3001 C C . VAL B 1 103 ? 11.016 23.625 7.387 1 97.81 103 VAL B C 1
ATOM 3003 O O . VAL B 1 103 ? 11.914 23.266 8.148 1 97.81 103 VAL B O 1
ATOM 3006 N N . GLY B 1 104 ? 11.195 23.594 6.109 1 97.5 104 GLY B N 1
ATOM 3007 C CA . GLY B 1 104 ? 12.523 23.531 5.512 1 97.5 104 GLY B CA 1
ATOM 3008 C C . GLY B 1 104 ? 12.961 22.109 5.195 1 97.5 104 GLY B C 1
ATOM 3009 O O . GLY B 1 104 ? 14.156 21.828 5.137 1 97.5 104 GLY B O 1
ATOM 3010 N N . ILE B 1 105 ? 12.078 21.203 4.984 1 98.19 105 ILE B N 1
ATOM 3011 C CA . ILE B 1 105 ? 12.445 19.844 4.594 1 98.19 105 ILE B CA 1
ATOM 3012 C C . ILE B 1 105 ? 13.109 19.859 3.221 1 98.19 105 ILE B C 1
ATOM 3014 O O . ILE B 1 105 ? 12.609 20.5 2.295 1 98.19 105 ILE B O 1
ATOM 3018 N N . PRO B 1 106 ? 14.203 19.141 3.08 1 96.81 106 PRO B N 1
ATOM 3019 C CA . PRO B 1 106 ? 14.867 19.109 1.774 1 96.81 106 PRO B CA 1
ATOM 3020 C C . PRO B 1 106 ? 13.984 18.5 0.686 1 96.81 106 PRO B C 1
ATOM 3022 O O . PRO B 1 106 ? 13.219 17.562 0.955 1 96.81 106 PRO B O 1
ATOM 3025 N N . GLU B 1 107 ? 14.203 18.938 -0.524 1 92.75 107 GLU B N 1
ATOM 3026 C CA . GLU B 1 107 ? 13.453 18.422 -1.663 1 92.75 107 GLU B CA 1
ATOM 3027 C C . GLU B 1 107 ? 14.016 17.078 -2.133 1 92.75 107 GLU B C 1
ATOM 3029 O O . GLU B 1 107 ? 13.273 16.219 -2.605 1 92.75 107 GLU B O 1
ATOM 3034 N N . ALA B 1 108 ? 15.328 16.984 -1.985 1 94.81 108 ALA B N 1
ATOM 3035 C CA . ALA B 1 108 ? 15.969 15.734 -2.406 1 94.81 108 ALA B CA 1
ATOM 3036 C C . ALA B 1 108 ? 15.539 14.57 -1.518 1 94.81 108 ALA B C 1
ATOM 3038 O O . ALA B 1 108 ? 15.656 14.641 -0.292 1 94.81 108 ALA B O 1
ATOM 3039 N N . LEU B 1 109 ? 15.164 13.484 -2.104 1 95.75 109 LEU B N 1
ATOM 3040 C CA . LEU B 1 109 ? 14.562 12.352 -1.404 1 95.75 109 LEU B CA 1
ATOM 3041 C C . LEU B 1 109 ? 15.539 11.75 -0.398 1 95.75 109 LEU B C 1
ATOM 3043 O O . LEU B 1 109 ? 15.156 11.445 0.734 1 95.75 109 LEU B O 1
ATOM 3047 N N . ASP B 1 110 ? 16.766 11.562 -0.808 1 93.56 110 ASP B N 1
ATOM 3048 C CA . ASP B 1 110 ? 17.75 10.938 0.074 1 93.56 110 ASP B CA 1
ATOM 3049 C C . ASP B 1 110 ? 18.016 11.812 1.294 1 93.56 110 ASP B C 1
ATOM 3051 O O . ASP B 1 110 ? 18.141 11.312 2.412 1 93.56 110 ASP B O 1
ATOM 3055 N N . LYS B 1 111 ? 18.094 13.141 1.1 1 95.56 111 LYS B N 1
ATOM 3056 C CA . LYS B 1 111 ? 18.328 14.07 2.197 1 95.56 111 LYS B CA 1
ATOM 3057 C C . LYS B 1 111 ? 17.109 14.141 3.127 1 95.56 111 LYS B C 1
ATOM 3059 O O . LYS B 1 111 ? 17.266 14.172 4.352 1 95.56 111 LYS B O 1
ATOM 3064 N N . ALA B 1 112 ? 15.945 14.164 2.541 1 97.75 112 ALA B N 1
ATOM 3065 C CA . ALA B 1 112 ? 14.727 14.188 3.336 1 97.75 112 ALA B CA 1
ATOM 3066 C C . ALA B 1 112 ? 14.602 12.93 4.184 1 97.75 112 ALA B C 1
ATOM 3068 O O . ALA B 1 112 ? 14.25 13 5.367 1 97.75 112 ALA B O 1
ATOM 3069 N N . LEU B 1 113 ? 14.914 11.773 3.586 1 97.38 113 LEU B N 1
ATOM 3070 C CA . LEU B 1 113 ? 14.844 10.5 4.301 1 97.38 113 LEU B CA 1
ATOM 3071 C C . LEU B 1 113 ? 15.859 10.453 5.434 1 97.38 113 LEU B C 1
ATOM 3073 O O . LEU B 1 113 ? 15.547 10.008 6.539 1 97.38 113 LEU B O 1
ATOM 3077 N N . LYS B 1 114 ? 17.047 10.906 5.164 1 95.31 114 LYS B N 1
ATOM 3078 C CA . LYS B 1 114 ? 18.062 10.914 6.199 1 95.31 114 LYS B CA 1
ATOM 3079 C C . LYS B 1 114 ? 17.672 11.805 7.367 1 95.31 114 LYS B C 1
ATOM 3081 O O . LYS B 1 114 ? 17.844 11.438 8.531 1 95.31 114 LYS B O 1
ATOM 3086 N N . LEU B 1 115 ? 17.156 12.953 7.051 1 97 115 LEU B N 1
ATOM 3087 C CA . LEU B 1 115 ? 16.656 13.844 8.094 1 97 115 LEU B CA 1
ATOM 3088 C C . LEU B 1 115 ? 15.555 13.18 8.906 1 97 115 L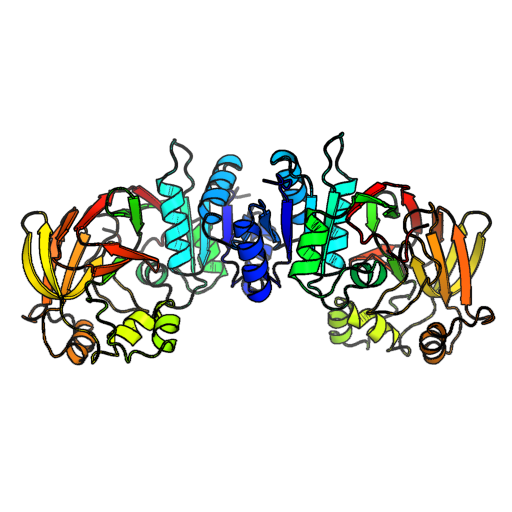EU B C 1
ATOM 3090 O O . LEU B 1 115 ? 15.555 13.258 10.133 1 97 115 LEU B O 1
ATOM 3094 N N . ALA B 1 116 ? 14.633 12.508 8.242 1 97.88 116 ALA B N 1
ATOM 3095 C CA . ALA B 1 116 ? 13.508 11.844 8.891 1 97.88 116 ALA B CA 1
ATOM 3096 C C . ALA B 1 116 ? 13.992 10.742 9.836 1 97.88 116 ALA B C 1
ATOM 3098 O O . ALA B 1 116 ? 13.352 10.469 10.852 1 97.88 116 ALA B O 1
ATOM 3099 N N . ILE B 1 117 ? 15.062 10.125 9.516 1 96.5 117 ILE B N 1
ATOM 3100 C CA . ILE B 1 117 ? 15.539 8.961 10.25 1 96.5 117 ILE B CA 1
ATOM 3101 C C . ILE B 1 117 ? 16.484 9.406 11.367 1 96.5 117 ILE B C 1
ATOM 3103 O O . ILE B 1 117 ? 16.422 8.883 12.484 1 96.5 117 ILE B O 1
ATOM 3107 N N . ALA B 1 118 ? 17.25 10.461 11.094 1 93.38 118 ALA B N 1
ATOM 3108 C CA . ALA B 1 118 ? 18.375 10.711 11.992 1 93.38 118 ALA B CA 1
ATOM 3109 C C . ALA B 1 118 ? 18.344 12.148 12.516 1 93.38 118 ALA B C 1
ATOM 3111 O O . ALA B 1 118 ? 19.125 12.516 13.391 1 93.38 118 ALA B O 1
ATOM 3112 N N . GLY B 1 119 ? 17.5 12.945 11.977 1 94.5 119 GLY B N 1
ATOM 3113 C CA . GLY B 1 119 ? 17.438 14.328 12.438 1 94.5 119 GLY B CA 1
ATOM 3114 C C . GLY B 1 119 ? 17 14.453 13.883 1 94.5 119 GLY B C 1
ATOM 3115 O O . GLY B 1 119 ? 16.5 13.492 14.469 1 94.5 119 GLY B O 1
ATOM 3116 N N . ASN B 1 120 ? 17.172 15.617 14.406 1 95.5 120 ASN B N 1
ATOM 3117 C CA . ASN B 1 120 ? 16.75 15.883 15.781 1 95.5 120 ASN B CA 1
ATOM 3118 C C . ASN B 1 120 ? 15.227 15.984 15.891 1 95.5 120 ASN B C 1
ATOM 3120 O O . ASN B 1 120 ? 14.578 16.625 15.055 1 95.5 120 ASN B O 1
ATOM 3124 N N . ALA B 1 121 ? 14.727 15.258 16.922 1 97.56 121 ALA B N 1
ATOM 3125 C CA . ALA B 1 121 ? 13.289 15.336 17.188 1 97.56 121 ALA B CA 1
ATOM 3126 C C . ALA B 1 121 ? 12.977 16.516 18.109 1 97.56 121 ALA B C 1
ATOM 3128 O O . ALA B 1 121 ? 13.508 16.609 19.219 1 97.56 121 ALA B O 1
ATOM 3129 N N . ILE B 1 122 ? 12.156 17.375 17.641 1 97.88 122 ILE B N 1
ATOM 3130 C CA . ILE B 1 122 ? 11.789 18.578 18.375 1 97.88 122 ILE B CA 1
ATOM 3131 C C . ILE B 1 122 ? 10.289 18.562 18.688 1 97.88 122 ILE B C 1
ATOM 3133 O O . ILE B 1 122 ? 9.484 18.188 17.828 1 97.88 122 ILE B O 1
ATOM 3137 N N . ALA B 1 123 ? 9.945 18.922 19.969 1 97.94 123 ALA B N 1
ATOM 3138 C CA . ALA B 1 123 ? 8.531 19 20.328 1 97.94 123 ALA B CA 1
ATOM 3139 C C . ALA B 1 123 ? 7.84 20.156 19.625 1 97.94 123 ALA B C 1
ATOM 3141 O O . ALA B 1 123 ? 8.312 21.297 19.672 1 97.94 123 ALA B O 1
ATOM 3142 N N . ILE B 1 124 ? 6.75 19.859 18.953 1 98.56 124 ILE B N 1
ATOM 3143 C CA . ILE B 1 124 ? 6.023 20.922 18.266 1 98.56 124 ILE B CA 1
ATOM 3144 C C . ILE B 1 124 ? 4.555 20.891 18.672 1 98.56 124 ILE B C 1
ATOM 3146 O O . ILE B 1 124 ? 4.082 19.922 19.266 1 98.56 124 ILE B O 1
ATOM 3150 N N . ASP B 1 125 ? 3.91 21.984 18.359 1 98.75 125 ASP B N 1
ATOM 3151 C CA . ASP B 1 125 ? 2.498 22.141 18.688 1 98.75 125 ASP B CA 1
ATOM 3152 C C . ASP B 1 125 ? 1.607 21.516 17.609 1 98.75 125 ASP B C 1
ATOM 3154 O O . ASP B 1 125 ? 2.014 21.406 16.453 1 98.75 125 ASP B O 1
ATOM 3158 N N . MET B 1 126 ? 0.469 21.109 18 1 98.31 126 MET B N 1
ATOM 3159 C CA . MET B 1 126 ? -0.633 20.719 17.141 1 98.31 126 MET B CA 1
ATOM 3160 C C . MET B 1 126 ? -1.9 21.5 17.469 1 98.31 126 MET B C 1
ATOM 3162 O O . MET B 1 126 ? -2.027 22.031 18.562 1 98.31 126 MET B O 1
ATOM 3166 N N . ALA B 1 127 ? -2.746 21.609 16.484 1 98.56 127 ALA B N 1
ATOM 3167 C CA . ALA B 1 127 ? -4.035 22.25 16.734 1 98.56 127 ALA B CA 1
ATOM 3168 C C . ALA B 1 127 ? -5.16 21.219 16.766 1 98.56 127 ALA B C 1
ATOM 3170 O O . ALA B 1 127 ? -5.191 20.297 15.945 1 98.56 127 ALA B O 1
ATOM 3171 N N . GLN B 1 128 ? -6.055 21.328 17.719 1 98.19 128 GLN B N 1
ATOM 3172 C CA . GLN B 1 128 ? -7.211 20.453 17.859 1 98.19 128 GLN B CA 1
ATOM 3173 C C . GLN B 1 128 ? -8.516 21.219 17.625 1 98.19 128 GLN B C 1
ATOM 3175 O O . GLN B 1 128 ? -8.664 22.344 18.094 1 98.19 128 GLN B O 1
ATOM 3180 N N . VAL B 1 129 ? -9.453 20.625 16.906 1 97.5 129 VAL B N 1
ATOM 3181 C CA . VAL B 1 129 ? -10.734 21.25 16.609 1 97.5 129 VAL B CA 1
ATOM 3182 C C . VAL B 1 129 ? -11.859 20.453 17.266 1 97.5 129 VAL B C 1
ATOM 3184 O O . VAL B 1 129 ? -12 19.25 17.031 1 97.5 129 VAL B O 1
ATOM 3187 N N . ASN B 1 130 ? -12.617 21.047 18.125 1 97.12 130 ASN B N 1
ATOM 3188 C CA . ASN B 1 130 ? -13.797 20.5 18.797 1 97.12 130 ASN B CA 1
ATOM 3189 C C . ASN B 1 130 ? -13.477 19.203 19.531 1 97.12 130 ASN B C 1
ATOM 3191 O O . ASN B 1 130 ? -14.297 18.281 19.562 1 97.12 130 ASN B O 1
ATOM 3195 N N . LYS B 1 131 ? -12.266 19.031 19.922 1 93.88 131 LYS B N 1
ATOM 3196 C CA . LYS B 1 131 ? -11.805 17.828 20.625 1 93.88 131 LYS B CA 1
ATOM 3197 C C . LYS B 1 131 ? -12.023 16.578 19.797 1 93.88 131 LYS B C 1
ATOM 3199 O O . LYS B 1 131 ? -12.289 15.5 20.344 1 93.88 131 LYS B O 1
ATOM 3204 N N . GLN B 1 132 ? -12.031 16.766 18.469 1 90.81 132 GLN B N 1
ATOM 3205 C CA . GLN B 1 132 ? -12.383 15.641 17.609 1 90.81 132 GLN B CA 1
ATOM 3206 C C . GLN B 1 132 ? -11.289 15.375 16.578 1 90.81 132 GLN B C 1
ATOM 3208 O O . GLN B 1 132 ? -11 14.219 16.266 1 90.81 132 GLN B O 1
ATOM 3213 N N . THR B 1 133 ? -10.75 16.406 15.992 1 94.06 133 THR B N 1
ATOM 3214 C CA . THR B 1 133 ? -9.742 16.266 14.945 1 94.06 133 THR B CA 1
ATOM 3215 C C . THR B 1 133 ? -8.625 17.281 15.125 1 94.06 133 THR B C 1
ATOM 3217 O O . THR B 1 133 ? -8.688 18.125 16.016 1 94.06 133 THR B O 1
ATOM 3220 N N . CYS B 1 134 ? -7.555 17.094 14.422 1 96.88 134 CYS B N 1
ATOM 3221 C CA . CYS B 1 134 ? -6.379 17.938 14.57 1 96.88 134 CYS B CA 1
ATOM 3222 C C . CYS B 1 134 ? -5.82 18.344 13.211 1 96.88 134 CYS B C 1
ATOM 3224 O O . CYS B 1 134 ? -6.219 17.797 12.18 1 96.88 134 CYS B O 1
ATOM 3226 N N . PHE B 1 135 ? -5.016 19.344 13.227 1 97.19 135 PHE B N 1
ATOM 3227 C CA . PHE B 1 135 ? -4.176 19.672 12.07 1 97.19 135 PHE B CA 1
ATOM 3228 C C . PHE B 1 135 ? -2.803 20.156 12.523 1 97.19 135 PHE B C 1
ATOM 3230 O O . PHE B 1 135 ? -2.654 20.672 13.625 1 97.19 135 PHE B O 1
ATOM 3237 N N . ILE B 1 136 ? -1.834 19.953 11.688 1 98.31 136 ILE B N 1
ATOM 3238 C CA . ILE B 1 136 ? -0.45 20.266 12.031 1 98.31 136 ILE B CA 1
ATOM 3239 C C . ILE B 1 136 ? -0.056 21.609 11.43 1 98.31 136 ILE B C 1
ATOM 3241 O O . ILE B 1 136 ? 0.777 22.328 11.984 1 98.31 136 ILE B O 1
ATOM 3245 N N . ASN B 1 137 ? -0.716 22.016 10.344 1 97.44 137 ASN B N 1
ATOM 3246 C CA . ASN B 1 137 ? -0.299 23.203 9.602 1 97.44 137 ASN B CA 1
ATOM 3247 C C . ASN B 1 137 ? -1.33 24.328 9.711 1 97.44 137 ASN B C 1
ATOM 3249 O O . ASN B 1 137 ? -1.112 25.312 10.414 1 97.44 137 ASN B O 1
ATOM 3253 N N . MET B 1 138 ? -2.494 24.094 9.078 1 94.62 138 MET B N 1
ATOM 3254 C CA . MET B 1 138 ? -3.381 25.25 9 1 94.62 138 MET B CA 1
ATOM 3255 C C . MET B 1 138 ? -4.812 24.828 8.703 1 94.62 138 MET B C 1
ATOM 3257 O O . MET B 1 138 ? -5.035 23.797 8.07 1 94.62 138 MET B O 1
ATOM 3261 N N . ALA B 1 139 ? -5.73 25.562 9.289 1 92.75 139 ALA B N 1
ATOM 3262 C CA . ALA B 1 139 ? -7.133 25.547 8.867 1 92.75 139 ALA B CA 1
ATOM 3263 C C . ALA B 1 139 ? -7.461 26.75 8 1 92.75 139 ALA B C 1
ATOM 3265 O O . ALA B 1 139 ? -7.141 27.891 8.359 1 92.75 139 ALA B O 1
ATOM 3266 N N . THR B 1 140 ? -7.984 26.469 6.871 1 86.06 140 THR B N 1
ATOM 3267 C CA . THR B 1 140 ? -8.391 27.547 5.973 1 86.06 140 THR B CA 1
ATOM 3268 C C . THR B 1 140 ? -9.867 27.422 5.617 1 86.06 140 THR B C 1
ATOM 3270 O O . THR B 1 140 ? -10.383 26.312 5.438 1 86.06 140 THR B O 1
ATOM 3273 N N . GLY B 1 141 ? -10.492 28.391 5.664 1 79 141 GLY B N 1
ATOM 3274 C CA . GLY B 1 141 ? -11.891 28.344 5.281 1 79 141 GLY B CA 1
ATOM 3275 C C . GLY B 1 141 ? -12.641 29.625 5.57 1 79 141 GLY B C 1
ATOM 3276 O O . GLY B 1 141 ? -12.07 30.719 5.48 1 79 141 GLY B O 1
ATOM 3277 N N . GLY B 1 142 ? -13.938 29.438 5.824 1 59.41 142 GLY B N 1
ATOM 3278 C CA . GLY B 1 142 ? -14.844 30.516 6.203 1 59.41 142 GLY B CA 1
ATOM 3279 C C . GLY B 1 142 ? -15.742 30.969 5.066 1 59.41 142 GLY B C 1
ATOM 3280 O O . GLY B 1 142 ? -16.406 31.984 5.172 1 59.41 142 GLY B O 1
ATOM 3281 N N . PHE B 1 143 ? -15.539 30.203 3.873 1 53.84 143 PHE B N 1
ATOM 3282 C CA . PHE B 1 143 ? -16.406 30.672 2.797 1 53.84 143 PHE B CA 1
ATOM 3283 C C . PHE B 1 143 ? -17.719 29.922 2.785 1 53.84 143 PHE B C 1
ATOM 3285 O O . PHE B 1 143 ? -17.766 28.734 3.145 1 53.84 143 PHE B O 1
ATOM 3292 N N . GLY B 1 144 ? -18.781 30.609 3.037 1 44.66 144 GLY B N 1
ATOM 3293 C CA . GLY B 1 144 ? -20.094 30.031 2.775 1 44.66 144 GLY B CA 1
ATOM 3294 C C . GLY B 1 144 ? -20.156 29.297 1.447 1 44.66 144 GLY B C 1
ATOM 3295 O O . GLY B 1 144 ? -19.469 29.672 0.492 1 44.66 144 GLY B O 1
ATOM 3296 N N . THR B 1 145 ? -20.016 28 1.46 1 43.75 145 THR B N 1
ATOM 3297 C CA . THR B 1 145 ? -20.234 27.203 0.256 1 43.75 145 THR B CA 1
ATOM 3298 C C . THR B 1 145 ? -21.406 27.75 -0.543 1 43.75 145 THR B C 1
ATOM 3300 O O . THR B 1 145 ? -22.484 27.141 -0.562 1 43.75 145 THR B O 1
ATOM 3303 N N . ARG B 1 146 ? -21.828 28.953 -0.463 1 41.34 146 ARG B N 1
ATOM 3304 C CA . ARG B 1 146 ? -22.906 29.125 -1.427 1 41.34 146 ARG B CA 1
ATOM 3305 C C . ARG B 1 146 ? -22.438 28.828 -2.844 1 41.34 146 ARG B C 1
ATOM 3307 O O . ARG B 1 146 ? -21.797 29.672 -3.482 1 41.34 146 ARG B O 1
ATOM 3314 N N . ILE B 1 147 ? -21.828 27.625 -2.996 1 40 147 ILE B N 1
ATOM 3315 C CA . ILE B 1 147 ? -21.656 27.219 -4.387 1 40 147 ILE B CA 1
ATOM 3316 C C . ILE B 1 147 ? -22.922 27.562 -5.18 1 40 147 ILE B C 1
ATOM 3318 O O . ILE B 1 147 ? -24 27.078 -4.879 1 40 147 ILE B O 1
ATOM 3322 N N . THR B 1 148 ? -22.953 28.641 -5.691 1 37.12 148 THR B N 1
ATOM 3323 C CA . THR B 1 148 ? -24.109 28.844 -6.555 1 37.12 148 THR B CA 1
ATOM 3324 C C . THR B 1 148 ? -24.359 27.625 -7.434 1 37.12 148 THR B C 1
ATOM 3326 O O . THR B 1 148 ? -23.469 26.812 -7.648 1 37.12 148 THR B O 1
ATOM 3329 N N . THR B 1 149 ? -25.562 27.312 -7.57 1 39.09 149 THR B N 1
ATOM 3330 C CA . THR B 1 149 ? -26.094 26.266 -8.43 1 39.09 149 THR B CA 1
ATOM 3331 C C . THR B 1 149 ? -25.234 26.078 -9.672 1 39.09 149 THR B C 1
ATOM 3333 O O . THR B 1 149 ? -25.25 25.016 -10.297 1 39.09 149 THR B O 1
ATOM 3336 N N . GLU B 1 150 ? -24.625 27.062 -10.141 1 39.62 150 GLU B N 1
ATOM 3337 C CA . GLU B 1 150 ? -23.922 27 -11.422 1 39.62 150 GLU B CA 1
ATOM 3338 C C . GLU B 1 150 ? -22.469 26.594 -11.227 1 39.62 150 GLU B C 1
ATOM 3340 O O . GLU B 1 150 ? -21.672 26.656 -12.164 1 39.62 150 GLU B O 1
ATOM 3345 N N . THR B 1 151 ? -22.078 26.375 -10.117 1 42.56 151 THR B N 1
ATOM 3346 C CA . THR B 1 151 ? -20.688 25.969 -9.938 1 42.56 151 THR B CA 1
ATOM 3347 C C . THR B 1 151 ? -20.469 24.562 -10.477 1 42.56 151 THR B C 1
ATOM 3349 O O . THR B 1 151 ? -21.109 23.609 -10.023 1 42.56 151 THR B O 1
ATOM 3352 N N . PRO B 1 152 ? -19.859 24.391 -11.688 1 42.84 152 PRO B N 1
ATOM 3353 C CA . PRO B 1 152 ? -19.703 23.109 -12.352 1 42.84 152 PRO B CA 1
ATOM 3354 C C . PRO B 1 152 ? -19.172 22.016 -11.43 1 42.84 152 PRO B C 1
ATOM 3356 O O . PRO B 1 152 ? -18.438 22.312 -10.484 1 42.84 152 PRO B O 1
ATOM 3359 N N . GLU B 1 153 ? -19.75 20.938 -11.469 1 41.09 153 GLU B N 1
ATOM 3360 C CA . GLU B 1 153 ? -19.391 19.688 -10.82 1 41.09 153 GLU B CA 1
ATOM 3361 C C . GLU B 1 153 ? -17.875 19.516 -10.789 1 41.09 153 GLU B C 1
ATOM 3363 O O . GLU B 1 153 ? -17.328 18.969 -9.828 1 41.09 153 GLU B O 1
ATOM 3368 N N . LYS B 1 154 ? -17.266 20.094 -11.773 1 39.56 154 LYS B N 1
ATOM 3369 C CA . LYS B 1 154 ? -15.828 19.984 -11.953 1 39.56 154 LYS B CA 1
ATOM 3370 C C . LYS B 1 154 ? -15.078 20.766 -10.867 1 39.56 154 LYS B C 1
ATOM 3372 O O . LYS B 1 154 ? -13.953 20.406 -10.516 1 39.56 154 LYS B O 1
ATOM 3377 N N . LEU B 1 155 ? -15.641 21.844 -10.594 1 38.66 155 LEU B N 1
ATOM 3378 C CA . LEU B 1 155 ? -14.984 22.578 -9.516 1 38.66 155 LEU B CA 1
ATOM 3379 C C . LEU B 1 155 ? -15.055 21.812 -8.203 1 38.66 155 LEU B C 1
ATOM 3381 O O . LEU B 1 155 ? -14.148 21.906 -7.375 1 38.66 155 LEU B O 1
ATOM 3385 N N . LYS B 1 156 ? -16.047 21.062 -8.039 1 40.09 156 LYS B N 1
ATOM 3386 C CA . LYS B 1 156 ? -16.109 20.25 -6.832 1 40.09 156 LYS B CA 1
ATOM 3387 C C . LYS B 1 156 ? -14.945 19.25 -6.777 1 40.09 156 LYS B C 1
ATOM 3389 O O . LYS B 1 156 ? -14.352 19.047 -5.719 1 40.09 156 LYS B O 1
ATOM 3394 N N . ALA B 1 157 ? -14.914 18.656 -7.926 1 41.28 157 ALA B N 1
ATOM 3395 C CA . ALA B 1 157 ? -13.836 17.672 -8.008 1 41.28 157 ALA B CA 1
ATOM 3396 C C . ALA B 1 157 ? -12.477 18.328 -7.777 1 41.28 157 ALA B C 1
ATOM 3398 O O . ALA B 1 157 ? -11.562 17.703 -7.234 1 41.28 157 ALA B O 1
ATOM 3399 N N . ALA B 1 158 ? -12.422 19.453 -8.305 1 37.94 158 ALA B N 1
ATOM 3400 C CA . ALA B 1 158 ? -11.164 20.203 -8.18 1 37.94 158 ALA B CA 1
ATOM 3401 C C . ALA B 1 158 ? -10.922 20.625 -6.734 1 37.94 158 ALA B C 1
ATOM 3403 O O . ALA B 1 158 ? -9.773 20.75 -6.305 1 37.94 158 ALA B O 1
ATOM 3404 N N . LEU B 1 159 ? -11.969 20.938 -5.992 1 39.09 159 LEU B N 1
ATOM 3405 C CA . LEU B 1 159 ? -11.781 21.422 -4.629 1 39.09 159 LEU B CA 1
ATOM 3406 C C . LEU B 1 159 ? -11.148 20.359 -3.75 1 39.09 159 LEU B C 1
ATOM 3408 O O . LEU B 1 159 ? -10.734 20.625 -2.625 1 39.09 159 LEU B O 1
ATOM 3412 N N . GLY B 1 160 ? -11.328 19.203 -4.148 1 37.03 160 GLY B N 1
ATOM 3413 C CA . GLY B 1 160 ? -10.656 18.203 -3.324 1 37.03 160 GLY B CA 1
ATOM 3414 C C . GLY B 1 160 ? -9.156 18.391 -3.275 1 37.03 160 GLY B C 1
ATOM 3415 O O . GLY B 1 160 ? -8.492 17.859 -2.379 1 37.03 160 GLY B O 1
ATOM 3416 N N . GLY B 1 161 ? -8.5 18.656 -4.398 1 36.19 161 GLY B N 1
ATOM 3417 C CA . GLY B 1 161 ? -7.059 18.859 -4.363 1 36.19 161 GLY B CA 1
ATOM 3418 C C . GLY B 1 161 ? -6.66 20.266 -3.947 1 36.19 161 GLY B C 1
ATOM 3419 O O . GLY B 1 161 ? -7.457 21.203 -4.055 1 36.19 161 GLY B O 1
ATOM 3420 N N . VAL B 1 162 ? -5.699 20.531 -3.041 1 38.75 162 VAL B N 1
ATOM 3421 C CA . VAL B 1 162 ? -5.137 21.766 -2.51 1 38.75 162 VAL B CA 1
ATOM 3422 C C . VAL B 1 162 ? -5.164 22.859 -3.582 1 38.75 162 VAL B C 1
ATOM 3424 O O . VAL B 1 162 ? -5.406 24.031 -3.283 1 38.75 162 VAL B O 1
ATOM 3427 N N . SER B 1 163 ? -4.844 22.547 -4.75 1 38.19 163 SER B N 1
ATOM 3428 C CA . SER B 1 163 ? -4.84 23.578 -5.793 1 38.19 163 SER B CA 1
ATOM 3429 C C . SER B 1 163 ? -6.219 24.203 -5.945 1 38.19 163 SER B C 1
ATOM 3431 O O . SER B 1 163 ? -6.328 25.375 -6.324 1 38.19 163 SER B O 1
ATOM 3433 N N . TYR B 1 164 ? -7.109 23.469 -5.52 1 37.12 164 TYR B N 1
ATOM 3434 C CA . TYR B 1 164 ? -8.469 23.891 -5.828 1 37.12 164 TYR B CA 1
ATOM 3435 C C . TYR B 1 164 ? -8.953 24.953 -4.855 1 37.12 164 TYR B C 1
ATOM 3437 O O . TYR B 1 164 ? -9.781 25.797 -5.203 1 37.12 164 TYR B O 1
ATOM 3445 N N . ILE B 1 165 ? -8.594 24.797 -3.656 1 41.81 165 ILE B N 1
ATOM 3446 C CA . ILE B 1 165 ? -9.062 25.891 -2.803 1 41.81 165 ILE B CA 1
ATOM 3447 C C . ILE B 1 165 ? -8.594 27.234 -3.367 1 41.81 165 ILE B C 1
ATOM 3449 O O . ILE B 1 165 ? -9.383 28.172 -3.486 1 41.81 165 ILE B O 1
ATOM 3453 N N . ILE B 1 166 ? -7.262 27.266 -3.592 1 41.84 166 ILE B N 1
ATOM 3454 C CA . ILE B 1 166 ? -6.801 28.531 -4.121 1 41.84 166 ILE B CA 1
ATOM 3455 C C . ILE B 1 166 ? -7.488 28.828 -5.453 1 41.84 166 ILE B C 1
ATOM 3457 O O . ILE B 1 166 ? -7.918 29.953 -5.707 1 41.84 166 ILE B O 1
ATOM 3461 N N . HIS B 1 167 ? -7.582 27.734 -6.16 1 41.09 167 HIS B N 1
ATOM 3462 C CA . HIS B 1 167 ? -8.297 27.984 -7.406 1 41.09 167 HIS B CA 1
ATOM 3463 C C . HIS B 1 167 ? -9.758 28.344 -7.145 1 41.09 167 HIS B C 1
ATOM 3465 O O . HIS B 1 167 ? -10.344 29.156 -7.855 1 41.09 167 HIS B O 1
ATOM 3471 N N . GLY B 1 168 ? -10.289 27.578 -6.32 1 42.53 168 GLY B N 1
ATOM 3472 C CA . GLY B 1 168 ? -11.656 27.969 -6.008 1 42.53 168 GLY B CA 1
ATOM 3473 C C . GLY B 1 168 ? -11.742 29.359 -5.383 1 42.53 168 GLY B C 1
ATOM 3474 O O . GLY B 1 168 ? -12.664 30.109 -5.68 1 42.53 168 GLY B O 1
ATOM 3475 N N . LEU B 1 169 ? -10.797 29.516 -4.477 1 43.09 169 LEU B N 1
ATOM 3476 C CA . LEU B 1 169 ? -10.711 30.891 -3.988 1 43.09 169 LEU B CA 1
ATOM 3477 C C . LEU B 1 169 ? -10.531 31.859 -5.145 1 43.09 169 LEU B C 1
ATOM 3479 O O . LEU B 1 169 ? -11.031 33 -5.094 1 43.09 169 LEU B O 1
ATOM 3483 N N . MET B 1 170 ? -9.75 31.375 -6.078 1 38.91 170 MET B N 1
ATOM 3484 C CA . MET B 1 170 ? -9.547 32.281 -7.199 1 38.91 170 MET B CA 1
ATOM 3485 C C . MET B 1 170 ? -10.828 32.438 -8.008 1 38.91 170 MET B C 1
ATOM 3487 O O . MET B 1 170 ? -10.914 33.312 -8.883 1 38.91 170 MET B O 1
ATOM 3491 N N . ARG B 1 171 ? -11.562 31.406 -7.895 1 40.5 171 ARG B N 1
ATOM 3492 C CA . ARG B 1 171 ? -12.805 31.734 -8.578 1 40.5 171 ARG B CA 1
ATOM 3493 C C . ARG B 1 171 ? -13.695 32.625 -7.699 1 40.5 171 ARG B C 1
ATOM 3495 O O . ARG B 1 171 ? -14.648 32.125 -7.094 1 40.5 171 ARG B O 1
ATOM 3502 N N . MET B 1 172 ? -13.125 33.656 -7.336 1 43.44 172 MET B N 1
ATOM 3503 C CA . MET B 1 172 ? -13.547 34.781 -6.512 1 43.44 172 MET B CA 1
ATOM 3504 C C . MET B 1 172 ? -15.008 35.156 -6.789 1 43.44 172 MET B C 1
ATOM 3506 O O . MET B 1 172 ? -15.727 35.594 -5.891 1 43.44 172 MET B O 1
ATOM 3510 N N . ASP B 1 173 ? -15.328 35.031 -7.969 1 43.62 173 ASP B N 1
ATOM 3511 C CA . ASP B 1 173 ? -16.672 35.5 -8.266 1 43.62 173 ASP B CA 1
ATOM 3512 C C . ASP B 1 173 ? -17.719 34.688 -7.531 1 43.62 173 ASP B C 1
ATOM 3514 O O . ASP B 1 173 ? -18.891 35.094 -7.434 1 43.62 173 ASP B O 1
ATOM 3518 N N . THR B 1 174 ? -17.203 33.625 -7.043 1 48 174 THR B N 1
ATOM 3519 C CA . THR B 1 174 ? -18.266 32.781 -6.484 1 48 174 THR B CA 1
ATOM 3520 C C . THR B 1 174 ? -18.141 32.719 -4.965 1 48 174 THR B C 1
ATOM 3522 O O . THR B 1 174 ? -18.984 32.094 -4.305 1 48 174 THR B O 1
ATOM 3525 N N . LEU B 1 175 ? -17.156 33.438 -4.457 1 54.66 175 LEU B N 1
ATOM 3526 C CA . LEU B 1 175 ? -17.078 33.406 -3.002 1 54.66 175 LEU B CA 1
ATOM 3527 C C . LEU B 1 175 ? -17.938 34.5 -2.367 1 54.66 175 LEU B C 1
ATOM 3529 O O . LEU B 1 175 ? -17.891 35.656 -2.791 1 54.66 175 LEU B O 1
ATOM 3533 N N . GLN B 1 176 ? -19 34.094 -1.624 1 63 176 GLN B N 1
ATOM 3534 C CA . GLN B 1 176 ? -19.766 35.094 -0.838 1 63 176 GLN B CA 1
ATOM 3535 C C . GLN B 1 176 ? -19.266 35.125 0.606 1 63 176 GLN B C 1
ATOM 3537 O O . GLN B 1 176 ? -19.078 34.062 1.23 1 63 176 GLN B O 1
ATOM 3542 N N . PRO B 1 177 ? -18.891 36.375 1.013 1 65.31 177 PRO B N 1
ATOM 3543 C CA . PRO B 1 177 ? -18.562 36.5 2.434 1 65.31 177 PRO B CA 1
ATOM 3544 C C . PRO B 1 177 ? -19.656 35.969 3.348 1 65.31 177 PRO B C 1
ATOM 3546 O O . PRO B 1 177 ? -20.828 36 3 1 65.31 177 PRO B O 1
ATOM 3549 N N . ASP B 1 178 ? -19.094 35.281 4.395 1 75.38 178 ASP B N 1
ATOM 3550 C CA . ASP B 1 178 ? -20.047 34.781 5.383 1 75.38 178 ASP B CA 1
ATOM 3551 C C . ASP B 1 178 ? -19.844 35.469 6.73 1 75.38 178 ASP B C 1
ATOM 3553 O O . ASP B 1 178 ? -18.719 35.781 7.121 1 75.38 178 ASP B O 1
ATOM 3557 N N . ARG B 1 179 ? -20.984 35.812 7.348 1 85.88 179 ARG B N 1
ATOM 3558 C CA . ARG B 1 179 ? -20.969 36.438 8.664 1 85.88 179 ARG B CA 1
ATOM 3559 C C . ARG B 1 179 ? -20.531 35.469 9.734 1 85.88 179 ARG B C 1
ATOM 3561 O O . ARG B 1 179 ? -20.984 34.312 9.758 1 85.88 179 ARG B O 1
ATOM 3568 N N . CYS B 1 180 ? -19.469 35.875 10.539 1 90.19 180 CYS B N 1
ATOM 3569 C CA . CYS B 1 180 ? -19.062 35.031 11.656 1 90.19 180 CYS B CA 1
ATOM 3570 C C . CYS B 1 180 ? -18.531 35.875 12.812 1 90.19 180 CYS B C 1
ATOM 3572 O O . CYS B 1 180 ? -18.328 37.062 12.68 1 90.19 180 CYS B O 1
ATOM 3574 N N . GLU B 1 181 ? -18.594 35.219 13.914 1 95.81 181 GLU B N 1
ATOM 3575 C CA . GLU B 1 181 ? -17.984 35.75 15.125 1 95.81 181 GLU B CA 1
ATOM 3576 C C . GLU B 1 181 ? -16.797 34.906 15.578 1 95.81 181 GLU B C 1
ATOM 3578 O O . GLU B 1 181 ? -16.891 33.688 15.633 1 95.81 181 GLU B O 1
ATOM 3583 N N . ILE B 1 182 ? -15.641 35.562 15.828 1 97 182 ILE B N 1
ATOM 3584 C CA . ILE B 1 182 ? -14.438 34.875 16.266 1 97 182 ILE B CA 1
ATOM 3585 C C . ILE B 1 182 ? -13.961 35.438 17.594 1 97 182 ILE B C 1
ATOM 3587 O O . ILE B 1 182 ? -13.852 36.656 17.734 1 97 182 ILE B O 1
ATOM 3591 N N . ARG B 1 183 ? -13.742 34.594 18.547 1 98.31 183 ARG B N 1
ATOM 3592 C CA . ARG B 1 183 ? -13.227 35 19.859 1 98.31 183 ARG B CA 1
ATOM 3593 C C . ARG B 1 183 ? -11.93 34.25 20.188 1 98.31 183 ARG B C 1
ATOM 3595 O O . ARG B 1 183 ? -11.75 33.094 19.781 1 98.31 183 ARG B O 1
ATOM 3602 N N . GLY B 1 184 ? -10.984 34.875 20.828 1 97.88 184 GLY B N 1
ATOM 3603 C CA . GLY B 1 184 ? -9.75 34.344 21.375 1 97.88 184 GLY B CA 1
ATOM 3604 C C . GLY B 1 184 ? -9.258 35.062 22.609 1 97.88 184 GLY B C 1
ATOM 3605 O O . GLY B 1 184 ? -9.984 35.906 23.172 1 97.88 184 GLY B O 1
ATOM 3606 N N . GLU B 1 185 ? -8.086 34.656 23.031 1 97.06 185 GLU B N 1
ATOM 3607 C CA . GLU B 1 185 ? -7.492 35.438 24.125 1 97.06 185 GLU B CA 1
ATOM 3608 C C . GLU B 1 185 ? -7.266 36.875 23.703 1 97.06 185 GLU B C 1
ATOM 3610 O O . GLU B 1 185 ? -6.527 37.156 22.766 1 97.06 185 GLU B O 1
ATOM 3615 N N . ASN B 1 186 ? -7.875 37.812 24.297 1 93.5 186 ASN B N 1
ATOM 3616 C CA . ASN B 1 186 ? -7.77 39.25 24.031 1 93.5 186 ASN B CA 1
ATOM 3617 C C . ASN B 1 186 ? -8.102 39.562 22.578 1 93.5 186 ASN B C 1
ATOM 3619 O O . ASN B 1 186 ? -7.449 40.406 21.953 1 93.5 186 ASN B O 1
ATOM 3623 N N . PHE B 1 187 ? -8.898 38.781 22 1 96.5 187 PHE B N 1
ATOM 3624 C CA . PHE B 1 187 ? -9.312 38.969 20.609 1 96.5 187 PHE B CA 1
ATOM 3625 C C . PHE B 1 187 ? -10.82 38.781 20.469 1 96.5 187 PHE B C 1
ATOM 3627 O O . PHE B 1 187 ? -11.375 37.812 21 1 96.5 187 PHE B O 1
ATOM 3634 N N . HIS B 1 188 ? -11.516 39.625 19.797 1 97.5 188 HIS B N 1
ATOM 3635 C CA . HIS B 1 188 ? -12.93 39.531 19.438 1 97.5 188 HIS B CA 1
ATOM 3636 C C . HIS B 1 188 ? -13.211 40.219 18.109 1 97.5 188 HIS B C 1
ATOM 3638 O O . HIS B 1 188 ? -12.844 41.406 17.922 1 97.5 188 HIS B O 1
ATOM 3644 N N . TRP B 1 189 ? -13.789 39.5 17.172 1 95.06 189 TRP B N 1
ATOM 3645 C CA . TRP B 1 189 ? -14.141 40.062 15.875 1 95.06 189 TRP B CA 1
ATOM 3646 C C . TRP B 1 189 ? -15.445 39.469 15.359 1 95.06 189 TRP B C 1
ATOM 3648 O O . TRP B 1 189 ? -15.703 38.281 15.531 1 95.06 189 TRP B O 1
ATOM 3658 N N . GLN B 1 190 ? -16.266 40.312 14.859 1 94.25 190 GLN B N 1
ATOM 3659 C CA . GLN B 1 190 ? -17.5 39.906 14.195 1 94.25 190 GLN B CA 1
ATOM 3660 C C . GLN B 1 190 ? -17.656 40.625 12.859 1 94.25 190 GLN B C 1
ATOM 3662 O O . GLN B 1 190 ? -17.422 41.844 12.766 1 94.25 190 GLN B O 1
ATOM 3667 N N . GLY B 1 191 ? -17.938 39.938 11.844 1 90.12 191 GLY B N 1
ATOM 3668 C CA . GLY B 1 191 ? -18.109 40.531 10.531 1 90.12 191 GLY B CA 1
ATOM 3669 C C . GLY B 1 191 ? -18.203 39.5 9.414 1 90.12 191 GLY B C 1
ATOM 3670 O O . GLY B 1 191 ? -18.484 38.344 9.656 1 90.12 191 GLY B O 1
ATOM 3671 N N . ASP B 1 192 ? -18.078 40.031 8.195 1 84.88 192 ASP B N 1
ATOM 3672 C CA . ASP B 1 192 ? -18.109 39.188 7 1 84.88 192 ASP B CA 1
ATOM 3673 C C . ASP B 1 192 ? -16.688 38.812 6.566 1 84.88 192 ASP B C 1
ATOM 3675 O O . ASP B 1 192 ? -15.891 39.688 6.215 1 84.88 192 ASP B O 1
ATOM 3679 N N . ALA B 1 193 ? -16.453 37.594 6.73 1 84.19 193 ALA B N 1
ATOM 3680 C CA . ALA B 1 193 ? -15.133 37.094 6.34 1 84.19 193 ALA B CA 1
ATOM 3681 C C . ALA B 1 193 ? -15.18 36.469 4.953 1 84.19 193 ALA B C 1
ATOM 3683 O O . ALA B 1 193 ? -16.109 35.719 4.645 1 84.19 193 ALA B O 1
ATOM 3684 N N . LEU B 1 194 ? -14.266 36.781 4.172 1 78.38 194 LEU B N 1
ATOM 3685 C CA . LEU B 1 194 ? -14.094 36.125 2.879 1 78.38 194 LEU B CA 1
ATOM 3686 C C . LEU B 1 194 ? -13.242 34.875 3.018 1 78.38 194 LEU B C 1
ATOM 3688 O O . LEU B 1 194 ? -13.609 33.812 2.502 1 78.38 194 LEU B O 1
ATOM 3692 N N . VAL B 1 195 ? -12.078 35.094 3.695 1 82.12 195 VAL B N 1
ATOM 3693 C CA . VAL B 1 195 ? -11.18 33.969 3.982 1 82.12 195 VAL B CA 1
ATOM 3694 C C . VAL B 1 195 ? -10.688 34.062 5.426 1 82.12 195 VAL B C 1
ATOM 3696 O O . VAL B 1 195 ? -10.344 35.156 5.902 1 82.12 195 VAL B O 1
ATOM 3699 N N . ILE B 1 196 ? -10.75 32.969 6.031 1 88 196 ILE B N 1
ATOM 3700 C CA . ILE B 1 196 ? -10.195 32.875 7.379 1 88 196 ILE B CA 1
ATOM 3701 C C . ILE B 1 196 ? -9.047 31.859 7.387 1 88 196 ILE B C 1
ATOM 3703 O O . ILE B 1 196 ? -9.18 30.75 6.883 1 88 196 ILE B O 1
ATOM 3707 N N . GLY B 1 197 ? -7.895 32.281 7.812 1 91.12 197 GLY B N 1
ATOM 3708 C CA . GLY B 1 197 ? -6.758 31.406 8.031 1 91.12 197 GLY B CA 1
ATOM 3709 C C . GLY B 1 197 ? -6.363 31.297 9.492 1 91.12 197 GLY B C 1
ATOM 3710 O O . GLY B 1 197 ? -6.188 32.312 10.172 1 91.12 197 GLY B O 1
ATOM 3711 N N . ILE B 1 198 ? -6.387 30.125 9.969 1 95.44 198 ILE B N 1
ATOM 3712 C CA . ILE B 1 198 ? -5.895 29.828 11.312 1 95.44 198 ILE B CA 1
ATOM 3713 C C . ILE B 1 198 ? -4.668 28.922 11.227 1 95.44 198 ILE B C 1
ATOM 3715 O O . ILE B 1 198 ? -4.773 27.766 10.836 1 95.44 198 ILE B O 1
ATOM 3719 N N . GLY B 1 199 ? -3.58 29.453 11.68 1 97.19 199 GLY B N 1
ATOM 3720 C CA . GLY B 1 199 ? -2.336 28.766 11.375 1 97.19 199 GLY B CA 1
ATOM 3721 C C . GLY B 1 199 ? -1.568 28.344 12.617 1 97.19 199 GLY B C 1
ATOM 3722 O O . GLY B 1 199 ? -1.277 29.172 13.484 1 97.19 199 GLY B O 1
ATOM 3723 N N . ASN B 1 200 ? -1.308 27.031 12.742 1 98.19 200 ASN B N 1
ATOM 3724 C CA . ASN B 1 200 ? -0.144 26.562 13.477 1 98.19 200 ASN B CA 1
ATOM 3725 C C . ASN B 1 200 ? 1.139 26.719 12.664 1 98.19 200 ASN B C 1
ATOM 3727 O O . ASN B 1 200 ? 2.178 27.094 13.203 1 98.19 200 ASN B O 1
ATOM 3731 N N . GLY B 1 201 ? 1.016 26.469 11.43 1 97.38 201 GLY B N 1
ATOM 3732 C CA . GLY B 1 201 ? 2.051 26.734 10.445 1 97.38 201 GLY B CA 1
ATOM 3733 C C . GLY B 1 201 ? 1.819 28.016 9.664 1 97.38 201 GLY B C 1
ATOM 3734 O O . GLY B 1 201 ? 0.927 28.797 10 1 97.38 201 GLY B O 1
ATOM 3735 N N . ARG B 1 202 ? 2.588 28.25 8.547 1 94.75 202 ARG B N 1
ATOM 3736 C CA . ARG B 1 202 ? 2.658 29.578 7.938 1 94.75 202 ARG B CA 1
ATOM 3737 C C . ARG B 1 202 ? 1.902 29.609 6.613 1 94.75 202 ARG B C 1
ATOM 3739 O O . ARG B 1 202 ? 1.311 30.641 6.262 1 94.75 202 ARG B O 1
ATOM 3746 N N . GLN B 1 203 ? 1.985 28.516 5.914 1 90.94 203 GLN B N 1
ATOM 3747 C CA . GLN B 1 203 ? 1.575 28.688 4.523 1 90.94 203 GLN B CA 1
ATOM 3748 C C . GLN B 1 203 ? 0.608 27.594 4.094 1 90.94 203 GLN B C 1
ATOM 3750 O O . GLN B 1 203 ? 0.58 26.516 4.691 1 90.94 203 GLN B O 1
ATOM 3755 N N . ALA B 1 204 ? -0.185 27.828 3.105 1 84.94 204 ALA B N 1
ATOM 3756 C CA . ALA B 1 204 ? -1.146 26.922 2.49 1 84.94 204 ALA B CA 1
ATOM 3757 C C . ALA B 1 204 ? -1.285 27.188 0.996 1 84.94 204 ALA B C 1
ATOM 3759 O O . ALA B 1 204 ? -0.75 28.188 0.489 1 84.94 204 ALA B O 1
ATOM 3760 N N . GLY B 1 205 ? -1.864 26.25 0.271 1 78.25 205 GLY B N 1
ATOM 3761 C CA . GLY B 1 205 ? -2.209 26.469 -1.126 1 78.25 205 GLY B CA 1
ATOM 3762 C C . GLY B 1 205 ? -1.001 26.469 -2.045 1 78.25 205 GLY B C 1
ATOM 3763 O O . GLY B 1 205 ? -0.997 27.156 -3.07 1 78.25 205 GLY B O 1
ATOM 3764 N N . GLY B 1 206 ? 0.002 25.938 -1.635 1 80.94 206 GLY B N 1
ATOM 3765 C CA . GLY B 1 206 ? 1.176 25.859 -2.49 1 80.94 206 GLY B CA 1
ATOM 3766 C C . GLY B 1 206 ? 2.141 27.016 -2.279 1 80.94 206 GLY B C 1
ATOM 3767 O O . GLY B 1 206 ? 2.729 27.516 -3.238 1 80.94 206 GLY B O 1
ATOM 3768 N N . GLY B 1 207 ? 2.164 27.547 -1.058 1 82.56 207 GLY B N 1
ATOM 3769 C CA . GLY B 1 207 ? 3.221 28.5 -0.775 1 82.56 207 GLY B CA 1
ATOM 3770 C C . GLY B 1 207 ? 2.697 29.844 -0.325 1 82.56 207 GLY B C 1
ATOM 3771 O O . GLY B 1 207 ? 3.477 30.75 -0.001 1 82.56 207 GLY B O 1
ATOM 3772 N N . GLN B 1 208 ? 1.46 30.047 -0.236 1 80.62 208 GLN B N 1
ATOM 3773 C CA . GLN B 1 208 ? 0.906 31.312 0.231 1 80.62 208 GLN B CA 1
ATOM 3774 C C . GLN B 1 208 ? 1.07 31.453 1.74 1 80.62 208 GLN B C 1
ATOM 3776 O O . GLN B 1 208 ? 0.589 30.625 2.51 1 80.62 208 GLN B O 1
ATOM 3781 N N . GLN B 1 209 ? 1.663 32.594 2.113 1 88.12 209 GLN B N 1
ATOM 3782 C CA . GLN B 1 209 ? 1.903 32.844 3.531 1 88.12 209 GLN B CA 1
ATOM 3783 C C . GLN B 1 209 ? 0.672 33.469 4.199 1 88.12 209 GLN B C 1
ATOM 3785 O O . GLN B 1 209 ? 0.632 34.656 4.469 1 88.12 209 GLN B O 1
ATOM 3790 N N . LEU B 1 210 ? -0.235 32.688 4.57 1 86 210 LEU B N 1
ATOM 3791 C CA . LEU B 1 210 ? -1.473 33.156 5.188 1 86 210 LEU B CA 1
ATOM 3792 C C . LEU B 1 210 ? -1.223 33.656 6.609 1 86 210 LEU B C 1
ATOM 3794 O O . LEU B 1 210 ? -1.832 34.625 7.055 1 86 210 LEU B O 1
ATOM 3798 N N . CYS B 1 211 ? -0.347 32.938 7.312 1 92.5 211 CYS B N 1
ATOM 3799 C CA . CYS B 1 211 ? 0.068 33.344 8.656 1 92.5 211 CYS B CA 1
ATOM 3800 C C . CYS B 1 211 ? 1.586 33.406 8.758 1 92.5 211 CYS B C 1
ATOM 3802 O O . CYS B 1 211 ? 2.217 32.531 9.367 1 92.5 211 CYS B O 1
ATOM 3804 N N . PRO B 1 212 ? 2.119 34.5 8.266 1 92.38 212 PRO B N 1
ATOM 3805 C CA . PRO B 1 212 ? 3.568 34.594 8.086 1 92.38 212 PRO B CA 1
ATOM 3806 C C . PRO B 1 212 ? 4.336 34.562 9.398 1 92.38 212 PRO B C 1
ATOM 3808 O O . PRO B 1 212 ? 5.52 34.219 9.422 1 92.38 212 PRO B O 1
ATOM 3811 N N . ASN B 1 213 ? 3.695 34.812 10.531 1 93.5 213 ASN B N 1
ATOM 3812 C CA . ASN B 1 213 ? 4.402 34.938 11.805 1 93.5 213 ASN B CA 1
ATOM 3813 C C . ASN B 1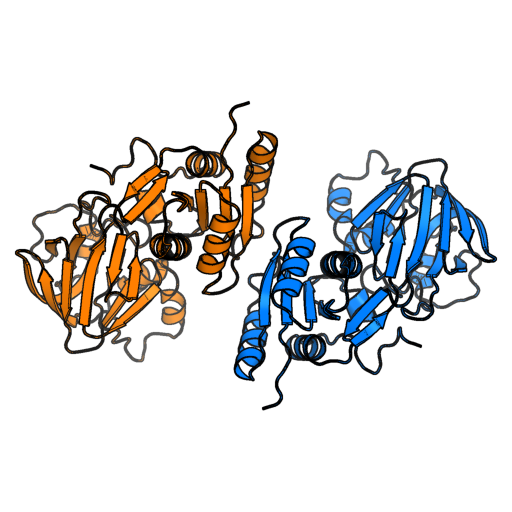 213 ? 4.199 33.656 12.648 1 93.5 213 ASN B C 1
ATOM 3815 O O . ASN B 1 213 ? 4.668 33.594 13.789 1 93.5 213 ASN B O 1
ATOM 3819 N N . ALA B 1 214 ? 3.537 32.656 12.125 1 97.31 214 ALA B N 1
ATOM 3820 C CA . ALA B 1 214 ? 3.209 31.469 12.883 1 97.31 214 ALA B CA 1
ATOM 3821 C C . ALA B 1 214 ? 4.469 30.672 13.234 1 97.31 214 ALA B C 1
ATOM 3823 O O . ALA B 1 214 ? 5.383 30.562 12.422 1 97.31 214 ALA B O 1
ATOM 3824 N N . LEU B 1 215 ? 4.562 30.234 14.461 1 98.31 215 LEU B N 1
ATOM 3825 C CA . LEU B 1 215 ? 5.57 29.312 14.953 1 98.31 215 LEU B CA 1
ATOM 3826 C C . LEU B 1 215 ? 4.918 28.031 15.477 1 98.31 215 LEU B C 1
ATOM 3828 O O . LEU B 1 215 ? 3.857 28.078 16.109 1 98.31 215 LEU B O 1
ATOM 3832 N N . ILE B 1 216 ? 5.609 26.922 15.328 1 98.69 216 ILE B N 1
ATOM 3833 C CA . ILE B 1 216 ? 4.965 25.656 15.625 1 98.69 216 ILE B CA 1
ATOM 3834 C C . ILE B 1 216 ? 5.379 25.172 17.016 1 98.69 216 ILE B C 1
ATOM 3836 O O . ILE B 1 216 ? 5.191 24.016 17.375 1 98.69 216 ILE B O 1
ATOM 3840 N N . ASN B 1 217 ? 5.988 26.062 17.844 1 98.44 217 ASN B N 1
ATOM 3841 C CA . ASN B 1 217 ? 6.395 25.656 19.172 1 98.44 217 ASN B CA 1
ATOM 3842 C C . ASN B 1 217 ? 6.254 26.781 20.188 1 98.44 217 ASN B C 1
ATOM 3844 O O . ASN B 1 217 ? 6.984 26.844 21.172 1 98.44 217 ASN B O 1
ATOM 3848 N N . ASP B 1 218 ? 5.34 27.766 19.984 1 98.25 218 ASP B N 1
ATOM 3849 C CA . ASP B 1 218 ? 5.227 28.906 20.891 1 98.25 218 ASP B CA 1
ATOM 3850 C C . ASP B 1 218 ? 3.896 28.875 21.641 1 98.25 218 ASP B C 1
ATOM 3852 O O . ASP B 1 218 ? 3.604 29.781 22.422 1 98.25 218 ASP B O 1
ATOM 3856 N N . GLY B 1 219 ? 3.055 27.875 21.344 1 98.25 219 GLY B N 1
ATOM 3857 C CA . GLY B 1 219 ? 1.797 27.703 22.062 1 98.25 219 GLY B CA 1
ATOM 3858 C C . GLY B 1 219 ? 0.709 28.641 21.562 1 98.25 219 GLY B C 1
ATOM 3859 O O . GLY B 1 219 ? -0.283 28.875 22.266 1 98.25 219 GLY B O 1
ATOM 3860 N N . LEU B 1 220 ? 0.937 29.203 20.312 1 98.25 220 LEU B N 1
ATOM 3861 C CA . LEU B 1 220 ? -0.035 30.172 19.812 1 98.25 220 LEU B CA 1
ATOM 3862 C C . LEU B 1 220 ? -0.528 29.766 18.422 1 98.25 220 LEU B C 1
ATOM 3864 O O . LEU B 1 220 ? 0.232 29.219 17.625 1 98.25 220 LEU B O 1
ATOM 3868 N N . LEU B 1 221 ? -1.817 30.031 18.203 1 98.38 221 LEU B N 1
ATOM 3869 C CA . LEU B 1 221 ? -2.406 30.047 16.875 1 98.38 221 LEU B CA 1
ATOM 3870 C C . LEU B 1 221 ? -2.391 31.453 16.281 1 98.38 221 LEU B C 1
ATOM 3872 O O . LEU B 1 221 ? -2.643 32.438 17 1 98.38 221 LEU B O 1
ATOM 3876 N N . GLN B 1 222 ? -2.082 31.531 15 1 97.56 222 GLN B N 1
ATOM 3877 C CA . GLN B 1 222 ? -2.199 32.812 14.281 1 97.56 222 GLN B CA 1
ATOM 3878 C C . GLN B 1 222 ? -3.498 32.875 13.484 1 97.56 222 GLN B C 1
ATOM 3880 O O . GLN B 1 222 ? -3.893 31.875 12.852 1 97.56 222 GLN B O 1
ATOM 3885 N N . LEU B 1 223 ? -4.207 33.938 13.57 1 95.94 223 LEU B N 1
ATOM 3886 C CA . LEU B 1 223 ? -5.457 34.188 12.859 1 95.94 223 LEU B CA 1
ATOM 3887 C C . LEU B 1 223 ? -5.309 35.312 11.859 1 95.94 223 LEU B C 1
ATOM 3889 O O . LEU B 1 223 ? -4.727 36.375 12.18 1 95.94 223 LEU B O 1
ATOM 3893 N N . ARG B 1 224 ? -5.766 35.094 10.633 1 91.25 224 ARG B N 1
ATOM 3894 C CA . ARG B 1 224 ? -5.898 36.125 9.625 1 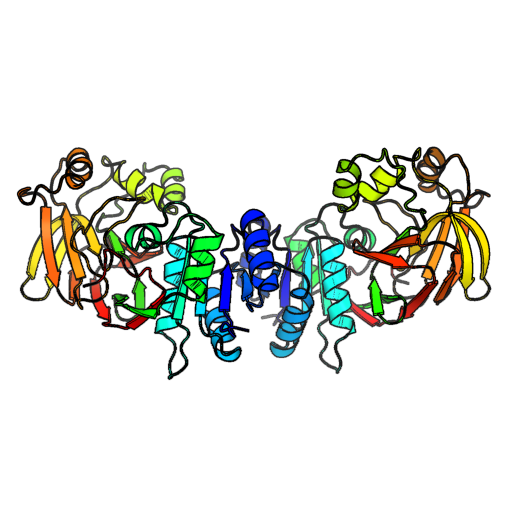91.25 224 ARG B CA 1
ATOM 3895 C C . ARG B 1 224 ? -7.258 36.062 8.938 1 91.25 224 ARG B C 1
ATOM 3897 O O . ARG B 1 224 ? -7.66 35 8.453 1 91.25 224 ARG B O 1
ATOM 3904 N N . ILE B 1 225 ? -7.953 37.156 8.992 1 89.06 225 ILE B N 1
ATOM 3905 C CA . ILE B 1 225 ? -9.266 37.25 8.367 1 89.06 225 ILE B CA 1
ATOM 3906 C C . ILE B 1 225 ? -9.203 38.25 7.199 1 89.06 225 ILE B C 1
ATOM 3908 O O . ILE B 1 225 ? -8.758 39.375 7.367 1 89.06 225 ILE B O 1
ATOM 3912 N N . PHE B 1 226 ? -9.68 37.781 6.117 1 82.38 226 PHE B N 1
ATOM 3913 C CA . PHE B 1 226 ? -9.82 38.656 4.957 1 82.38 226 PHE B CA 1
ATOM 3914 C C . PHE B 1 226 ? -11.281 39.062 4.77 1 82.38 226 PHE B C 1
ATOM 3916 O O . PHE B 1 226 ? -12.148 38.219 4.562 1 82.38 226 PHE B O 1
ATOM 3923 N N . THR B 1 227 ? -11.75 40.344 4.98 1 78.19 227 THR B N 1
ATOM 3924 C CA . THR B 1 227 ? -13.133 40.812 5.004 1 78.19 227 THR B CA 1
ATOM 3925 C C . THR B 1 227 ? -13.508 41.438 3.672 1 78.19 227 THR B C 1
ATOM 3927 O O . THR B 1 227 ? -14.695 41.594 3.361 1 78.19 227 THR B O 1
ATOM 3930 N N . GLY B 1 228 ? -12.656 42.062 2.693 1 62.25 228 GLY B N 1
ATOM 3931 C CA . GLY B 1 228 ? -12.984 43.031 1.653 1 62.25 228 GLY B CA 1
ATOM 3932 C C . GLY B 1 228 ? -13.328 42.375 0.327 1 62.25 228 GLY B C 1
ATOM 3933 O O . GLY B 1 228 ? -13.148 41.188 0.155 1 62.25 228 GLY B O 1
ATOM 3934 N N . ASP B 1 229 ? -14.266 43.094 -0.541 1 54.09 229 ASP B N 1
ATOM 3935 C CA . ASP B 1 229 ? -14.797 42.812 -1.874 1 54.09 229 ASP B CA 1
ATOM 3936 C C . ASP B 1 229 ? -13.672 42.469 -2.846 1 54.09 229 ASP B C 1
ATOM 3938 O O . ASP B 1 229 ? -13.922 41.969 -3.943 1 54.09 229 ASP B O 1
ATOM 3942 N N . GLU B 1 230 ? -12.516 43 -2.682 1 46.75 230 GLU B N 1
ATOM 3943 C CA . GLU B 1 230 ? -11.523 42.812 -3.732 1 46.75 230 GLU B CA 1
ATOM 3944 C C . GLU B 1 230 ? -10.547 41.688 -3.357 1 46.75 230 GLU B C 1
ATOM 3946 O O . GLU B 1 230 ? -9.469 41.969 -2.814 1 46.75 230 GLU B O 1
ATOM 3951 N N . ILE B 1 231 ? -10.984 40.594 -3.324 1 47.44 231 ILE B N 1
ATOM 3952 C CA . ILE B 1 231 ? -10.32 39.406 -2.781 1 47.44 231 ILE B CA 1
ATOM 3953 C C . ILE B 1 231 ? -9 39.188 -3.514 1 47.44 231 ILE B C 1
ATOM 3955 O O . ILE B 1 231 ? -7.977 38.906 -2.887 1 47.44 231 ILE B O 1
ATOM 3959 N N . ILE B 1 232 ? -9.102 39.344 -4.875 1 48.59 232 ILE B N 1
ATOM 3960 C CA . ILE B 1 232 ? -8.023 38.906 -5.742 1 48.59 232 ILE B CA 1
ATOM 3961 C C . ILE B 1 232 ? -6.746 39.688 -5.445 1 48.59 232 ILE B C 1
ATOM 3963 O O . ILE B 1 232 ? -5.68 39.094 -5.246 1 48.59 232 ILE B O 1
ATOM 3967 N N . PRO B 1 233 ? -6.953 40.906 -5.508 1 42.91 233 PRO B N 1
ATOM 3968 C CA . PRO B 1 233 ? -5.723 41.688 -5.285 1 42.91 233 PRO B CA 1
ATOM 3969 C C . PRO B 1 233 ? -5.145 41.469 -3.887 1 42.91 233 PRO B C 1
ATOM 3971 O O . PRO B 1 233 ? -3.924 41.5 -3.713 1 42.91 233 PRO B O 1
ATOM 3974 N N . THR B 1 234 ? -5.984 41.375 -2.994 1 44.47 234 THR B N 1
ATOM 3975 C CA . THR B 1 234 ? -5.535 41.219 -1.612 1 44.47 234 THR B CA 1
ATOM 3976 C C . THR B 1 234 ? -4.824 39.906 -1.399 1 44.47 234 THR B C 1
ATOM 3978 O O . THR B 1 234 ? -3.791 39.844 -0.728 1 44.47 234 THR B O 1
ATOM 3981 N N . LEU B 1 235 ? -5.523 38.906 -1.908 1 48.78 235 LEU B N 1
ATOM 3982 C CA . LEU B 1 235 ? -4.84 37.625 -1.757 1 48.78 235 LEU B CA 1
ATOM 3983 C C . LEU B 1 235 ? -3.488 37.625 -2.461 1 48.78 235 LEU B C 1
ATOM 3985 O O . LEU B 1 235 ? -2.516 37.062 -1.959 1 48.78 235 LEU B O 1
ATOM 3989 N N . VAL B 1 236 ? -3.588 38.344 -3.602 1 47.34 236 VAL B N 1
ATOM 3990 C CA . VAL B 1 236 ? -2.33 38.531 -4.316 1 47.34 236 VAL B CA 1
ATOM 3991 C C . VAL B 1 236 ? -1.421 39.469 -3.516 1 47.34 236 VAL B C 1
ATOM 3993 O O . VAL B 1 236 ? -0.205 39.281 -3.467 1 47.34 236 VAL B O 1
ATOM 3996 N N . SER B 1 237 ? -2.08 40.469 -2.945 1 44.22 237 SER B N 1
ATOM 3997 C CA . SER B 1 237 ? -1.271 41.438 -2.182 1 44.22 237 SER B CA 1
ATOM 3998 C C . SER B 1 237 ? -0.851 40.844 -0.84 1 44.22 237 SER B C 1
ATOM 4000 O O . SER B 1 237 ? 0.014 41.406 -0.157 1 44.22 237 SER B O 1
ATOM 4002 N N . THR B 1 238 ? -1.722 40.125 -0.227 1 47 238 THR B N 1
ATOM 4003 C CA . THR B 1 238 ? -1.364 39.5 1.053 1 47 238 THR B CA 1
ATOM 4004 C C . THR B 1 238 ? -0.001 38.844 0.97 1 47 238 THR B C 1
ATOM 4006 O O . THR B 1 238 ? 0.581 38.469 1.993 1 47 238 THR B O 1
ATOM 4009 N N . LEU B 1 239 ? 0.297 38.375 -0.206 1 46.5 239 LEU B N 1
ATOM 4010 C CA . LEU B 1 239 ? 1.699 38 -0.382 1 46.5 239 LEU B CA 1
ATOM 4011 C C . LEU B 1 239 ? 2.615 39.156 0.054 1 46.5 239 LEU B C 1
ATOM 4013 O O . LEU B 1 239 ? 3.799 38.938 0.322 1 46.5 239 LEU B O 1
ATOM 4017 N N . LYS B 1 240 ? 2.043 40.469 -0.074 1 46.53 240 LYS B N 1
ATOM 4018 C CA . LYS B 1 240 ? 2.879 41.594 0.334 1 46.53 240 LYS B CA 1
ATOM 4019 C C . LYS B 1 240 ? 2.605 42 1.783 1 46.53 240 LYS B C 1
ATOM 4021 O O . LYS B 1 240 ? 1.453 42 2.219 1 46.53 240 LYS B O 1
ATOM 4026 N N . SER B 1 241 ? 3.414 41.688 2.795 1 47.84 241 SER B N 1
ATOM 4027 C CA . SER B 1 241 ? 3.527 42 4.215 1 47.84 241 SER B CA 1
ATOM 4028 C C . SER B 1 241 ? 2.861 43.344 4.535 1 47.84 241 SER B C 1
ATOM 4030 O O . SER B 1 241 ? 3.469 44.219 5.164 1 47.84 241 SER B O 1
ATOM 4032 N N . ASP B 1 242 ? 1.938 43.781 3.764 1 47.22 242 ASP B N 1
ATOM 4033 C CA . ASP B 1 242 ? 1.691 45.156 4.234 1 47.22 242 ASP B CA 1
ATOM 4034 C C . ASP B 1 242 ? 0.785 45.156 5.461 1 47.22 242 ASP B C 1
ATOM 4036 O O . ASP B 1 242 ? -0.399 44.812 5.367 1 47.22 242 ASP B O 1
ATOM 4040 N N . GLU B 1 243 ? 1.313 45.094 6.719 1 54.19 243 GLU B N 1
ATOM 4041 C CA . GLU B 1 243 ? 0.784 45.281 8.07 1 54.19 243 GLU B CA 1
ATOM 4042 C C . GLU B 1 243 ? -0.34 46.312 8.078 1 54.19 243 GLU B C 1
ATOM 4044 O O . GLU B 1 243 ? -1.161 46.312 9 1 54.19 243 GLU B O 1
ATOM 4049 N N . ASP B 1 244 ? -0.495 46.969 6.984 1 63.38 244 ASP B N 1
ATOM 4050 C CA . ASP B 1 244 ? -1.369 48.125 7.176 1 63.38 244 ASP B CA 1
ATOM 4051 C C . ASP B 1 244 ? -2.607 48.031 6.285 1 63.38 244 ASP B C 1
ATOM 4053 O O . ASP B 1 244 ? -3.283 49.031 6.043 1 63.38 244 ASP B O 1
ATOM 4057 N N . ASN B 1 245 ? -2.9 46.719 6.004 1 73 245 ASN B N 1
ATOM 4058 C CA . ASN B 1 245 ? -4.098 46.625 5.172 1 73 245 ASN B CA 1
ATOM 4059 C C . ASN B 1 245 ? -5.363 46.531 6.02 1 73 245 ASN B C 1
ATOM 4061 O O . ASN B 1 245 ? -5.527 45.562 6.781 1 73 245 ASN B O 1
ATOM 4065 N N . PRO B 1 246 ? -6.238 47.5 6.023 1 76.44 246 PRO B N 1
ATOM 4066 C CA . PRO B 1 246 ? -7.445 47.531 6.855 1 76.44 246 PRO B CA 1
ATOM 4067 C C . PRO B 1 246 ? -8.375 46.344 6.559 1 76.44 246 PRO B C 1
ATOM 4069 O O . PRO B 1 246 ? -9.281 46.062 7.34 1 76.44 246 PRO B O 1
ATOM 4072 N N . ASN B 1 247 ? -8.125 45.656 5.469 1 80.31 247 ASN B N 1
ATOM 4073 C CA . ASN B 1 247 ? -8.984 44.562 5.094 1 80.31 247 ASN B CA 1
ATOM 4074 C C . ASN B 1 247 ? -8.477 43.219 5.668 1 80.31 247 ASN B C 1
ATOM 4076 O O . ASN B 1 247 ? -9.086 42.188 5.461 1 80.31 247 ASN B O 1
ATOM 4080 N N . ILE B 1 248 ? -7.449 43.344 6.387 1 85.44 248 ILE B N 1
ATOM 4081 C CA . ILE B 1 248 ? -6.871 42.156 7.004 1 85.44 248 ILE B CA 1
ATOM 4082 C C . ILE B 1 248 ? -6.891 42.281 8.523 1 85.44 248 ILE B C 1
ATOM 4084 O O . ILE B 1 248 ? -6.363 43.281 9.062 1 85.44 248 ILE B O 1
ATOM 4088 N N . ILE B 1 249 ? -7.605 41.406 9.141 1 90.31 249 ILE B N 1
ATOM 4089 C CA . ILE B 1 249 ? -7.629 41.375 10.594 1 90.31 249 ILE B CA 1
ATOM 4090 C C . ILE B 1 249 ? -6.723 40.25 11.086 1 90.31 249 ILE B C 1
ATOM 4092 O O . ILE B 1 249 ? -6.781 39.125 10.57 1 90.31 249 ILE B O 1
ATOM 4096 N N . GLU B 1 250 ? -5.859 40.594 12.039 1 93.62 250 GLU B N 1
ATOM 4097 C CA . GLU B 1 250 ? -4.914 39.594 12.547 1 93.62 250 GLU B CA 1
ATOM 4098 C C . GLU B 1 250 ? -5.109 39.375 14.047 1 93.62 250 GLU B C 1
ATOM 4100 O O . GLU B 1 250 ? -5.586 40.25 14.758 1 93.62 250 GLU B O 1
ATOM 4105 N N . GLY B 1 251 ? -4.812 38.188 14.492 1 95.19 251 GLY B N 1
ATOM 4106 C CA . GLY B 1 251 ? -4.844 37.844 15.906 1 95.19 251 GLY B CA 1
ATOM 4107 C C . GLY B 1 251 ? -3.967 36.656 16.25 1 95.19 251 GLY B C 1
ATOM 4108 O O . GLY B 1 251 ? -3.549 35.906 15.352 1 95.19 251 GLY B O 1
ATOM 4109 N N . ALA B 1 252 ? -3.57 36.562 17.531 1 97.62 252 ALA B N 1
ATOM 4110 C CA . ALA B 1 252 ? -2.828 35.438 18.078 1 97.62 252 ALA B CA 1
ATOM 4111 C C . ALA B 1 252 ? -3.414 34.969 19.406 1 97.62 252 ALA B C 1
ATOM 4113 O O . ALA B 1 252 ? -3.76 35.812 20.25 1 97.62 252 ALA B O 1
ATOM 4114 N N . SER B 1 253 ? -3.662 33.719 19.547 1 98.31 253 SER B N 1
ATOM 4115 C CA . SER B 1 253 ? -4.27 33.156 20.75 1 98.31 253 SER B CA 1
ATOM 4116 C C . SER B 1 253 ? -4 31.656 20.844 1 98.31 253 SER B C 1
ATOM 4118 O O . SER B 1 253 ? -3.699 31 19.844 1 98.31 253 SER B O 1
ATOM 4120 N N . SER B 1 254 ? -4.066 31.125 22.094 1 98.62 254 SER B N 1
ATOM 4121 C CA . SER B 1 254 ? -3.934 29.688 22.266 1 98.62 254 SER B CA 1
ATOM 4122 C C . SER B 1 254 ? -5.203 28.953 21.828 1 98.62 254 SER B C 1
ATOM 4124 O O . SER B 1 254 ? -5.195 27.734 21.656 1 98.62 254 SER B O 1
ATOM 4126 N N . TRP B 1 255 ? -6.254 29.688 21.641 1 98.62 255 TRP B N 1
ATOM 4127 C CA . TRP B 1 255 ? -7.5 29.094 21.156 1 98.62 255 TRP B CA 1
ATOM 4128 C C . TRP B 1 255 ? -8.336 30.125 20.406 1 98.62 255 TRP B C 1
ATOM 4130 O O . TRP B 1 255 ? -8.164 31.328 20.594 1 98.62 255 TRP B O 1
ATOM 4140 N N . PHE B 1 256 ? -9.203 29.734 19.5 1 98.38 256 PHE B N 1
ATOM 4141 C CA . PHE B 1 256 ? -10.227 30.562 18.844 1 98.38 256 PHE B CA 1
ATOM 4142 C C . PHE B 1 256 ? -11.57 29.844 18.844 1 98.38 256 PHE B C 1
ATOM 4144 O O . PHE B 1 256 ? -11.633 28.625 18.609 1 98.38 256 PHE B O 1
ATOM 4151 N N . ASP B 1 257 ? -12.602 30.531 19.203 1 98.31 257 ASP B N 1
ATOM 4152 C CA . ASP B 1 257 ? -13.984 30.094 18.984 1 98.31 257 ASP B CA 1
ATOM 4153 C C . ASP B 1 257 ? -14.586 30.797 17.781 1 98.31 257 ASP B C 1
ATOM 4155 O O . ASP B 1 257 ? -14.531 32.031 17.672 1 98.31 257 ASP B O 1
ATOM 4159 N N . ILE B 1 258 ? -15.133 30.047 16.891 1 96.5 258 ILE B N 1
ATOM 4160 C CA . ILE B 1 258 ? -15.773 30.578 15.688 1 96.5 258 ILE B CA 1
ATOM 4161 C C . ILE B 1 258 ? -17.234 30.172 15.656 1 96.5 258 ILE B C 1
ATOM 4163 O O . ILE B 1 258 ? -17.562 28.984 15.773 1 96.5 258 ILE B O 1
ATOM 4167 N N . GLN B 1 259 ? -18.047 31.109 15.523 1 96.06 259 GLN B N 1
ATOM 4168 C CA . GLN B 1 259 ? -19.469 30.875 15.406 1 96.06 259 GLN B CA 1
ATOM 4169 C C . GLN B 1 259 ? -20.047 31.547 14.156 1 96.06 259 GLN B C 1
ATOM 4171 O O . GLN B 1 259 ? -19.703 32.688 13.836 1 96.06 259 GLN B O 1
ATOM 4176 N N . ALA B 1 260 ? -20.797 30.797 13.438 1 91.31 260 ALA B N 1
ATOM 4177 C CA . ALA B 1 260 ? -21.469 31.312 12.258 1 91.31 260 ALA B CA 1
ATOM 4178 C C . ALA B 1 260 ? -22.953 30.938 12.266 1 91.31 260 ALA B C 1
ATOM 4180 O O . ALA B 1 260 ? -23.328 29.891 12.781 1 91.31 260 ALA B O 1
ATOM 4181 N N . PRO B 1 261 ? -23.781 31.812 11.742 1 88.5 261 PRO B N 1
ATOM 4182 C CA . PRO B 1 261 ? -25.219 31.516 11.695 1 88.5 261 PRO B CA 1
ATOM 4183 C C . PRO B 1 261 ? -25.547 30.375 10.727 1 88.5 261 PRO B C 1
ATOM 4185 O O . PRO B 1 261 ? -26.562 29.703 10.891 1 88.5 261 PRO B O 1
ATOM 4188 N N . HIS B 1 262 ? -24.75 30.219 9.703 1 86.62 262 HIS B N 1
ATOM 4189 C CA . HIS B 1 262 ? -24.906 29.141 8.742 1 86.62 262 HIS B CA 1
ATOM 4190 C C . HIS B 1 262 ? -23.672 28.234 8.719 1 86.62 262 HIS B C 1
ATOM 4192 O O . HIS B 1 262 ? -22.609 28.625 9.219 1 86.62 262 HIS B O 1
ATOM 4198 N N . GLU B 1 263 ? -23.859 27.125 8.109 1 87 263 GLU B N 1
ATOM 4199 C CA . GLU B 1 263 ? -22.766 26.172 8.031 1 87 263 GLU B CA 1
ATOM 4200 C C . GLU B 1 263 ? -21.609 26.703 7.195 1 87 263 GLU B C 1
ATOM 4202 O O . GLU B 1 263 ? -21.812 27.203 6.086 1 87 263 GLU B O 1
ATOM 4207 N N . ILE B 1 264 ? -20.438 26.688 7.805 1 83.81 264 ILE B N 1
ATOM 4208 C CA . ILE B 1 264 ? -19.234 27.047 7.07 1 83.81 264 ILE B CA 1
ATOM 4209 C C . ILE B 1 264 ? -18.266 25.859 7.082 1 83.81 264 ILE B C 1
ATOM 4211 O O . ILE B 1 264 ? -18.406 24.938 7.891 1 83.81 264 ILE B O 1
ATOM 4215 N N . THR B 1 265 ? -17.328 25.844 6.105 1 85.19 265 THR B N 1
ATOM 4216 C CA . THR B 1 265 ? -16.391 24.734 5.969 1 85.19 265 THR B CA 1
ATOM 4217 C C . THR B 1 265 ? -14.945 25.219 6.113 1 85.19 265 THR B C 1
ATOM 4219 O O . THR B 1 265 ? -14.57 26.25 5.555 1 85.19 265 THR B O 1
ATOM 4222 N N . PHE B 1 266 ? -14.234 24.5 6.965 1 87.56 266 PHE B N 1
ATOM 4223 C CA . PHE B 1 266 ? -12.789 24.672 7.043 1 87.56 266 PHE B CA 1
ATOM 4224 C C . PHE B 1 266 ? -12.07 23.5 6.418 1 87.56 266 PHE B C 1
ATOM 4226 O O . PHE B 1 266 ? -12.492 22.344 6.57 1 87.56 266 PHE B O 1
ATOM 4233 N N . ASN B 1 267 ? -11 23.828 5.75 1 86.38 267 ASN B N 1
ATOM 4234 C CA . ASN B 1 267 ? -10.055 22.812 5.305 1 86.38 267 ASN B CA 1
ATOM 4235 C C . ASN B 1 267 ? -8.898 22.641 6.289 1 86.38 267 ASN B C 1
ATOM 4237 O O . ASN B 1 267 ? -8.086 23.547 6.449 1 86.38 267 ASN B O 1
ATOM 4241 N N . LEU B 1 268 ? -8.898 21.516 6.945 1 89.81 268 LEU B N 1
ATOM 4242 C CA . LEU B 1 268 ? -7.82 21.203 7.875 1 89.81 268 LEU B CA 1
ATOM 4243 C C . LEU B 1 268 ? -6.723 20.391 7.188 1 89.81 268 LEU B C 1
ATOM 4245 O O . LEU B 1 268 ? -6.801 19.172 7.113 1 89.81 268 LEU B O 1
ATOM 4249 N N . ASP B 1 269 ? -5.688 21.062 6.785 1 88.88 269 ASP B N 1
ATOM 4250 C CA . ASP B 1 269 ? -4.586 20.438 6.062 1 88.88 269 ASP B CA 1
ATOM 4251 C C . ASP B 1 269 ? -5.109 19.484 4.992 1 88.88 269 ASP B C 1
ATOM 4253 O O . ASP B 1 269 ? -4.656 18.344 4.891 1 88.88 269 ASP B O 1
ATOM 4257 N N . GLY B 1 270 ? -6.109 19.844 4.352 1 76.56 270 GLY B N 1
ATOM 4258 C CA . GLY B 1 270 ? -6.629 19.078 3.234 1 76.56 270 GLY B CA 1
ATOM 4259 C C . GLY B 1 270 ? -7.902 18.328 3.57 1 76.56 270 GLY B C 1
ATOM 4260 O O . GLY B 1 270 ? -8.562 17.781 2.68 1 76.56 270 GLY B O 1
ATOM 4261 N N . GLU B 1 271 ? -8.281 18.25 4.785 1 80.88 271 GLU B N 1
ATOM 4262 C CA . GLU B 1 271 ? -9.492 17.547 5.207 1 80.88 271 GLU B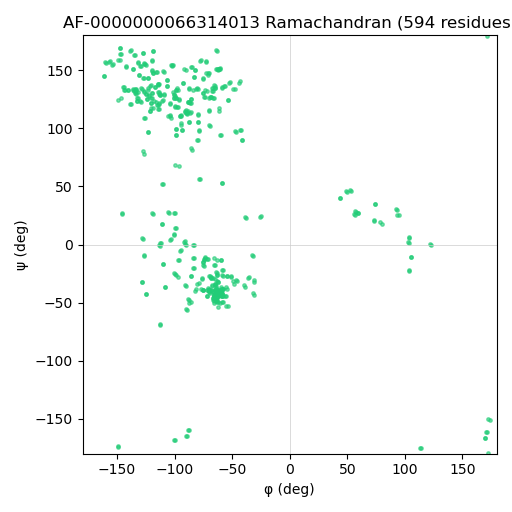 CA 1
ATOM 4263 C C . GLU B 1 271 ? -10.609 18.531 5.547 1 80.88 271 GLU B C 1
ATOM 4265 O O . GLU B 1 271 ? -10.484 19.328 6.48 1 80.88 271 GLU B O 1
ATOM 4270 N N . PRO B 1 272 ? -11.75 18.422 4.867 1 83.19 272 PRO B N 1
ATOM 4271 C CA . PRO B 1 272 ? -12.844 19.359 5.129 1 83.19 272 PRO B CA 1
ATOM 4272 C C . PRO B 1 272 ? -13.578 19.062 6.434 1 83.19 272 PRO B C 1
ATOM 4274 O O . PRO B 1 272 ? -13.758 17.906 6.797 1 83.19 272 PRO B O 1
ATOM 4277 N N . LEU B 1 273 ? -13.969 20.094 7.109 1 87.44 273 LEU B N 1
ATOM 4278 C CA . LEU B 1 273 ? -14.82 20.047 8.297 1 87.44 273 LEU B CA 1
ATOM 4279 C C . LEU B 1 273 ? -15.859 21.156 8.258 1 87.44 273 LEU B C 1
ATOM 4281 O O . LEU B 1 273 ? -15.516 22.328 8.164 1 87.44 273 LEU B O 1
ATOM 4285 N N . SER B 1 274 ? -17.141 20.766 8.297 1 87.56 274 SER B N 1
ATOM 4286 C CA . SER B 1 274 ? -18.219 21.734 8.25 1 87.56 274 SER B CA 1
ATOM 4287 C C . SER B 1 274 ? -18.938 21.828 9.594 1 87.56 274 SER B C 1
ATOM 4289 O O . SER B 1 274 ? -18.953 20.859 10.359 1 87.56 274 SER B O 1
ATOM 4291 N N . GLY B 1 275 ? -19.422 23.016 9.836 1 89.69 275 GLY B N 1
ATOM 4292 C CA . GLY B 1 275 ? -20.156 23.266 11.055 1 89.69 275 GLY B CA 1
ATOM 4293 C C . GLY B 1 275 ? -20.469 24.734 11.273 1 89.69 275 GLY B C 1
ATOM 4294 O O . GLY B 1 275 ? -20.156 25.578 10.422 1 89.69 275 GLY B O 1
ATOM 4295 N N . GLN B 1 276 ? -21.156 24.984 12.398 1 93.69 276 GLN B N 1
ATOM 4296 C CA . GLN B 1 276 ? -21.5 26.359 12.75 1 93.69 276 GLN B CA 1
ATOM 4297 C C . GLN B 1 276 ? -20.703 26.844 13.961 1 93.69 276 GLN B C 1
ATOM 4299 O O . GLN B 1 276 ? -20.672 28.031 14.25 1 93.69 276 GLN B O 1
ATOM 4304 N N . ASN B 1 277 ? -20.156 25.891 14.641 1 96.19 277 ASN B N 1
ATOM 4305 C CA . ASN B 1 277 ? -19.344 26.172 15.828 1 96.19 277 ASN B CA 1
ATOM 4306 C C . ASN B 1 277 ? -18.031 25.406 15.805 1 96.19 277 ASN B C 1
ATOM 4308 O O . ASN B 1 277 ? -18.016 24.188 15.625 1 96.19 277 ASN B O 1
ATOM 4312 N N . PHE B 1 278 ? -16.953 26.141 15.953 1 97.12 278 PHE B N 1
ATOM 4313 C CA . PHE B 1 278 ? -15.625 25.547 15.992 1 97.12 278 PHE B CA 1
ATOM 4314 C C . PHE B 1 278 ? -14.844 26.047 17.203 1 97.12 278 PHE B C 1
ATOM 4316 O O . PHE B 1 278 ? -14.758 27.25 17.438 1 97.12 278 PHE B O 1
ATOM 4323 N N . HIS B 1 279 ? -14.414 25.156 18 1 98.5 279 HIS B N 1
ATOM 4324 C CA . HIS B 1 279 ? -13.391 25.453 19 1 98.5 279 HIS B CA 1
ATOM 4325 C C . HIS B 1 279 ? -12.039 24.891 18.578 1 98.5 279 HIS B C 1
ATOM 4327 O O . HIS B 1 279 ? -11.859 23.672 18.5 1 98.5 279 HIS B O 1
ATOM 4333 N N . ILE B 1 280 ? -11.102 25.812 18.266 1 98.38 280 ILE B N 1
ATOM 4334 C CA . ILE B 1 280 ? -9.766 25.422 17.828 1 98.38 280 ILE B CA 1
ATOM 4335 C C . ILE B 1 280 ? -8.75 25.797 18.906 1 98.38 280 ILE B C 1
ATOM 4337 O O . ILE B 1 280 ? -8.664 26.953 19.328 1 98.38 280 ILE B O 1
ATOM 4341 N N . GLU B 1 281 ? -8 24.875 19.375 1 98.62 281 GLU B N 1
ATOM 4342 C CA . GLU B 1 281 ? -7.039 25.156 20.438 1 98.62 281 GLU B CA 1
ATOM 4343 C C . GLU B 1 281 ? -5.691 24.5 20.156 1 98.62 281 GLU B C 1
ATOM 4345 O O . GLU B 1 281 ? -5.633 23.453 19.516 1 98.62 281 GLU B O 1
ATOM 4350 N N . ILE B 1 282 ? -4.688 25.109 20.641 1 98.38 282 ILE B N 1
ATOM 4351 C CA . ILE B 1 282 ? -3.33 24.594 20.5 1 98.38 282 ILE B CA 1
ATOM 4352 C C . ILE B 1 282 ? -3.08 23.5 21.516 1 98.38 282 ILE B C 1
ATOM 4354 O O . ILE B 1 282 ? -3.514 23.609 22.672 1 98.38 282 ILE B O 1
ATOM 4358 N N . LEU B 1 283 ? -2.52 22.438 21.125 1 98.25 283 LEU B N 1
ATOM 4359 C CA . LEU B 1 283 ? -1.893 21.438 21.984 1 98.25 283 LEU B CA 1
ATOM 4360 C C . LEU B 1 283 ? -0.38 21.625 22.031 1 98.25 283 LEU B C 1
ATOM 4362 O O . LEU B 1 283 ? 0.324 21.25 21.094 1 98.25 283 LEU B O 1
ATOM 4366 N N . PRO B 1 284 ? 0.104 22.281 23.109 1 98.06 284 PRO B N 1
ATOM 4367 C CA . PRO B 1 284 ? 1.526 22.625 23.141 1 98.06 284 PRO B CA 1
ATOM 4368 C C . PRO B 1 284 ? 2.434 21.406 23.188 1 98.06 284 PRO B C 1
ATOM 4370 O O . PRO B 1 284 ? 2.133 20.438 23.891 1 98.06 284 PRO B O 1
ATOM 4373 N N . ALA B 1 285 ? 3.49 21.391 22.422 1 97.69 285 ALA B N 1
ATOM 4374 C CA . ALA B 1 285 ? 4.508 20.344 22.406 1 97.69 285 ALA B CA 1
ATOM 4375 C C . ALA B 1 285 ? 3.869 18.969 22.312 1 97.69 285 ALA B C 1
ATOM 4377 O O . ALA B 1 285 ? 4.238 18.047 23.062 1 97.69 285 ALA B O 1
ATOM 4378 N N . ALA B 1 286 ? 2.916 18.812 21.438 1 97.25 286 ALA B N 1
ATOM 4379 C CA . ALA B 1 286 ? 2.066 17.625 21.391 1 97.25 286 ALA B CA 1
ATOM 4380 C C . ALA B 1 286 ? 2.744 16.5 20.609 1 97.25 286 ALA B C 1
ATOM 4382 O O . ALA B 1 286 ? 2.395 15.336 20.766 1 97.25 286 ALA B O 1
ATOM 4383 N N . LEU B 1 287 ? 3.703 16.844 19.797 1 97.25 287 LEU B N 1
ATOM 4384 C CA . LEU B 1 287 ? 4.285 15.891 18.859 1 97.25 287 LEU B CA 1
ATOM 4385 C C . LEU B 1 287 ? 5.785 16.125 18.703 1 97.25 287 LEU B C 1
ATOM 4387 O O . LEU B 1 287 ? 6.238 17.266 18.625 1 97.25 287 LEU B O 1
ATOM 4391 N N . ARG B 1 288 ? 6.57 15.086 18.766 1 98.06 288 ARG B N 1
ATOM 4392 C CA . ARG B 1 288 ? 7.98 15.195 18.406 1 98.06 288 ARG B CA 1
ATOM 4393 C C . ARG B 1 288 ? 8.172 15.008 16.906 1 98.06 288 ARG B C 1
ATOM 4395 O O . ARG B 1 288 ? 7.715 14.016 16.328 1 98.06 288 ARG B O 1
ATOM 4402 N N . CYS B 1 289 ? 8.82 15.984 16.266 1 98.69 289 CYS B N 1
ATOM 4403 C CA . CYS B 1 289 ? 9.016 15.977 14.82 1 98.69 289 CYS B CA 1
ATOM 4404 C C . CYS B 1 289 ? 10.484 16.188 14.461 1 98.69 289 CYS B C 1
ATOM 4406 O O . CYS B 1 289 ? 11.148 17.047 15.047 1 98.69 289 CYS B O 1
ATOM 4408 N N . ARG B 1 290 ? 11.016 15.391 13.555 1 98.44 290 ARG B N 1
ATOM 4409 C CA . ARG B 1 290 ? 12.391 15.562 13.102 1 98.44 290 ARG B CA 1
ATOM 4410 C C . ARG B 1 290 ? 12.492 16.688 12.078 1 98.44 290 ARG B C 1
ATOM 4412 O O . ARG B 1 290 ? 12 16.562 10.961 1 98.44 290 ARG B O 1
ATOM 4419 N N . LEU B 1 291 ? 13.148 17.766 12.492 1 98.38 291 LEU B N 1
ATOM 4420 C CA . LEU B 1 291 ? 13.219 18.984 11.703 1 98.38 291 LEU B CA 1
ATOM 4421 C C . LEU B 1 291 ? 14.664 19.422 11.5 1 98.38 291 LEU B C 1
ATOM 4423 O O . LEU B 1 291 ? 15.555 19.016 12.258 1 98.38 291 LEU B O 1
ATOM 4427 N N . PRO B 1 292 ? 14.82 20.188 10.422 1 97.62 292 PRO B N 1
ATOM 4428 C CA . PRO B 1 292 ? 16.172 20.734 10.266 1 97.62 292 PRO B CA 1
ATOM 4429 C C . PRO B 1 292 ? 16.547 21.688 11.391 1 97.62 292 PRO B C 1
ATOM 4431 O O . PRO B 1 292 ? 15.672 22.344 11.969 1 97.62 292 PRO B O 1
ATOM 4434 N N . PRO B 1 293 ? 17.844 21.75 11.68 1 93.88 293 PRO B N 1
ATOM 4435 C CA . PRO B 1 293 ? 18.297 22.656 12.75 1 93.88 293 PRO B CA 1
ATOM 4436 C C . PRO B 1 293 ? 17.906 24.109 12.492 1 93.88 293 PRO B C 1
ATOM 4438 O O . PRO B 1 293 ? 17.703 24.875 13.445 1 93.88 293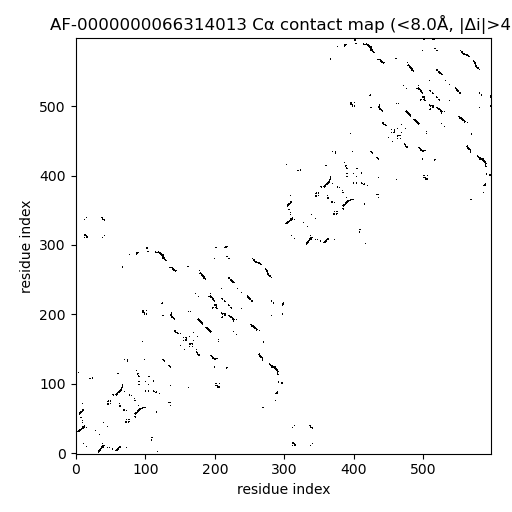 PRO B O 1
ATOM 4441 N N . ASP B 1 294 ? 17.734 24.547 11.266 1 95 294 ASP B N 1
ATOM 4442 C CA . ASP B 1 294 ? 17.422 25.938 10.93 1 95 294 ASP B CA 1
ATOM 4443 C C . ASP B 1 294 ? 15.961 26.094 10.539 1 95 294 ASP B C 1
ATOM 4445 O O . ASP B 1 294 ? 15.617 26.984 9.758 1 95 294 ASP B O 1
ATOM 4449 N N . CYS B 1 295 ? 15.133 25.234 11.039 1 97.31 295 CYS B N 1
ATOM 4450 C CA . CYS B 1 295 ? 13.703 25.344 10.742 1 97.31 295 CYS B CA 1
ATOM 4451 C C . CYS B 1 295 ? 13.18 26.734 11.07 1 97.31 295 CYS B C 1
ATOM 4453 O O . CYS B 1 295 ? 13.266 27.188 12.211 1 97.31 295 CYS B O 1
ATOM 4455 N N . PRO B 1 296 ? 12.57 27.422 10.109 1 96.81 296 PRO B N 1
ATOM 4456 C CA . PRO B 1 296 ? 12.148 28.812 10.289 1 96.81 296 PRO B CA 1
ATOM 4457 C C . PRO B 1 296 ? 10.93 28.938 11.195 1 96.81 296 PRO B C 1
ATOM 4459 O O . PRO B 1 296 ? 10.578 30.047 11.609 1 96.81 296 PRO B O 1
ATOM 4462 N N . LEU B 1 297 ? 10.25 27.844 11.523 1 98.06 297 LEU B N 1
ATOM 4463 C CA . LEU B 1 297 ? 8.992 27.938 12.266 1 98.06 297 LEU B CA 1
ATOM 4464 C C . LEU B 1 297 ? 9.211 27.641 13.742 1 98.06 297 LEU B C 1
ATOM 4466 O O . LEU B 1 297 ? 8.25 27.5 14.5 1 98.06 297 LEU B O 1
ATOM 4470 N N . LEU B 1 298 ? 10.453 27.531 14.156 1 97.31 298 LEU B N 1
ATOM 4471 C CA . LEU B 1 298 ? 10.781 27.312 15.562 1 97.31 298 LEU B CA 1
ATOM 4472 C C . LEU B 1 298 ? 11.25 28.594 16.219 1 97.31 298 LEU B C 1
ATOM 4474 O O . LEU B 1 298 ? 11.844 29.453 15.555 1 97.31 298 LEU B O 1
ATOM 4478 N N . ARG B 1 299 ? 11.055 28.688 17.578 1 92 299 ARG B N 1
ATOM 4479 C CA . ARG B 1 299 ? 11.531 29.828 18.344 1 92 299 ARG B CA 1
ATOM 4480 C C . ARG B 1 299 ? 13.047 29.766 18.531 1 92 299 ARG B C 1
ATOM 4482 O O . ARG B 1 299 ? 13.625 28.688 18.609 1 92 299 ARG B O 1
#

Organism: Escherichia coli O45:K1 (strain S88 / ExPEC) (NCBI:txid585035)

Nearest PDB structures (foldseek):
  2bon-assembly1_A  TM=9.363E-01  e=5.243E-57  Escherichia coli BL21(DE3)
  2p1r-assembly2_B  TM=9.428E-01  e=1.821E-54  Salmonella enterica subsp. enterica serovar Typhimurium str. LT2
  2p1r-assembly2_D  TM=9.518E-01  e=6.822E-54  Salmonella enterica subsp. enterica serovar Typhimurium str. LT2
  3t5p-assembly3_E  TM=7.972E-01  e=6.676E-27  Bacillus anthracis str. Sterne
  3t5p-assembly2_D  TM=7.938E-01  e=1.512E-26  Bacillus anthracis str. Sterne

Sequence (598 aa):
MAEFPASLLILNGKSTDNLPLREAIMLLREEGMTIHVRVTWEKGDAARYVEEARKLGVATVIAGGGDGTINEVSTALIQCEGDDIPALGILPLGTANDFATSVGIPEALDKALKLAIAGNAIAIDMAQVNKQTCFINMATGGFGTRITTETPEKLKAALGGVSYIIHGLMRMDTLQPDRCEIRGENFHWQGDALVIGIGNGRQAGGGQQLCPNALINDGLLQLRIFTGDEIIPTLVSTLKSDEDNPNIIEGASSWFDIQAPHEITFNLDGEPLSGQNFHIEILPAALRCRLPPDCPLLRMAEFPASLLILNGKSTDNLPLREAIMLLREEGMTIHVRVTWEKGDAARYVEEARKLGVATVIAGGGDGTINEVSTALIQCEGDDIPALGILPLGTANDFATSVGIPEALDKALKLAIAGNAIAIDMAQVNKQTCFINMATGGFGTRITTETPEKLKAALGGVSYIIHGLMRMDTLQPDRCEIRGENFHWQGDALVIGIGNGRQAGGGQQLCPNALINDGLLQLRIFTGDEIIPTLVSTLKSDEDNPNIIEGASSWFDIQAPHEITFNLDGEPLSGQNFHIEILPAALRCRLPPDCPLLR

Foldseek 3Di:
DPQFFAEEEEAEQVCPPPVLLVVLVVVVVVVVYHYHYDYDDDQPVLLVVQVVCVVVLTQEYEQHEALVSLQSNQFSQLPDDDDRGHAYAYQYPYDQRAQCVQQPQDPRRNSSVCLRRPFFWDQFKWKDKPVPGIFQWKKKWQFDCPVPPPNDPVLVVQLLDQLSVVVVVVVVVRTFFFWKWKDFDVDTDTATFRMKMKTCHADGSRHQGQPNQHAGAPLKIKIKTAHDSPSVVCSVCVSPPPPPDPRIDIDMHQKMWMAGPDKMWMQRSSRIDIDGIIIMGMDHSSGIYRGDPVGPRHD/DPQFFAEEEEAEQVCPPPVLLVVLVVVVVVVVYHYHYDYDDDQPVLLVVQVVCVVVLTQEYEQHEALVSLQSNQFSQLPDDDDRGHAYAYQYDYDQRAQCVQQPQDPRRNSSVCLRRPFFWDQFKWKDKPVPGIFQWKKKWQFDCPVPPPNDPVLVVVLLDQLSVVVVVVVVVRTFFFWKWKDFDVDTDTATFRMKMKTCHADGSRHQGQPNQHAGAPLKIKIKTAHDSPSVVCSVCVSPPPPPDPRIDIDMHQKMKMAGPDKMWMQRSSRIDIDGIIIMGMDHSSGIYRGDPVGPRHD

=== Feature glossary ===
Feature key, reading from the visual/contextual features back to the raw sequence:

Rendered structure images. Structure images are PyMOL renders from six orthogonal camera directions. Cartoon representation draws helices as coils and strands as arrows; sticks shows the backbone as bonds; surface shows the solvent-excluded envelope. Rainbow coloring maps sequence position to hue (blue→red, N→C); chain coloring assigns a distinct color per polypeptide.

Contact-map, Ramachandran, and PAE plots. Three diagnostic plots accompany the record. The Cα contact map visualizes the tertiary structure as a 2D adjacency matrix (8 Å cutoff, sequence-local contacts suppressed). The Ramachandran plot shows the distribution of backbone (φ, ψ) torsions, with points in the α and β basins reflecting secondary structure content. The PAE plot shows AlphaFold's inter-residue confidence as a color matrix.

InterPro / GO / CATH / organism. The annotation block draws on four external resources. InterPro: which protein families and domains the sequence belongs to. GO: standardized terms for what the protein does, what process it participates in, and where in the cell it acts. CATH: which structural fold it has in the CATH hierarchy. Organism: the species of origin.

Nearest PDB structures. Structural nearest neighbors (via Foldseek easy-search vs the PDB). Reported per hit: target PDB id, E-value, and alignment TM-score. A TM-score above ~0.5 is the conventional threshold for 'same fold'.

Predicted aligned error. Predicted aligned error is AlphaFold's pairwise confidence. Unlike pLDDT (per-residue), PAE is per-residue-pair and captures whether two parts of the structure are correctly placed relative to each other. Units are ångströms of expected positional error.

Solvent-accessible surface area. SASA measures how much of the protein is reachable by solvent. It is computed by rolling a water-sized probe over the atomic surface and summing the exposed area (Å²). Per-residue SASA distinguishes core (buried, low SASA) from surface (exposed, high SASA) residues; total SASA is a whole-molecule size measure.

B-factor. Crystallographic B-factors measure how much each atom's electron density is smeared out, in Å². They rise in mobile loops and surface residues and fall in the buried interior. In AlphaFold models this column is repurposed to hold pLDDT instead.

pLDDT. For AlphaFold models, the B-factor field carries pLDDT — the model's own estimate of local accuracy on a 0–100 scale. Regions with pLDDT<50 should be treated as essentially unmodeled; they often correspond to intrinsically disordered segments.

Backbone torsions (φ/ψ). φ (phi) and ψ (psi) are the two rotatable backbone dihedrals per residue: φ is the C(i-1)–N–Cα–C torsion, ψ is the N–Cα–C–N(i+1) torsion, both in degrees on (−180°, 180°]. α-helical residues cluster near (−60°, −45°); β-strand residues near (−120°, +130°). A Ramachandran plot is simply a scatter of (φ, ψ) for every residue.

Radius of gyration, Cα contacts, bounding box. Radius of gyration (Rg) is the root-mean-square distance of Cα atoms from their centroid — a single number for overall size and compactness. A globular domain of N residues has Rg ≈ 2.2·N^0.38 Å; an extended or disordered chain has a much larger Rg. The Cα contact count is the number of residue pairs whose Cα atoms are within 8 Å and are more than four positions apart in sequence — a standard proxy for tertiary packing density. The bounding box is the smallest axis-aligned box enclosing all Cα atoms.

Secondary structure (3-state, P-SEA). Three-state secondary structure (P-SEA) collapses the eight DSSP classes into helix (a), strand (b), and coil (c). P-SEA assigns these from Cα geometry alone — distances and angles — without requiring backbone oxygens, so it works on any Cα trace.

Secondary structure (8-state, DSSP). Secondary structure is the local, repeating backbone conformation. DSSP classifies it into eight states by reading the hydrogen-bond network: three helix types (H, G, I), two β types (E, B), two non-regular types (T, S), and unstructured coil (-).

Foldseek 3Di. The Foldseek 3Di string encodes local tertiary geometry as a 20-letter alphabet — one character per residue — derived from the relative positions of nearby Cα atoms. Unlike the amino-acid sequence, 3Di is a direct function of the 3D structure, so two proteins with the same fold have similar 3Di strings even at low sequence identity.

mmCIF coordinates. Structure coordinates are given as an mmCIF _atom_site loop: one row per atom with element, residue name, chain id, sequence number, and x/y/z position in Å. Only the four main-chain atoms per residue are included here; side chains are omitted to keep the record compact.

Sequence. This is the polypeptide sequence — one letter per residue, N-terminus first. Length ranges from a few dozen residues for small domains to over a thousand for large multi-domain proteins.